Protein 8GA9 (pdb70)

Foldseek 3Di:
DLVVLVVLLPDDLVVVLVVLVVQLVDVVNVVVVVVVCLPDPVNVLVNLVSLLPHDLVSNLSNVVSCLVSVVVVLVVLVSQLVPLCSVVSVLVSLLVRDLVSNVSVLLSCLVPVVSVVSVVVSCVSRPDRVVSVVVSLVPDDPVSNVVSVVSNVVDVVVVVVVVVD/DLVVLVVLLPDDVVVVLVVLVVQLVDVVNVVVVVVVCLPPPPNVVVNVVSQLPHDLVSNLSNLVSCLVSVVVVLVVVVSQLVPAPSLVVVLVSLLVRDLVSVVSNLVSDLVRPVSVVSVVVSCVSRPVNVVSVVVSLVPDDPVSNVVSLVSNVVDVVVVVVNVVD/DLVVLVVLLPDDLVVVLVVLVVQLVDVVNVVVVVVVCVVPPNNVVVNVVSQLPHDLVSNLSNVVSCLVSVVCVLVVVVSCLVDAPSVVVVLVSLLVRDVVSVVSNLCSCLVPVVSVVSNLVSCVSNPDCVVVVVVSLVPDDPVSNVVSVVSQVVPCVSVVSVVVD/DLVVLVVLLPDDLVSVLVVLVVQLVDVVNVVVVVVVCVVPPPNVVVSVVSQLPHDLVSNLSNLVSCLVSVVVVLVVVVVCLPPQCNLVVVLVSLLVRDLVSVLSNLLSDLVPVVSVVSVLVSCVSRPDNVVSVVVSLVVDDPVSNVVSVVSNVVDVVVVCSNVVD

Radius of gyration: 26.71 Å; Cα contacts (8 Å, |Δi|>4): 462; chains: 4; bounding box: 68×68×40 Å

Solvent-accessible surface area: 31468 Å² total; per-residue (Å²): 149,92,99,69,8,6,92,9,16,32,54,85,40,64,118,6,6,112,64,4,64,75,12,1,78,52,50,140,108,0,100,106,19,2,120,71,6,77,143,57,103,54,5,6,74,18,2,0,36,1,11,21,36,10,73,42,0,0,15,2,23,4,31,37,19,0,3,118,36,45,110,6,5,111,60,7,14,86,28,0,36,108,26,104,41,0,0,44,33,9,0,17,6,8,33,38,13,78,32,22,2,11,18,16,15,38,59,15,5,15,112,58,48,138,21,18,94,42,4,5,87,14,0,111,170,2,105,64,20,27,114,25,29,76,64,4,59,124,74,20,49,92,6,5,58,145,50,19,118,138,22,22,83,136,35,95,121,0,65,57,17,38,163,128,65,134,84,124,69,8,11,87,6,17,34,65,91,39,59,112,9,3,100,66,3,50,83,13,2,86,58,51,131,112,0,100,114,16,4,122,89,5,84,131,49,105,47,5,4,68,16,3,1,32,1,10,24,29,10,78,42,0,1,13,2,17,3,36,37,21,1,3,118,32,50,115,4,4,114,52,9,8,75,33,2,47,120,27,110,35,0,1,60,35,12,0,13,7,10,34,37,17,72,34,20,1,11,13,14,11,20,48,20,2,17,119,56,57,142,10,8,97,37,5,5,64,11,0,110,135,8,113,64,3,30,106,31,19,72,77,4,36,103,65,33,54,95,5,3,45,131,49,16,89,156,39,16,100,151,43,97,124,0,77,47,20,37,143,128,59,73,92,104,67,1,5,98,8,16,31,54,80,40,65,108,7,18,102,61,1,69,100,14,1,78,42,46,132,103,0,107,86,17,2,126,104,0,75,148,62,111,53,0,4,69,18,3,1,26,0,10,20,30,11,74,37,0,0,14,4,27,4,29,39,21,0,2,117,30,45,117,5,2,92,50,6,5,89,25,0,35,111,28,113,41,0,0,43,33,10,0,4,5,12,33,41,14,89,25,13,3,14,26,18,8,37,39,20,3,12,104,59,52,142,11,11,95,48,4,3,73,19,1,105,172,10,114,70,2,33,114,35,25,65,75,6,51,118,56,23,47,84,7,6,50,127,48,18,106,148,24,15,75,137,48,89,116,0,86,42,21,39,167,132,51,137,81,174,70,12,15,98,10,16,31,52,84,41,58,118,7,2,108,73,1,48,90,14,2,90,60,54,150,94,0,102,85,16,4,121,90,6,53,151,49,107,61,5,6,66,18,2,0,18,0,10,25,29,9,76,44,0,0,15,4,24,4,38,40,26,1,5,127,35,47,107,4,6,111,50,8,11,85,28,1,58,110,27,96,32,1,0,76,34,10,0,19,9,10,40,41,17,71,36,23,2,11,17,22,12,28,41,15,3,14,116,50,45,123,17,9,85,42,6,6,82,18,0,111,161,2,99,56,6,25,106,32,15,73,84,4,46,110,70,21,60,90,7,7,46,118,48,16,110,160,33,25,80,147,30,105,112,0,64,43,27,42,159,124,58

B-factor: mean 69.98, std 18.73, range [39.28, 125.04]

Secondary structure (DSSP, 8-state):
-HHHHHHHHTS-HHHHHHHHHHHTT-HHHHHHHHHHHHHSTTHHHHHHHHHHTS-HHHHHHHHHHHHHSHHHHHHHHHHHHHSTTHHHHHHHHHTTS-HHHHHHHHHHHHTSHHHHHHHHHHHHHSSS-HHHHHHHHHTS-HHHHHHHHHHHTT-HHHHHHHHT-/-THHHHHHHTS-HHHHHHHHHHHTT-HHHHHHHHHHHHHSTTHHHHHHHHHHTS-HHHHHHHHHHHHHSHHHHHHHHHHHHTSTTHHHHHHHHHTTS-HHHHHHHHHHHHTSHHHHHHHHHHHHHTTTTHHHHHHHHHSS-HHHHHHHHHHHTTSHHHHHHHH--/-HHHHHHHHTS-HHHHHHHHHHHTT-HHHHHHHHHHHHHSTTHHHHHHHHHHTS-HHHHHHHHHHHHHSHHHHHHHHHHHHHSTTHHHHHHHHHTTS-HHHHHHHHHHHHTSHHHHHHHHHHHHHSTTHHHHHHHHHHHS-HHHHHHHHHHHTTSHHHHHHHHH-/-THHHHHHHHS-HHHHHHHHHHHHT-HHHHHHHHHHHHHSTTHHHHHHHHHHTS-HHHHHHHHHHHHTSTTTHHHHHHHHHHSTTHHHHHHHHHTTS-HHHHHHHHHHHHTSHHHHHHHHHHHHHSSS-HHHHHHHHHTS-HHHHHHHHHHHTT-HHHHHHHHT-

Nearest PDB structures (foldseek):
  8ga9-assembly1_E  TM=1.006E+00  e=7.944E-21  synthetic construct
  8eox-assembly1_A  TM=9.632E-01  e=1.221E-16  synthetic construct
  8eox-assembly1_B  TM=9.738E-01  e=1.360E-15  synthetic construct
  8ga9-assembly1_E  TM=1.001E+00  e=2.305E-18  synthetic construct
  8eox-assembly1_A  TM=9.631E-01  e=1.012E-15  synthetic construct

Sequence (660 aa):
MKKELYEFYFMPPLKQIEFLEELVNNPEKFKEFFKRLKEEPGAMELFLRNLYLMHPMVQIYFLELLVENPELFKLFFEYLEECPGAMEQFLLNLYLLHPMVQIEFLKLLVENPELFRLFFEYLKRCPGALELFKEIIELLDPIIQKYLKKLLEENPELKALVKEVMKKELYEFYFMPPLKQIEFLEELVNNPEKFKEFFKRLKEEPGAMELFLRNLYLMHPMVQIYFLELLVENPELFKLFFEYLEECPGAMEQFLLNLYLLHPMVQIEFLKLLVENPELFRLFFEYLKRCPGALELFKEIIELLDPIIQKYLKKLLEENPELKALVKEVMKKELYEFYFMPPLKQIEFLEELVNNPEKFKEFFKRLKEEPGAMELFLRNLYLMHPMVQIYFLELLVENPELFKLFFEYLEECPGAMEQFLLNLYLLHPMVQIEFLKLLVENPELFRLFFEYLKRCPGALELFKEIIELLDPIIQKYLKKLLEENPELKALVKEVMKKELYEFYFMPPLKQIEFLEELVNNPEKFKEFFKRLKEEPGAMELFLRNLYLMHPMVQIYFLELLVENPELFKLFFEYLEECPGAMEQFLLNLYLLHPMVQIEFLKLLVENPELFRLFFEYLKRCPGALELFKEIIELLDPIIQKYLKKLLEENPELKALVKEV

Structure (mmCIF, N/CA/C/O backbone):
data_8GA9
#
_entry.id   8GA9
#
loop_
_atom_site.group_PDB
_atom_site.id
_atom_site.type_symbol
_atom_site.label_atom_id
_atom_site.label_alt_id
_atom_site.label_comp_id
_atom_site.label_asym_id
_atom_site.label_entity_id
_atom_site.label_seq_id
_atom_site.pdbx_PDB_ins_code
_atom_site.Cartn_x
_atom_site.Cartn_y
_atom_site.Cartn_z
_atom_site.occupancy
_atom_site.B_iso_or_equiv
_atom_site.auth_seq_id
_atom_site.auth_comp_id
_atom_site.auth_asym_id
_atom_site.auth_atom_id
_atom_site.pdbx_PDB_model_num
ATOM 1 N N . MET A 1 1 ? 165.013 202.146 156.141 1.00 68.47 1 MET A N 1
ATOM 2 C CA . MET A 1 1 ? 165.912 202.597 157.247 1.00 68.47 1 MET A CA 1
ATOM 3 C C . MET A 1 1 ? 166.502 201.444 158.061 1.00 68.47 1 MET A C 1
ATOM 4 O O . MET A 1 1 ? 167.674 201.120 157.865 1.00 68.47 1 MET A O 1
ATOM 20 N N . LYS A 1 2 ? 165.736 200.772 158.941 1.00 69.75 2 LYS A N 1
ATOM 21 C CA . LYS A 1 2 ? 166.255 199.798 159.931 1.00 69.75 2 LYS A CA 1
ATOM 22 C C . LYS A 1 2 ? 167.179 198.715 159.360 1.00 69.75 2 LYS A C 1
ATOM 23 O O . LYS A 1 2 ? 168.167 198.349 160.011 1.00 69.75 2 LYS A O 1
ATOM 42 N N . LYS A 1 3 ? 166.918 198.237 158.129 1.00 67.03 3 LYS A N 1
ATOM 43 C CA . LYS A 1 3 ? 167.705 197.177 157.494 1.00 67.03 3 LYS A CA 1
ATOM 44 C C . LYS A 1 3 ? 169.122 197.611 157.118 1.00 67.03 3 LYS A C 1
ATOM 45 O O . LYS A 1 3 ? 170.001 196.751 157.099 1.00 67.03 3 LYS A O 1
ATOM 64 N N . GLU A 1 4 ? 169.386 198.906 156.904 1.00 68.22 4 GLU A N 1
ATOM 65 C CA . GLU A 1 4 ? 170.739 199.446 156.690 1.00 68.22 4 GLU A CA 1
ATOM 66 C C . GLU A 1 4 ? 171.693 199.101 157.841 1.00 68.22 4 GLU A C 1
ATOM 67 O O . GLU A 1 4 ? 172.844 198.753 157.588 1.00 68.22 4 GLU A O 1
ATOM 79 N N . LEU A 1 5 ? 171.232 199.176 159.093 1.00 62.72 5 LEU A N 1
ATOM 80 C CA . LEU A 1 5 ? 172.099 198.976 160.254 1.00 62.72 5 LEU A CA 1
ATOM 81 C C . LEU A 1 5 ? 172.478 197.502 160.443 1.00 62.72 5 LEU A C 1
ATOM 82 O O . LEU A 1 5 ? 173.559 197.218 160.967 1.00 62.72 5 LEU A O 1
ATOM 98 N N . TYR A 1 6 ? 171.645 196.590 159.969 1.00 60.44 6 TYR A N 1
ATOM 99 C CA . TYR A 1 6 ? 171.971 195.169 159.913 1.00 60.44 6 TYR A CA 1
ATOM 100 C C . TYR A 1 6 ? 172.887 194.867 158.730 1.00 60.44 6 TYR A C 1
ATOM 101 O O . TYR A 1 6 ? 173.890 194.201 158.907 1.00 60.44 6 TYR A O 1
ATOM 119 N N . GLU A 1 7 ? 172.589 195.395 157.542 1.00 63.04 7 GLU A N 1
ATOM 120 C CA . GLU A 1 7 ? 173.460 195.233 156.375 1.00 63.04 7 GLU A CA 1
ATOM 121 C C . GLU A 1 7 ? 174.870 195.721 156.683 1.00 63.04 7 GLU A C 1
ATOM 122 O O . GLU A 1 7 ? 175.849 195.017 156.422 1.00 63.04 7 GLU A O 1
ATOM 134 N N . PHE A 1 8 ? 174.988 196.893 157.301 1.00 58.31 8 PHE A N 1
ATOM 135 C CA . PHE A 1 8 ? 176.230 197.390 157.845 1.00 58.31 8 PHE A CA 1
ATOM 136 C C . PHE A 1 8 ? 176.869 196.413 158.833 1.00 58.31 8 PHE A C 1
ATOM 137 O O . PHE A 1 8 ? 178.026 196.018 158.646 1.00 58.31 8 PHE A O 1
ATOM 154 N N . TYR A 1 9 ? 176.154 196.011 159.897 1.00 55.59 9 TYR A N 1
ATOM 155 C CA . TYR A 1 9 ? 176.704 195.198 160.973 1.00 55.59 9 TYR A CA 1
ATOM 156 C C . TYR A 1 9 ? 177.159 193.806 160.529 1.00 55.59 9 TYR A C 1
ATOM 157 O O . TYR A 1 9 ? 178.100 193.248 161.092 1.00 55.59 9 TYR A O 1
ATOM 175 N N . PHE A 1 10 ? 176.575 193.266 159.458 1.00 57.99 10 PHE A N 1
ATOM 176 C CA . PHE A 1 10 ? 176.951 191.984 158.870 1.00 57.99 10 PHE A CA 1
ATOM 177 C C . PHE A 1 10 ? 177.916 192.098 157.672 1.00 57.99 10 PHE A C 1
ATOM 178 O O . PHE A 1 10 ? 178.292 191.077 157.084 1.00 57.99 10 PHE A O 1
ATOM 195 N N . MET A 1 11 ? 178.387 193.300 157.276 1.00 57.14 11 MET A N 1
ATOM 196 C CA . MET A 1 11 ? 179.531 193.418 156.380 1.00 57.14 11 MET A CA 1
ATOM 197 C C . MET A 1 11 ? 180.787 192.848 157.050 1.00 57.14 11 MET A C 1
ATOM 198 O O . MET A 1 11 ? 180.880 192.831 158.288 1.00 57.14 11 MET A O 1
ATOM 212 N N . PRO A 1 12 ? 181.816 192.410 156.313 1.00 60.20 12 PRO A N 1
ATOM 213 C CA . PRO A 1 12 ? 183.115 192.048 156.885 1.00 60.20 12 PRO A CA 1
ATOM 214 C C . PRO A 1 12 ? 183.789 193.272 157.539 1.00 60.20 12 PRO A C 1
ATOM 215 O O . PRO A 1 12 ? 183.604 194.382 157.016 1.00 60.20 12 PRO A O 1
ATOM 226 N N . PRO A 1 13 ? 184.642 193.150 158.565 1.00 54.60 13 PRO A N 1
ATOM 227 C CA . PRO A 1 13 ? 185.208 194.292 159.289 1.00 54.60 13 PRO A CA 1
ATOM 228 C C . PRO A 1 13 ? 185.900 195.353 158.433 1.00 54.60 13 PRO A C 1
ATOM 229 O O . PRO A 1 13 ? 185.712 196.537 158.689 1.00 54.60 13 PRO A O 1
ATOM 240 N N . LEU A 1 14 ? 186.601 194.980 157.357 1.00 54.76 14 LEU A N 1
ATOM 241 C CA . LEU A 1 14 ? 187.289 195.953 156.497 1.00 54.76 14 LEU A CA 1
ATOM 242 C C . LEU A 1 14 ? 186.318 196.974 155.903 1.00 54.76 14 LEU A C 1
ATOM 243 O O . LEU A 1 14 ? 186.638 198.160 155.826 1.00 54.76 14 LEU A O 1
ATOM 259 N N . LYS A 1 15 ? 185.103 196.556 155.588 1.00 56.42 15 LYS A N 1
ATOM 260 C CA . LYS A 1 15 ? 184.064 197.429 155.056 1.00 56.42 15 LYS A CA 1
ATOM 261 C C . LYS A 1 15 ? 183.537 198.370 156.139 1.00 56.42 15 LYS A C 1
ATOM 262 O O . LYS A 1 15 ? 183.266 199.527 155.846 1.00 56.42 15 LYS A O 1
ATOM 281 N N . GLN A 1 16 ? 183.393 197.892 157.371 1.00 53.35 16 GLN A N 1
ATOM 282 C CA . GLN A 1 16 ? 182.959 198.734 158.477 1.00 53.35 16 GLN A CA 1
ATOM 283 C C . GLN A 1 16 ? 184.027 199.763 158.818 1.00 53.35 16 GLN A C 1
ATOM 284 O O . GLN A 1 16 ? 183.732 200.945 158.934 1.00 53.35 16 GLN A O 1
ATOM 298 N N . ILE A 1 17 ? 185.306 199.361 158.882 1.00 49.54 17 ILE A N 1
ATOM 299 C CA . ILE A 1 17 ? 186.425 200.289 159.059 1.00 49.54 17 ILE A CA 1
ATOM 300 C C . ILE A 1 17 ? 186.426 201.334 157.961 1.00 49.54 17 ILE A C 1
ATOM 301 O O . ILE A 1 17 ? 186.476 202.507 158.284 1.00 49.54 17 ILE A O 1
ATOM 317 N N . GLU A 1 18 ? 186.294 200.938 156.692 1.00 53.88 18 GLU A N 1
ATOM 318 C CA . GLU A 1 18 ? 186.205 201.872 155.566 1.00 53.88 18 GLU A CA 1
ATOM 319 C C . GLU A 1 18 ? 185.019 202.846 155.710 1.00 53.88 18 GLU A C 1
ATOM 320 O O . GLU A 1 18 ? 185.201 204.069 155.648 1.00 53.88 18 GLU A O 1
ATOM 332 N N . PHE A 1 19 ? 183.805 202.341 155.948 1.00 52.45 19 PHE A N 1
ATOM 333 C CA . PHE A 1 19 ? 182.602 203.135 156.139 1.00 52.45 19 PHE A CA 1
ATOM 334 C C . PHE A 1 19 ? 182.778 204.163 157.260 1.00 52.45 19 PHE A C 1
ATOM 335 O O . PHE A 1 19 ? 182.445 205.342 157.085 1.00 52.45 19 PHE A O 1
ATOM 352 N N . LEU A 1 20 ? 183.354 203.796 158.413 1.00 46.43 20 LEU A N 1
ATOM 353 C CA . LEU A 1 20 ? 183.569 204.710 159.524 1.00 46.43 20 LEU A CA 1
ATOM 354 C C . LEU A 1 20 ? 184.704 205.695 159.257 1.00 46.43 20 LEU A C 1
ATOM 355 O O . LEU A 1 20 ? 184.586 206.860 159.618 1.00 46.43 20 LEU A O 1
ATOM 371 N N . GLU A 1 21 ? 185.784 205.257 158.611 1.00 52.21 21 GLU A N 1
ATOM 372 C CA . GLU A 1 21 ? 186.918 206.128 158.267 1.00 52.21 21 GLU A CA 1
ATOM 373 C C . GLU A 1 21 ? 186.567 207.165 157.210 1.00 52.21 21 GLU A C 1
ATOM 374 O O . GLU A 1 21 ? 187.057 208.291 157.253 1.00 52.21 21 GLU A O 1
ATOM 386 N N . GLU A 1 22 ? 185.614 206.837 156.333 1.00 55.56 22 GLU A N 1
ATOM 387 C CA . GLU A 1 22 ? 184.952 207.836 155.509 1.00 55.56 22 GLU A CA 1
ATOM 388 C C . GLU A 1 22 ? 184.082 208.764 156.350 1.00 55.56 22 GLU A C 1
ATOM 389 O O . GLU A 1 22 ? 184.175 209.996 156.217 1.00 55.56 22 GLU A O 1
ATOM 401 N N . LEU A 1 23 ? 183.188 208.219 157.177 1.00 52.36 23 LEU A N 1
ATOM 402 C CA . LEU A 1 23 ? 182.184 208.992 157.850 1.00 52.36 23 LEU A CA 1
ATOM 403 C C . LEU A 1 23 ? 182.772 210.045 158.791 1.00 52.36 23 LEU A C 1
ATOM 404 O O . LEU A 1 23 ? 182.578 211.238 158.588 1.00 52.36 23 LEU A O 1
ATOM 420 N N . VAL A 1 24 ? 183.581 209.659 159.793 1.00 49.42 24 VAL A N 1
ATOM 421 C CA . VAL A 1 24 ? 184.095 210.626 160.767 1.00 49.42 24 VAL A CA 1
ATOM 422 C C . VAL A 1 24 ? 185.310 211.406 160.264 1.00 49.42 24 VAL A C 1
ATOM 423 O O . VAL A 1 24 ? 185.909 212.163 161.024 1.00 49.42 24 VAL A O 1
ATOM 436 N N . ASN A 1 25 ? 185.661 211.318 158.980 1.00 54.78 25 ASN A N 1
ATOM 437 C CA . ASN A 1 25 ? 186.507 212.323 158.308 1.00 54.78 25 ASN A CA 1
ATOM 438 C C . ASN A 1 25 ? 185.687 213.422 157.588 1.00 54.78 25 ASN A C 1
ATOM 439 O O . ASN A 1 25 ? 186.275 214.400 157.144 1.00 54.78 25 ASN A O 1
ATOM 450 N N . ASN A 1 26 ? 184.370 213.265 157.467 1.00 54.05 26 ASN A N 1
ATOM 451 C CA . ASN A 1 26 ? 183.514 214.203 156.748 1.00 54.05 26 ASN A CA 1
ATOM 452 C C . ASN A 1 26 ? 182.380 214.721 157.652 1.00 54.05 26 ASN A C 1
ATOM 453 O O . ASN A 1 26 ? 181.291 214.134 157.661 1.00 54.05 26 ASN A O 1
ATOM 464 N N . PRO A 1 27 ? 182.563 215.825 158.419 1.00 57.90 27 PRO A N 1
ATOM 465 C CA . PRO A 1 27 ? 181.551 216.343 159.361 1.00 57.90 27 PRO A CA 1
ATOM 466 C C . PRO A 1 27 ? 180.144 216.540 158.774 1.00 57.90 27 PRO A C 1
ATOM 467 O O . PRO A 1 27 ? 179.133 216.294 159.420 1.00 57.90 27 PRO A O 1
ATOM 478 N N . GLU A 1 28 ? 180.095 216.929 157.499 1.00 59.90 28 GLU A N 1
ATOM 479 C CA . GLU A 1 28 ? 178.868 217.047 156.704 1.00 59.90 28 GLU A CA 1
ATOM 480 C C . GLU A 1 28 ? 178.088 215.715 156.552 1.00 59.90 28 GLU A C 1
ATOM 481 O O . GLU A 1 28 ? 176.859 215.733 156.516 1.00 59.90 28 GLU A O 1
ATOM 493 N N . LYS A 1 29 ? 178.789 214.587 156.503 1.00 54.89 29 LYS A N 1
ATOM 494 C CA . LYS A 1 29 ? 178.185 213.245 156.509 1.00 54.89 29 LYS A CA 1
ATOM 495 C C . LYS A 1 29 ? 177.910 212.800 157.955 1.00 54.89 29 LYS A C 1
ATOM 496 O O . LYS A 1 29 ? 176.843 212.218 158.191 1.00 54.89 29 LYS A O 1
ATOM 515 N N . PHE A 1 30 ? 178.806 213.089 158.903 1.00 49.14 30 PHE A N 1
ATOM 516 C CA . PHE A 1 30 ? 178.649 212.654 160.274 1.00 49.14 30 PHE A CA 1
ATOM 517 C C . PHE A 1 30 ? 177.379 213.182 160.896 1.00 49.14 30 PHE A C 1
ATOM 518 O O . PHE A 1 30 ? 176.543 212.393 161.334 1.00 49.14 30 PHE A O 1
ATOM 535 N N . LYS A 1 31 ? 177.142 214.497 160.867 1.00 55.17 31 LYS A N 1
ATOM 536 C CA . LYS A 1 31 ? 175.936 215.130 161.472 1.00 55.17 31 LYS A CA 1
ATOM 537 C C . LYS A 1 31 ? 174.637 214.603 160.851 1.00 55.17 31 LYS A C 1
ATOM 538 O O . LYS A 1 31 ? 173.711 214.247 161.585 1.00 55.17 31 LYS A O 1
ATOM 557 N N . GLU A 1 32 ? 174.607 214.447 159.537 1.00 60.00 32 GLU A N 1
ATOM 558 C CA . GLU A 1 32 ? 173.492 213.840 158.810 1.00 60.00 32 GLU A CA 1
ATOM 559 C C . GLU A 1 32 ? 173.214 212.384 159.241 1.00 60.00 32 GLU A C 1
ATOM 560 O O . GLU A 1 32 ? 172.068 212.027 159.512 1.00 60.00 32 GLU A O 1
ATOM 572 N N . PHE A 1 33 ? 174.242 211.545 159.311 1.00 57.66 33 PHE A N 1
ATOM 573 C CA . PHE A 1 33 ? 174.071 210.146 159.718 1.00 57.66 33 PHE A CA 1
ATOM 574 C C . PHE A 1 33 ? 173.484 210.026 161.117 1.00 57.66 33 PHE A C 1
ATOM 575 O O . PHE A 1 33 ? 172.455 209.378 161.274 1.00 57.66 33 PHE A O 1
ATOM 592 N N . PHE A 1 34 ? 174.047 210.718 162.109 1.00 58.24 34 PHE A N 1
ATOM 593 C CA . PHE A 1 34 ? 173.443 210.664 163.432 1.00 58.24 34 PHE A CA 1
ATOM 594 C C . PHE A 1 34 ? 172.068 211.367 163.526 1.00 58.24 34 PHE A C 1
ATOM 595 O O . PHE A 1 34 ? 171.203 210.898 164.275 1.00 58.24 34 PHE A O 1
ATOM 612 N N . LYS A 1 35 ? 171.769 212.391 162.729 1.00 62.55 35 LYS A N 1
ATOM 613 C CA . LYS A 1 35 ? 170.418 212.952 162.654 1.00 62.55 35 LYS A CA 1
ATOM 614 C C . LYS A 1 35 ? 169.398 211.883 162.216 1.00 62.55 35 LYS A C 1
ATOM 615 O O . LYS A 1 35 ? 168.349 211.738 162.854 1.00 62.55 35 LYS A O 1
ATOM 634 N N . ARG A 1 36 ? 169.729 211.049 161.231 1.00 57.04 36 ARG A N 1
ATOM 635 C CA . ARG A 1 36 ? 168.894 209.899 160.861 1.00 57.04 36 ARG A CA 1
ATOM 636 C C . ARG A 1 36 ? 168.696 208.919 162.015 1.00 57.04 36 ARG A C 1
ATOM 637 O O . ARG A 1 36 ? 167.554 208.492 162.243 1.00 57.04 36 ARG A O 1
ATOM 658 N N . LEU A 1 37 ? 169.757 208.554 162.728 1.00 58.81 37 LEU A N 1
ATOM 659 C CA . LEU A 1 37 ? 169.662 207.690 163.901 1.00 58.81 37 LEU A CA 1
ATOM 660 C C . LEU A 1 37 ? 168.823 208.306 165.012 1.00 58.81 37 LEU A C 1
ATOM 661 O O . LEU A 1 37 ? 168.178 207.580 165.770 1.00 58.81 37 LEU A O 1
ATOM 677 N N . LYS A 1 38 ? 168.877 209.619 165.183 1.00 64.87 38 LYS A N 1
ATOM 678 C CA . LYS A 1 38 ? 168.095 210.321 166.215 1.00 64.87 38 LYS A CA 1
ATOM 679 C C . LYS A 1 38 ? 166.616 210.383 165.860 1.00 64.87 38 LYS A C 1
ATOM 680 O O . LYS A 1 38 ? 165.763 210.276 166.733 1.00 64.87 38 LYS A O 1
ATOM 699 N N . GLU A 1 39 ? 166.304 210.589 164.588 1.00 71.69 39 GLU A N 1
ATOM 700 C CA . GLU A 1 39 ? 164.924 210.795 164.092 1.00 71.69 39 GLU A CA 1
ATOM 701 C C . GLU A 1 39 ? 164.048 209.540 163.987 1.00 71.69 39 GLU A C 1
ATOM 702 O O . GLU A 1 39 ? 162.900 209.558 164.406 1.00 71.69 39 GLU A O 1
ATOM 714 N N . GLU A 1 40 ? 164.566 208.464 163.403 1.00 75.00 40 GLU A N 1
ATOM 715 C CA . GLU A 1 40 ? 163.806 207.197 163.272 1.00 75.00 40 GLU A CA 1
ATOM 716 C C . GLU A 1 40 ? 163.553 206.582 164.649 1.00 75.00 40 GLU A C 1
ATOM 717 O O . GLU A 1 40 ? 164.503 206.469 165.432 1.00 75.00 40 GLU A O 1
ATOM 729 N N . PRO A 1 41 ? 162.315 206.210 165.021 1.00 78.41 41 PRO A N 1
ATOM 730 C CA . PRO A 1 41 ? 161.983 205.903 166.404 1.00 78.41 41 PRO A CA 1
ATOM 731 C C . PRO A 1 41 ? 162.856 204.796 166.999 1.00 78.41 41 PRO A C 1
ATOM 732 O O . PRO A 1 41 ? 162.868 203.654 166.520 1.00 78.41 41 PRO A O 1
ATOM 743 N N . GLY A 1 42 ? 163.591 205.145 168.063 1.00 73.68 42 GLY A N 1
ATOM 744 C CA . GLY A 1 42 ? 164.509 204.271 168.797 1.00 73.68 42 GLY A CA 1
ATOM 745 C C . GLY A 1 42 ? 165.763 203.862 168.045 1.00 73.68 42 GLY A C 1
ATOM 746 O O . GLY A 1 42 ? 166.609 203.138 168.599 1.00 73.68 42 GLY A O 1
ATOM 750 N N . ALA A 1 43 ? 165.958 204.251 166.785 1.00 67.19 43 ALA A N 1
ATOM 751 C CA . ALA A 1 43 ? 166.966 203.641 165.930 1.00 67.19 43 ALA A CA 1
ATOM 752 C C . ALA A 1 43 ? 168.387 203.848 166.438 1.00 67.19 43 ALA A C 1
ATOM 753 O O . ALA A 1 43 ? 169.227 202.985 166.232 1.00 67.19 43 ALA A O 1
ATOM 760 N N . MET A 1 44 ? 168.695 204.921 167.171 1.00 65.23 44 MET A N 1
ATOM 761 C CA . MET A 1 44 ? 170.012 205.090 167.764 1.00 65.23 44 MET A CA 1
ATOM 762 C C . MET A 1 44 ? 170.352 204.024 168.796 1.00 65.23 44 MET A C 1
ATOM 763 O O . MET A 1 44 ? 171.496 203.612 168.901 1.00 65.23 44 MET A O 1
ATOM 777 N N . GLU A 1 45 ? 169.368 203.465 169.522 1.00 62.95 45 GLU A N 1
ATOM 778 C CA . GLU A 1 45 ? 169.624 202.332 170.421 1.00 62.95 45 GLU A CA 1
ATOM 779 C C . GLU A 1 45 ? 169.836 201.002 169.662 1.00 62.95 45 GLU A C 1
ATOM 780 O O . GLU A 1 45 ? 170.570 200.147 170.136 1.00 62.95 45 GLU A O 1
ATOM 792 N N . LEU A 1 46 ? 169.282 200.871 168.438 1.00 56.45 46 LEU A N 1
ATOM 793 C CA . LEU A 1 46 ? 169.590 199.774 167.502 1.00 56.45 46 LEU A CA 1
ATOM 794 C C . LEU A 1 46 ? 170.994 199.918 166.890 1.00 56.45 46 LEU A C 1
ATOM 795 O O . LEU A 1 46 ? 171.715 198.928 166.796 1.00 56.45 46 LEU A O 1
ATOM 811 N N . PHE A 1 47 ? 171.453 201.125 166.538 1.00 51.63 47 PHE A N 1
ATOM 812 C CA . PHE A 1 47 ? 172.847 201.335 166.122 1.00 51.63 47 PHE A CA 1
ATOM 813 C C . PHE A 1 47 ? 173.798 200.997 167.267 1.00 51.63 47 PHE A C 1
ATOM 814 O O . PHE A 1 47 ? 174.693 200.188 167.086 1.00 51.63 47 PHE A O 1
ATOM 831 N N . LEU A 1 48 ? 173.590 201.536 168.479 1.00 49.84 48 LEU A N 1
ATOM 832 C CA . LEU A 1 48 ? 174.482 201.231 169.583 1.00 49.84 48 LEU A CA 1
ATOM 833 C C . LEU A 1 48 ? 174.441 199.744 169.945 1.00 49.84 48 LEU A C 1
ATOM 834 O O . LEU A 1 48 ? 175.478 199.157 170.199 1.00 49.84 48 LEU A O 1
ATOM 850 N N . ARG A 1 49 ? 173.267 199.082 169.917 1.00 49.88 49 ARG A N 1
ATOM 851 C CA . ARG A 1 49 ? 173.199 197.627 170.144 1.00 49.88 49 ARG A CA 1
ATOM 852 C C . ARG A 1 49 ? 174.041 196.869 169.130 1.00 49.88 49 ARG A C 1
ATOM 853 O O . ARG A 1 49 ? 174.825 196.020 169.518 1.00 49.88 49 ARG A O 1
ATOM 874 N N . ASN A 1 50 ? 173.970 197.236 167.861 1.00 49.49 50 ASN A N 1
ATOM 875 C CA . ASN A 1 50 ? 174.834 196.639 166.840 1.00 49.49 50 ASN A CA 1
ATOM 876 C C . ASN A 1 50 ? 176.312 197.016 167.049 1.00 49.49 50 ASN A C 1
ATOM 877 O O . ASN A 1 50 ? 177.172 196.170 166.868 1.00 49.49 50 ASN A O 1
ATOM 888 N N . LEU A 1 51 ? 176.653 198.245 167.442 1.00 47.33 51 LEU A N 1
ATOM 889 C CA . LEU A 1 51 ? 178.015 198.699 167.721 1.00 47.33 51 LEU A CA 1
ATOM 890 C C . LEU A 1 51 ? 178.669 197.892 168.844 1.00 47.33 51 LEU A C 1
ATOM 891 O O . LEU A 1 51 ? 179.749 197.340 168.637 1.00 47.33 51 LEU A O 1
ATOM 907 N N . TYR A 1 52 ? 178.066 197.779 170.028 1.00 51.27 52 TYR A N 1
ATOM 908 C CA . TYR A 1 52 ? 178.731 197.091 171.133 1.00 51.27 52 TYR A CA 1
ATOM 909 C C . TYR A 1 52 ? 178.905 195.565 170.956 1.00 51.27 52 TYR A C 1
ATOM 910 O O . TYR A 1 52 ? 179.727 194.968 171.653 1.00 51.27 52 TYR A O 1
ATOM 928 N N . LEU A 1 53 ? 178.202 194.965 170.004 1.00 49.70 53 LEU A N 1
ATOM 929 C CA . LEU A 1 53 ? 178.365 193.561 169.595 1.00 49.70 53 LEU A CA 1
ATOM 930 C C . LEU A 1 53 ? 179.389 193.377 168.462 1.00 49.70 53 LEU A C 1
ATOM 931 O O . LEU A 1 53 ? 179.5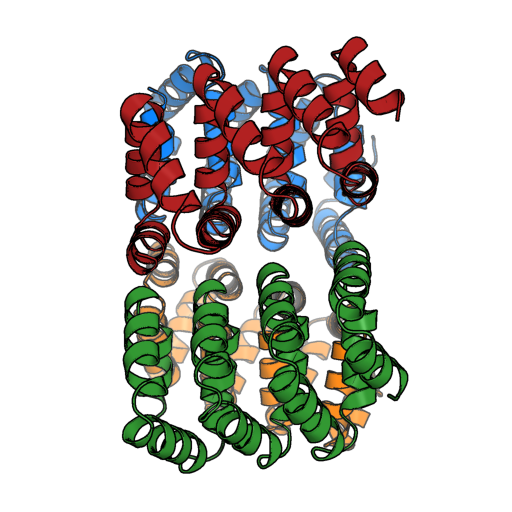46 192.253 167.984 1.00 49.70 53 LEU A O 1
ATOM 947 N N . MET A 1 54 ? 180.040 194.425 167.948 1.00 49.70 54 MET A N 1
ATOM 948 C CA . MET A 1 54 ? 181.058 194.313 166.884 1.00 49.70 54 MET A CA 1
ATOM 949 C C . MET A 1 54 ? 182.288 193.541 167.323 1.00 49.70 54 MET A C 1
ATOM 950 O O . MET A 1 54 ? 182.636 193.521 168.510 1.00 49.70 54 MET A O 1
ATOM 964 N N . HIS A 1 55 ? 183.064 193.066 166.356 1.00 50.01 55 HIS A N 1
ATOM 965 C CA . HIS A 1 55 ? 184.418 192.598 166.553 1.00 50.01 55 HIS A CA 1
ATOM 966 C C . HIS A 1 55 ? 185.213 193.652 167.341 1.00 50.01 55 HIS A C 1
ATOM 967 O O . HIS A 1 55 ? 185.190 194.831 166.976 1.00 50.01 55 HIS A O 1
ATOM 981 N N . PRO A 1 56 ? 185.903 193.290 168.441 1.00 49.85 56 PRO A N 1
ATOM 982 C CA . PRO A 1 56 ? 186.468 194.248 169.394 1.00 49.85 56 PRO A CA 1
ATOM 983 C C . PRO A 1 56 ? 187.492 195.240 168.779 1.00 49.85 56 PRO A C 1
ATOM 984 O O . PRO A 1 56 ? 187.544 196.396 169.209 1.00 49.85 56 PRO A O 1
ATOM 995 N N . MET A 1 57 ? 188.248 194.837 167.738 1.00 50.42 57 MET A N 1
ATOM 996 C CA . MET A 1 57 ? 189.201 195.721 167.050 1.00 50.42 57 MET A CA 1
ATOM 997 C C . MET A 1 57 ? 188.489 196.847 166.311 1.00 50.42 57 MET A C 1
ATOM 998 O O . MET A 1 57 ? 188.974 197.972 166.287 1.00 50.42 57 MET A O 1
ATOM 1012 N N . VAL A 1 58 ? 187.297 196.616 165.764 1.00 46.44 58 VAL A N 1
ATOM 1013 C CA . VAL A 1 58 ? 186.494 197.686 165.143 1.00 46.44 58 VAL A CA 1
ATOM 1014 C C . VAL A 1 58 ? 185.971 198.660 166.173 1.00 46.44 58 VAL A C 1
ATOM 1015 O O . VAL A 1 58 ? 185.941 199.849 165.899 1.00 46.44 58 VAL A O 1
ATOM 1028 N N . GLN A 1 59 ? 185.655 198.193 167.384 1.00 45.21 59 GLN A N 1
ATOM 1029 C CA . GLN A 1 59 ? 185.214 199.078 168.455 1.00 45.21 59 GLN A CA 1
ATOM 1030 C C . GLN A 1 59 ? 186.347 200.025 168.847 1.00 45.21 59 GLN A C 1
ATOM 1031 O O . GLN A 1 59 ? 186.123 201.226 168.932 1.00 45.21 59 GLN A O 1
ATOM 1045 N N . ILE A 1 60 ? 187.583 199.537 169.001 1.00 45.55 60 ILE A N 1
ATOM 1046 C CA . ILE A 1 60 ? 188.745 200.395 169.254 1.00 45.55 60 ILE A CA 1
ATOM 1047 C C . ILE A 1 60 ? 189.048 201.306 168.074 1.00 45.55 60 ILE A C 1
ATOM 1048 O O . ILE A 1 60 ? 189.262 202.487 168.299 1.00 45.55 60 ILE A O 1
ATOM 1064 N N . TYR A 1 61 ? 189.068 200.806 166.852 1.00 43.12 61 TYR A N 1
ATOM 1065 C CA . TYR A 1 61 ? 189.353 201.676 165.724 1.00 43.12 61 TYR A CA 1
ATOM 1066 C C . TYR A 1 61 ? 188.345 202.802 165.603 1.00 43.12 61 TYR A C 1
ATOM 1067 O O . TYR A 1 61 ? 188.726 203.928 165.311 1.00 43.12 61 TYR A O 1
ATOM 1085 N N . PHE A 1 62 ? 187.077 202.548 165.914 1.00 40.61 62 PHE A N 1
ATOM 1086 C CA . PHE A 1 62 ? 186.095 203.617 165.967 1.00 40.61 62 PHE A CA 1
ATOM 1087 C C . PHE A 1 62 ? 186.439 204.680 167.020 1.00 40.61 62 PHE A C 1
ATOM 1088 O O . PHE A 1 62 ? 186.509 205.853 166.683 1.00 40.61 62 PHE A O 1
ATOM 1105 N N . LEU A 1 63 ? 186.696 204.323 168.288 1.00 39.78 63 LEU A N 1
ATOM 1106 C CA . LEU A 1 63 ? 187.038 205.327 169.307 1.00 39.78 63 LEU A CA 1
ATOM 1107 C C . LEU A 1 63 ? 188.373 206.035 169.030 1.00 39.78 63 LEU A C 1
ATOM 1108 O O . LEU A 1 63 ? 188.480 207.252 169.203 1.00 39.78 63 LEU A O 1
ATOM 1124 N N . GLU A 1 64 ? 189.336 205.325 168.450 1.00 41.89 64 GLU A N 1
ATOM 1125 C CA . GLU A 1 64 ? 190.586 205.869 167.952 1.00 41.89 64 GLU A CA 1
ATOM 1126 C C . GLU A 1 64 ? 190.366 206.929 166.857 1.00 41.89 64 GLU A C 1
ATOM 1127 O O . GLU A 1 64 ? 191.139 207.883 166.804 1.00 41.89 64 GLU A O 1
ATOM 1139 N N . LEU A 1 65 ? 189.320 206.854 166.043 1.00 39.44 65 LEU A N 1
ATOM 1140 C CA . LEU A 1 65 ? 188.946 207.959 165.136 1.00 39.44 65 LEU A CA 1
ATOM 1141 C C . LEU A 1 65 ? 188.348 209.129 165.911 1.00 39.44 65 LEU A C 1
ATOM 1142 O O . LEU A 1 65 ? 188.752 210.267 165.693 1.00 39.44 65 LEU A O 1
ATOM 1158 N N . LEU A 1 66 ? 187.359 208.892 166.788 1.00 41.70 66 LEU A N 1
ATOM 1159 C CA . LEU A 1 66 ? 186.665 209.989 167.464 1.00 41.70 66 LEU A CA 1
ATOM 1160 C C . LEU A 1 66 ? 187.594 210.818 168.318 1.00 41.70 66 LEU A C 1
ATOM 1161 O O . LEU A 1 66 ? 187.645 212.026 168.158 1.00 41.70 66 LEU A O 1
ATOM 1177 N N . VAL A 1 67 ? 188.333 210.209 169.240 1.00 45.68 67 VAL A N 1
ATOM 1178 C CA . VAL A 1 67 ? 189.119 210.956 170.225 1.00 45.68 67 VAL A CA 1
ATOM 1179 C C . VAL A 1 67 ? 190.201 211.827 169.578 1.00 45.68 67 VAL A C 1
ATOM 1180 O O . VAL A 1 67 ? 190.525 212.876 170.103 1.00 45.68 67 VAL A O 1
ATOM 1193 N N . GLU A 1 68 ? 190.723 211.421 168.417 1.00 47.98 68 GLU A N 1
ATOM 1194 C CA . GLU A 1 68 ? 191.703 212.133 167.595 1.00 47.98 68 GLU A CA 1
ATOM 1195 C C . GLU A 1 68 ? 191.072 213.075 166.552 1.00 47.98 68 GLU A C 1
ATOM 1196 O O . GLU A 1 68 ? 191.777 213.897 165.979 1.00 47.98 68 GLU A O 1
ATOM 1208 N N . ASN A 1 69 ? 189.757 213.020 166.371 1.00 44.56 69 ASN A N 1
ATOM 1209 C CA . ASN A 1 69 ? 188.961 214.017 165.655 1.00 44.56 69 ASN A CA 1
ATOM 1210 C C . ASN A 1 69 ? 188.011 214.687 166.681 1.00 44.56 69 ASN A C 1
ATOM 1211 O O . ASN A 1 69 ? 186.789 214.620 166.492 1.00 44.56 69 ASN A O 1
ATOM 1222 N N . PRO A 1 70 ? 188.485 215.252 167.794 1.00 47.78 70 PRO A N 1
ATOM 1223 C CA . PRO A 1 70 ? 187.637 215.581 168.920 1.00 47.78 70 PRO A CA 1
ATOM 1224 C C . PRO A 1 70 ? 186.557 216.611 168.623 1.00 47.78 70 PRO A C 1
ATOM 1225 O O . PRO A 1 70 ? 185.538 216.642 169.310 1.00 47.78 70 PRO A O 1
ATOM 1236 N N . GLU A 1 71 ? 186.675 217.365 167.537 1.00 48.98 71 GLU A N 1
ATOM 1237 C CA . GLU A 1 71 ? 185.634 218.247 167.007 1.00 48.98 71 GLU A CA 1
ATOM 1238 C C . GLU A 1 71 ? 184.342 217.486 166.612 1.00 48.98 71 GLU A C 1
ATOM 1239 O O . GLU A 1 71 ? 183.318 218.133 166.464 1.00 48.98 71 GLU A O 1
ATOM 1251 N N . LEU A 1 72 ? 184.378 216.141 166.538 1.00 43.79 72 LEU A N 1
ATOM 1252 C CA . LEU A 1 72 ? 183.246 215.246 166.399 1.00 43.79 72 LEU A CA 1
ATOM 1253 C C . LEU A 1 72 ? 182.983 214.453 167.674 1.00 43.79 72 LEU A C 1
ATOM 1254 O O . LEU A 1 72 ? 181.857 214.047 167.923 1.00 43.79 72 LEU A O 1
ATOM 1270 N N . PHE A 1 73 ? 183.966 214.272 168.550 1.00 43.61 73 PHE A N 1
ATOM 1271 C CA . PHE A 1 73 ? 183.697 213.729 169.892 1.00 43.61 73 PHE A CA 1
ATOM 1272 C C . PHE A 1 73 ? 182.827 214.639 170.748 1.00 43.61 73 PHE A C 1
ATOM 1273 O O . PHE A 1 73 ? 182.009 214.147 171.523 1.00 43.61 73 PHE A O 1
ATOM 1290 N N . LYS A 1 74 ? 182.949 215.969 170.625 1.00 51.00 74 LYS A N 1
ATOM 1291 C CA . LYS A 1 74 ? 182.085 216.869 171.412 1.00 51.00 74 LYS A CA 1
ATOM 1292 C C . LYS A 1 74 ? 180.604 216.706 171.058 1.00 51.00 74 LYS A C 1
ATOM 1293 O O . LYS A 1 74 ? 179.775 216.520 171.928 1.00 51.00 74 LYS A O 1
ATOM 1312 N N . LEU A 1 75 ? 180.273 216.682 169.759 1.00 52.52 75 LEU A N 1
ATOM 1313 C CA . LEU A 1 75 ? 178.930 216.420 169.268 1.00 52.52 75 LEU A CA 1
ATOM 1314 C C . LEU A 1 75 ? 178.434 215.020 169.662 1.00 52.52 75 LEU A C 1
ATOM 1315 O O . LEU A 1 75 ? 177.288 214.873 170.079 1.00 52.52 75 LEU A O 1
ATOM 1331 N N . PHE A 1 76 ? 179.262 213.977 169.522 1.00 48.29 76 PHE A N 1
ATOM 1332 C CA . PHE A 1 76 ? 178.826 212.603 169.739 1.00 48.29 76 PHE A CA 1
ATOM 1333 C C . PHE A 1 76 ? 178.287 212.394 171.144 1.00 48.29 76 PHE A C 1
ATOM 1334 O O . PHE A 1 76 ? 177.195 211.836 171.297 1.00 48.29 76 PHE A O 1
ATOM 1351 N N . PHE A 1 77 ? 178.955 212.882 172.170 1.00 52.66 77 PHE A N 1
ATOM 1352 C CA . PHE A 1 77 ? 178.409 212.883 173.515 1.00 52.66 77 PHE A CA 1
ATOM 1353 C C . PHE A 1 77 ? 177.462 214.053 173.827 1.00 52.66 77 PHE A C 1
ATOM 1354 O O . PHE A 1 77 ? 177.116 214.249 174.984 1.00 52.66 77 PHE A O 1
ATOM 1371 N N . GLU A 1 78 ? 176.927 214.769 172.821 1.00 61.28 78 GLU A N 1
ATOM 1372 C CA . GLU A 1 78 ? 175.611 215.395 172.977 1.00 61.28 78 GLU A CA 1
ATOM 1373 C C . GLU A 1 78 ? 174.513 214.352 172.771 1.00 61.28 78 GLU A C 1
ATOM 1374 O O . GLU A 1 78 ? 173.639 214.207 173.615 1.00 61.28 78 GLU A O 1
ATOM 1386 N N . TYR A 1 79 ? 174.567 213.585 171.672 1.00 60.58 79 TYR A N 1
ATOM 1387 C CA . TYR A 1 79 ? 173.522 212.607 171.326 1.00 60.58 79 TYR A CA 1
ATOM 1388 C C . TYR A 1 79 ? 173.264 211.638 172.463 1.00 60.58 79 TYR A C 1
ATOM 1389 O O . TYR A 1 79 ? 172.141 211.505 172.937 1.00 60.58 79 TYR A O 1
ATOM 1407 N N . LEU A 1 80 ? 174.305 210.943 172.926 1.00 59.61 80 LEU A N 1
ATOM 1408 C CA . LEU A 1 80 ? 174.180 209.919 173.960 1.00 59.61 80 LEU A CA 1
ATOM 1409 C C . LEU A 1 80 ? 173.944 210.517 175.370 1.00 59.61 80 LEU A C 1
ATOM 1410 O O . LEU A 1 80 ? 173.749 209.765 176.329 1.00 59.61 80 LEU A O 1
ATOM 1426 N N . GLU A 1 81 ? 174.003 211.847 175.543 1.00 72.06 81 GLU A N 1
ATOM 1427 C CA . GLU A 1 81 ? 173.612 212.494 176.809 1.00 72.06 81 GLU A CA 1
ATOM 1428 C C . GLU A 1 81 ? 172.168 213.001 176.716 1.00 72.06 81 GLU A C 1
ATOM 1429 O O . GLU A 1 81 ? 171.433 213.041 177.689 1.00 72.06 81 GLU A O 1
ATOM 1441 N N . GLU A 1 82 ? 171.710 213.371 175.512 1.00 77.46 82 GLU A N 1
ATOM 1442 C CA . GLU A 1 82 ? 170.382 213.920 175.222 1.00 77.46 82 GLU A CA 1
ATOM 1443 C C . GLU A 1 82 ? 169.287 212.867 175.380 1.00 77.46 82 GLU A C 1
ATOM 1444 O O . GLU A 1 82 ? 168.291 213.140 176.043 1.00 77.46 82 GLU A O 1
ATOM 1456 N N . CYS A 1 83 ? 169.413 211.667 174.792 1.00 75.90 83 CYS A N 1
ATOM 1457 C CA . CYS A 1 83 ? 168.507 210.554 175.111 1.00 75.90 83 CYS A CA 1
ATOM 1458 C C . CYS A 1 83 ? 168.802 210.001 176.531 1.00 75.90 83 CYS A C 1
ATOM 1459 O O . CYS A 1 83 ? 169.901 209.479 176.744 1.00 75.90 83 CYS A O 1
ATOM 1467 N N . PRO A 1 84 ? 167.860 210.073 177.496 1.00 80.58 84 PRO A N 1
ATOM 1468 C CA . PRO A 1 84 ? 168.163 209.840 178.916 1.00 80.58 84 PRO A CA 1
ATOM 1469 C C . PRO A 1 84 ? 168.557 208.394 179.261 1.00 80.58 84 PRO A C 1
ATOM 1470 O O . PRO A 1 84 ? 169.263 208.154 180.240 1.00 80.58 84 PRO A O 1
ATOM 1481 N N . GLY A 1 85 ? 168.124 207.409 178.460 1.00 75.69 85 GLY A N 1
ATOM 1482 C CA . GLY A 1 85 ? 168.598 206.015 178.574 1.00 75.69 85 GLY A CA 1
ATOM 1483 C C . GLY A 1 85 ? 169.924 205.702 177.879 1.00 75.69 85 GLY A C 1
ATOM 1484 O O . GLY A 1 85 ? 170.591 204.720 178.223 1.00 75.69 85 GLY A O 1
ATOM 1488 N N . ALA A 1 86 ? 170.319 206.522 176.892 1.00 73.18 86 ALA A N 1
ATOM 1489 C CA . ALA A 1 86 ? 171.438 206.134 176.046 1.00 73.18 86 ALA A CA 1
ATOM 1490 C C . ALA A 1 86 ? 172.784 206.120 176.794 1.00 73.18 86 ALA A C 1
ATOM 1491 O O . ALA A 1 86 ? 173.625 205.279 176.509 1.00 73.18 86 ALA A O 1
ATOM 1498 N N . MET A 1 87 ? 173.003 207.009 177.764 1.00 74.27 87 MET A N 1
ATOM 1499 C CA . MET A 1 87 ? 174.237 207.004 178.566 1.00 74.27 87 MET A CA 1
ATOM 1500 C C . MET A 1 87 ? 174.375 205.693 179.359 1.00 74.27 87 MET A C 1
ATOM 1501 O O . MET A 1 87 ? 175.437 205.102 179.417 1.00 74.27 87 MET A O 1
ATOM 1515 N N . GLU A 1 88 ? 173.287 205.149 179.875 1.00 72.46 88 GLU A N 1
ATOM 1516 C CA . GLU A 1 88 ? 173.284 203.838 180.521 1.00 72.46 88 GLU A CA 1
ATOM 1517 C C . GLU A 1 88 ? 173.532 202.729 179.514 1.00 72.46 88 GLU A C 1
ATOM 1518 O O . GLU A 1 88 ? 174.258 201.777 179.804 1.00 72.46 88 GLU A O 1
ATOM 1530 N N . GLN A 1 89 ? 172.997 202.856 178.301 1.00 67.66 89 GLN A N 1
ATOM 1531 C CA . GLN A 1 89 ? 173.350 201.967 177.193 1.00 67.66 89 GLN A CA 1
ATOM 1532 C C . GLN A 1 89 ? 174.823 202.115 176.767 1.00 67.66 89 GLN A C 1
ATOM 1533 O O . GLN A 1 89 ? 175.359 201.207 176.148 1.00 67.66 89 GLN A O 1
ATOM 1547 N N . PHE A 1 90 ? 175.545 203.175 177.129 1.00 65.47 90 PHE A N 1
ATOM 1548 C CA . PHE A 1 90 ? 176.998 203.111 177.066 1.00 65.47 90 PHE A CA 1
ATOM 1549 C C . PHE A 1 90 ? 177.517 202.263 178.204 1.00 65.47 90 PHE A C 1
ATOM 1550 O O . PHE A 1 90 ? 177.980 201.156 177.961 1.00 65.47 90 PHE A O 1
ATOM 1567 N N . LEU A 1 91 ? 177.416 202.686 179.466 1.00 68.86 91 LEU A N 1
ATOM 1568 C CA . LEU A 1 91 ? 178.103 202.039 180.585 1.00 68.86 91 LEU A CA 1
ATOM 1569 C C . LEU A 1 91 ? 177.772 200.542 180.740 1.00 68.86 91 LEU A C 1
ATOM 1570 O O . LEU A 1 91 ? 178.657 199.731 180.963 1.00 68.86 91 LEU A O 1
ATOM 1586 N N . LEU A 1 92 ? 176.520 200.148 180.553 1.00 71.78 92 LEU A N 1
ATOM 1587 C CA . LEU A 1 92 ? 176.100 198.740 180.618 1.00 71.78 92 LEU A CA 1
ATOM 1588 C C . LEU A 1 92 ? 176.454 197.926 179.378 1.00 71.78 92 LEU A C 1
ATOM 1589 O O . LEU A 1 92 ? 176.193 196.729 179.364 1.00 71.78 92 LEU A O 1
ATOM 1605 N N . ASN A 1 93 ? 177.105 198.531 178.382 1.00 66.12 93 ASN A N 1
ATOM 1606 C CA . ASN A 1 93 ? 177.970 197.820 177.475 1.00 66.12 93 ASN A CA 1
ATOM 1607 C C . ASN A 1 93 ? 179.456 197.962 177.834 1.00 66.12 93 ASN A C 1
ATOM 1608 O O . ASN A 1 93 ? 180.184 196.992 177.669 1.00 66.12 93 ASN A O 1
ATOM 1619 N N . LEU A 1 94 ? 179.928 199.093 178.373 1.00 62.17 94 LEU A N 1
ATOM 1620 C CA . LEU A 1 94 ? 181.336 199.286 178.719 1.00 62.17 94 LEU A CA 1
ATOM 1621 C C . LEU A 1 94 ? 181.856 198.254 179.708 1.00 62.17 94 LEU A C 1
ATOM 1622 O O . LEU A 1 94 ? 182.927 197.687 179.518 1.00 62.17 94 LEU A O 1
ATOM 1638 N N . TYR A 1 95 ? 181.079 197.906 180.732 1.00 68.26 95 TYR A N 1
ATOM 1639 C CA . TYR A 1 95 ? 181.420 196.834 181.666 1.00 68.26 95 TYR A CA 1
ATOM 1640 C C . TYR A 1 95 ? 181.569 195.455 181.008 1.00 68.26 95 TYR A C 1
ATOM 1641 O O . TYR A 1 95 ? 182.279 194.603 181.550 1.00 68.26 95 TYR A O 1
ATOM 1659 N N . LEU A 1 96 ? 180.935 195.268 179.846 1.00 63.54 96 LEU A N 1
ATOM 1660 C CA . LEU A 1 96 ? 180.915 194.037 179.071 1.00 63.54 96 LEU A CA 1
ATOM 1661 C C . LEU A 1 96 ? 181.883 194.048 177.865 1.00 63.54 96 LEU A C 1
ATOM 1662 O O . LEU A 1 96 ? 182.004 193.024 177.184 1.00 63.54 96 LEU A O 1
ATOM 1678 N N . LEU A 1 97 ? 182.581 195.147 177.591 1.00 57.30 97 LEU A N 1
ATOM 1679 C CA . LEU A 1 97 ? 183.668 195.207 176.601 1.00 57.30 97 LEU A CA 1
ATOM 1680 C C . LEU A 1 97 ? 184.812 194.313 177.049 1.00 57.30 97 LEU A C 1
ATOM 1681 O O . LEU A 1 97 ? 185.127 194.239 178.223 1.00 57.30 97 LEU A O 1
ATOM 1697 N N . HIS A 1 98 ? 185.457 193.647 176.100 1.00 63.03 98 HIS A N 1
ATOM 1698 C CA . HIS A 1 98 ? 186.605 192.778 176.385 1.00 63.03 98 HIS A CA 1
ATOM 1699 C C . HIS A 1 98 ? 187.756 193.555 177.062 1.00 63.03 98 HIS A C 1
ATOM 1700 O O . HIS A 1 98 ? 188.011 194.699 176.694 1.00 63.03 98 HIS A O 1
ATOM 1714 N N . PRO A 1 99 ? 188.479 193.002 178.065 1.00 59.76 99 PRO A N 1
ATOM 1715 C CA . PRO A 1 99 ? 189.381 193.792 178.899 1.00 59.76 99 PRO A CA 1
ATOM 1716 C C . PRO A 1 99 ? 190.453 194.566 178.145 1.00 59.76 99 PRO A C 1
ATOM 1717 O O . PRO A 1 99 ? 190.705 195.706 178.483 1.00 59.76 99 PRO A O 1
ATOM 1728 N N . MET A 1 100 ? 191.015 194.016 177.053 1.00 62.27 100 MET A N 1
ATOM 1729 C CA . MET A 1 100 ? 191.974 194.733 176.204 1.00 62.27 100 MET A CA 1
ATOM 1730 C C . MET A 1 100 ? 191.366 196.008 175.596 1.00 62.27 100 MET A C 1
ATOM 1731 O O . MET A 1 100 ? 192.035 197.039 175.502 1.00 62.27 100 MET A O 1
ATOM 1745 N N . VAL A 1 101 ? 190.090 195.960 175.221 1.00 62.19 101 VAL A N 1
ATOM 1746 C CA . VAL A 1 101 ? 189.354 197.120 174.681 1.00 62.19 101 VAL A CA 1
ATOM 1747 C C . VAL A 1 101 ? 189.107 198.151 175.791 1.00 62.19 101 VAL A C 1
ATOM 1748 O O . VAL A 1 101 ? 189.280 199.340 175.563 1.00 62.19 101 VAL A O 1
ATOM 1761 N N . GLN A 1 102 ? 188.752 197.737 177.012 1.00 61.66 102 GLN A N 1
ATOM 1762 C CA . GLN A 1 102 ? 188.578 198.717 178.075 1.00 61.66 102 GLN A CA 1
ATOM 1763 C C . GLN A 1 102 ? 189.916 199.401 178.389 1.00 61.66 102 GLN A C 1
ATOM 1764 O O . GLN A 1 102 ? 189.949 200.608 178.611 1.00 61.66 102 GLN A O 1
ATOM 1778 N N . ILE A 1 103 ? 191.021 198.656 178.381 1.00 63.78 103 ILE A N 1
ATOM 1779 C CA . ILE A 1 103 ? 192.341 199.233 178.645 1.00 63.78 103 ILE A CA 1
ATOM 1780 C C . ILE A 1 103 ? 192.694 200.259 177.581 1.00 63.78 103 ILE A C 1
ATOM 1781 O O . ILE A 1 103 ? 193.077 201.369 177.910 1.00 63.78 103 ILE A O 1
ATOM 1797 N N . GLU A 1 104 ? 192.523 199.916 176.310 1.00 64.25 104 GLU A N 1
ATOM 1798 C CA . GLU A 1 104 ? 192.819 200.843 175.220 1.00 64.25 104 GLU A CA 1
ATOM 1799 C C . GLU A 1 104 ? 191.869 202.052 175.174 1.00 64.25 104 GLU A C 1
ATOM 1800 O O . GLU A 1 104 ? 192.335 203.166 174.937 1.00 64.25 104 GLU A O 1
ATOM 1812 N N . PHE A 1 105 ? 190.591 201.895 175.511 1.00 64.83 105 PHE A N 1
ATOM 1813 C CA . PHE A 1 105 ? 189.690 203.023 175.737 1.00 64.83 105 PHE A CA 1
ATOM 1814 C C . PHE A 1 105 ? 190.225 203.928 176.860 1.00 64.83 105 PHE A C 1
ATOM 1815 O O . PHE A 1 105 ? 190.390 205.126 176.652 1.00 64.83 105 PHE A O 1
ATOM 1832 N N . LEU A 1 106 ? 190.538 203.378 178.042 1.00 65.32 106 LEU A N 1
ATOM 1833 C CA . LEU A 1 106 ? 190.998 204.195 179.184 1.00 65.32 106 LEU A CA 1
ATOM 1834 C C . LEU A 1 106 ? 192.273 204.964 178.854 1.00 65.32 106 LEU A C 1
ATOM 1835 O O . LEU A 1 106 ? 192.334 206.176 179.028 1.00 65.32 106 LEU A O 1
ATOM 1851 N N . LYS A 1 107 ? 193.278 204.252 178.330 1.00 65.51 107 LYS A N 1
ATOM 1852 C CA . LYS A 1 107 ? 194.524 204.868 177.835 1.00 65.51 107 LYS A CA 1
ATOM 1853 C C . LYS A 1 107 ? 194.221 206.028 176.870 1.00 65.51 107 LYS A C 1
ATOM 1854 O O . LYS A 1 107 ? 194.772 207.103 177.025 1.00 65.51 107 LYS A O 1
ATOM 1873 N N . LEU A 1 108 ? 193.282 205.838 175.931 1.00 64.34 108 LEU A N 1
ATOM 1874 C CA . LEU A 1 108 ? 192.937 206.820 174.910 1.00 64.34 108 LEU A CA 1
ATOM 1875 C C . LEU A 1 108 ? 192.351 208.108 175.523 1.00 64.34 108 LEU A C 1
ATOM 1876 O O . LEU A 1 108 ? 192.628 209.194 175.003 1.00 64.34 108 LEU A O 1
ATOM 1892 N N . LEU A 1 109 ? 191.573 208.018 176.611 1.00 70.27 109 LEU A N 1
ATOM 1893 C CA . LEU A 1 109 ? 191.068 209.202 177.327 1.00 70.27 109 LEU A CA 1
ATOM 1894 C C . LEU A 1 109 ? 192.147 209.811 178.213 1.00 70.27 109 LEU A C 1
ATOM 1895 O O . LEU A 1 109 ? 192.298 211.036 178.227 1.00 70.27 109 LEU A O 1
ATOM 1911 N N . VAL A 1 110 ? 192.929 209.025 178.959 1.00 76.72 110 VAL A N 1
ATOM 1912 C CA . VAL A 1 110 ? 193.951 209.561 179.878 1.00 76.72 110 VAL A CA 1
ATOM 1913 C C . VAL A 1 110 ? 195.049 210.353 179.130 1.00 76.72 110 VAL A C 1
ATOM 1914 O O . VAL A 1 110 ? 195.537 211.366 179.645 1.00 76.72 110 VAL A O 1
ATOM 1927 N N . GLU A 1 111 ? 195.404 209.966 177.902 1.00 75.85 111 GLU A N 1
ATOM 1928 C CA . GLU A 1 111 ? 196.281 210.729 176.993 1.00 75.85 111 GLU A CA 1
ATOM 1929 C C . GLU A 1 111 ? 195.651 212.022 176.421 1.00 75.85 111 GLU A C 1
ATOM 1930 O O . G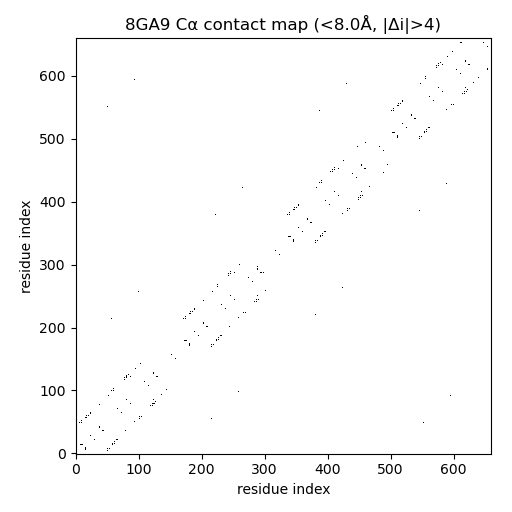LU A 1 111 ? 196.348 212.797 175.777 1.00 75.85 111 GLU A O 1
ATOM 1942 N N . ASN A 1 112 ? 194.379 212.316 176.674 1.00 76.01 112 ASN A N 1
ATOM 1943 C CA . ASN A 1 112 ? 193.690 213.531 176.210 1.00 76.01 112 ASN A CA 1
ATOM 1944 C C . ASN A 1 112 ? 192.792 214.097 177.329 1.00 76.01 112 ASN A C 1
ATOM 1945 O O . ASN A 1 112 ? 191.572 213.939 177.288 1.00 76.01 112 ASN A O 1
ATOM 1956 N N . PRO A 1 113 ? 193.378 214.679 178.393 1.00 80.85 113 PRO A N 1
ATOM 1957 C CA . PRO A 1 113 ? 192.676 214.928 179.645 1.00 80.85 113 PRO A CA 1
ATOM 1958 C C . PRO A 1 113 ? 191.473 215.855 179.526 1.00 80.85 113 PRO A C 1
ATOM 1959 O O . PRO A 1 113 ? 190.551 215.778 180.335 1.00 80.85 113 PRO A O 1
ATOM 1970 N N . GLU A 1 114 ? 191.446 216.768 178.569 1.00 77.64 114 GLU A N 1
ATOM 1971 C CA . GLU A 1 114 ? 190.290 217.613 178.337 1.00 77.64 114 GLU A CA 1
ATOM 1972 C C . GLU A 1 114 ? 189.116 216.769 177.826 1.00 77.64 114 GLU A C 1
ATOM 1973 O O . GLU A 1 114 ? 187.999 216.990 178.277 1.00 77.64 114 GLU A O 1
ATOM 1985 N N . LEU A 1 115 ? 189.331 215.766 176.955 1.00 69.80 115 LEU A N 1
ATOM 1986 C CA . LEU A 1 115 ? 188.263 214.889 176.466 1.00 69.80 115 LEU A CA 1
ATOM 1987 C C . LEU A 1 115 ? 187.841 213.894 177.547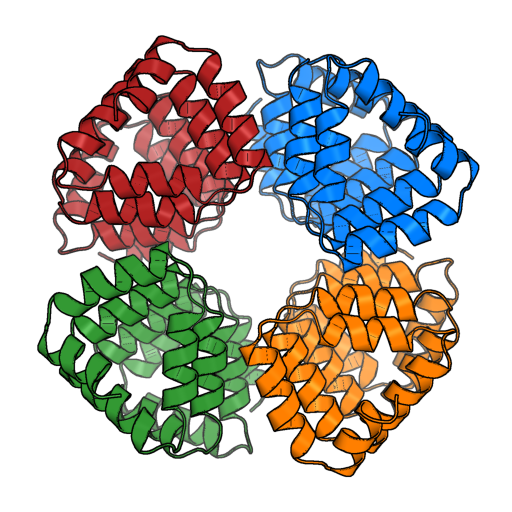 1.00 69.80 115 LEU A C 1
ATOM 1988 O O . LEU A 1 115 ? 186.682 213.491 177.564 1.00 69.80 115 LEU A O 1
ATOM 2004 N N . PHE A 1 116 ? 188.756 213.534 178.458 1.00 80.28 116 PHE A N 1
ATOM 2005 C CA . PHE A 1 116 ? 188.373 212.839 179.687 1.00 80.28 116 PHE A CA 1
ATOM 2006 C C . PHE A 1 116 ? 187.436 213.703 180.541 1.00 80.28 116 PHE A C 1
ATOM 2007 O O . PHE A 1 116 ? 186.363 213.246 180.903 1.00 80.28 116 PHE A O 1
ATOM 2024 N N . ARG A 1 117 ? 187.781 214.969 180.829 1.00 82.86 117 ARG A N 1
ATOM 2025 C CA . ARG A 1 117 ? 186.921 215.841 181.659 1.00 82.86 117 ARG A CA 1
ATOM 2026 C C . ARG A 1 117 ? 185.545 216.065 181.042 1.00 82.86 117 ARG A C 1
ATOM 2027 O O . ARG A 1 117 ? 184.526 215.927 181.717 1.00 82.86 117 ARG A O 1
ATOM 2048 N N . LEU A 1 118 ? 185.494 216.308 179.732 1.00 78.13 118 LEU A N 1
ATOM 2049 C CA . LEU A 1 118 ? 184.264 216.462 178.957 1.00 78.13 118 LEU A CA 1
ATOM 2050 C C . LEU A 1 118 ? 183.319 215.254 179.114 1.00 78.13 118 LEU A C 1
ATOM 2051 O O . LEU A 1 118 ? 182.153 215.389 179.490 1.00 78.13 118 LEU A O 1
ATOM 2067 N N . PHE A 1 119 ? 183.842 214.044 178.888 1.00 78.20 119 PHE A N 1
ATOM 2068 C CA . PHE A 1 119 ? 183.091 212.818 179.127 1.00 78.20 119 PHE A CA 1
ATOM 2069 C C . PHE A 1 119 ? 182.632 212.704 180.590 1.00 78.20 119 PHE A C 1
ATOM 2070 O O . PHE A 1 119 ? 181.453 212.415 180.830 1.00 78.20 119 PHE A O 1
ATOM 2087 N N . PHE A 1 120 ? 183.493 212.963 181.575 1.00 89.01 120 PHE A N 1
ATOM 2088 C CA . PHE A 1 120 ? 183.173 212.796 182.979 1.00 89.01 120 PHE A CA 1
ATOM 2089 C C . PHE A 1 120 ? 182.070 213.746 183.436 1.00 89.01 120 PHE A C 1
ATOM 2090 O O . PHE A 1 120 ? 181.181 213.338 184.178 1.00 89.01 120 PHE A O 1
ATOM 2107 N N . GLU A 1 121 ? 182.057 214.995 182.984 1.00 84.01 121 GLU A N 1
ATOM 2108 C CA . GLU A 1 121 ? 180.940 215.911 183.241 1.00 84.01 121 GLU A CA 1
ATOM 2109 C C . GLU A 1 121 ? 179.627 215.439 182.632 1.00 84.01 121 GLU A C 1
ATOM 2110 O O . GLU A 1 121 ? 178.596 215.546 183.287 1.00 84.01 121 GLU A O 1
ATOM 2122 N N . TYR A 1 122 ? 179.598 214.883 181.426 1.00 77.04 122 TYR A N 1
ATOM 2123 C CA . TYR A 1 122 ? 178.345 214.370 180.862 1.00 77.04 122 TYR A CA 1
ATOM 2124 C C . TYR A 1 122 ? 177.721 213.285 181.725 1.00 77.04 122 TYR A C 1
ATOM 2125 O O . TYR A 1 122 ? 176.493 213.195 181.783 1.00 77.04 122 TYR A O 1
ATOM 2143 N N . LEU A 1 123 ? 178.505 212.476 182.446 1.00 83.10 123 LEU A N 1
ATOM 2144 C CA . LEU A 1 123 ? 177.943 211.492 183.382 1.00 83.10 123 LEU A CA 1
ATOM 2145 C C . LEU A 1 123 ? 177.133 212.171 184.488 1.00 83.10 123 LEU A C 1
ATOM 2146 O O . LEU A 1 123 ? 176.091 211.658 184.885 1.00 83.10 123 LEU A O 1
ATOM 2162 N N . LYS A 1 124 ? 177.588 213.319 184.970 1.00 84.15 124 LYS A N 1
ATOM 2163 C CA . LYS A 1 124 ? 176.886 214.043 186.060 1.00 84.15 124 LYS A CA 1
ATOM 2164 C C . LYS A 1 124 ? 175.676 214.833 185.552 1.00 84.15 124 LYS A C 1
ATOM 2165 O O . LYS A 1 124 ? 174.715 215.047 186.292 1.00 84.15 124 LYS A O 1
ATOM 2184 N N . ARG A 1 125 ? 175.728 215.274 184.297 1.00 84.00 125 ARG A N 1
ATOM 2185 C CA . ARG A 1 125 ? 174.679 216.078 183.634 1.00 84.00 125 ARG A CA 1
ATOM 2186 C C . ARG A 1 125 ? 173.546 215.248 183.025 1.00 84.00 125 ARG A C 1
ATOM 2187 O O . ARG A 1 125 ? 172.381 215.652 183.073 1.00 84.00 125 ARG A O 1
ATOM 2208 N N . CYS A 1 126 ? 173.842 214.025 182.572 1.00 86.29 126 CYS A N 1
ATOM 2209 C CA . CYS A 1 126 ? 172.810 212.990 182.462 1.00 86.29 126 CYS A CA 1
ATOM 2210 C C . CYS A 1 126 ? 172.292 212.653 183.868 1.00 86.29 126 CYS A C 1
ATOM 2211 O O . CYS A 1 126 ? 173.096 212.617 184.809 1.00 86.29 126 CYS A O 1
ATOM 2219 N N . PRO A 1 127 ? 170.989 212.371 184.085 1.00 92.19 127 PRO A N 1
ATOM 2220 C CA . PRO A 1 127 ? 170.446 212.174 185.433 1.00 92.19 127 PRO A CA 1
ATOM 2221 C C . PRO A 1 127 ? 171.072 211.017 186.222 1.00 92.19 127 PRO A C 1
ATOM 2222 O O . PRO A 1 127 ? 171.132 209.879 185.744 1.00 92.19 127 PRO A O 1
ATOM 2233 N N . GLY A 1 128 ? 171.445 211.258 187.487 1.00 88.81 128 GLY A N 1
ATOM 2234 C CA . GLY A 1 128 ? 172.018 210.242 188.389 1.00 88.81 128 GLY A CA 1
ATOM 2235 C C . GLY A 1 128 ? 173.331 209.640 187.853 1.00 88.81 128 GLY A C 1
ATOM 2236 O O . GLY A 1 128 ? 174.343 210.334 187.805 1.00 88.81 128 GLY A O 1
ATOM 2240 N N . ALA A 1 129 ? 173.298 208.360 187.470 1.00 86.20 129 ALA A N 1
ATOM 2241 C CA . ALA A 1 129 ? 174.293 207.610 186.706 1.00 86.20 129 ALA A CA 1
ATOM 2242 C C . ALA A 1 129 ? 175.680 207.391 187.310 1.00 86.20 129 ALA A C 1
ATOM 2243 O O . ALA A 1 129 ? 176.207 206.284 187.221 1.00 86.20 129 ALA A O 1
ATOM 2250 N N . LEU A 1 130 ? 176.309 208.367 187.960 1.00 87.24 130 LEU A N 1
ATOM 2251 C CA . LEU A 1 130 ? 177.740 208.302 188.349 1.00 87.24 130 LEU A CA 1
ATOM 2252 C C . LEU A 1 130 ? 178.080 207.116 189.261 1.00 87.24 130 LEU A C 1
ATOM 2253 O O . LEU A 1 130 ? 179.173 206.550 189.160 1.00 87.24 130 LEU A O 1
ATOM 2269 N N . GLU A 1 131 ? 177.146 206.688 190.121 1.00 89.20 131 GLU A N 1
ATOM 2270 C CA . GLU A 1 131 ? 177.320 205.534 191.016 1.00 89.20 131 GLU A CA 1
ATOM 2271 C C . GLU A 1 131 ? 177.525 204.213 190.254 1.00 89.20 131 GLU A C 1
ATOM 2272 O O . GLU A 1 131 ? 178.260 203.341 190.720 1.00 89.20 131 GLU A O 1
ATOM 2284 N N . LEU A 1 132 ? 176.957 204.107 189.049 1.00 88.99 132 LEU A N 1
ATOM 2285 C CA . LEU A 1 132 ? 177.200 202.972 188.160 1.00 88.99 132 LEU A CA 1
ATOM 2286 C C . LEU A 1 132 ? 178.651 202.964 187.663 1.00 88.99 132 LEU A C 1
ATOM 2287 O O . LEU A 1 132 ? 179.269 201.916 187.647 1.00 88.99 132 LEU A O 1
ATOM 2303 N N . PHE A 1 133 ? 179.234 204.129 187.351 1.00 87.28 133 PHE A N 1
ATOM 2304 C CA . PHE A 1 133 ? 180.641 204.204 186.945 1.00 87.28 133 PHE A CA 1
ATOM 2305 C C . PHE A 1 133 ? 181.565 203.771 188.068 1.00 87.28 133 PHE A C 1
ATOM 2306 O O . PHE A 1 133 ? 182.474 202.978 187.854 1.00 87.28 133 PHE A O 1
ATOM 2323 N N . LYS A 1 134 ? 181.314 204.226 189.302 1.00 90.65 134 LYS A N 1
ATOM 2324 C CA . LYS A 1 134 ? 182.075 203.767 190.485 1.00 90.65 134 LYS A CA 1
ATOM 2325 C C . LYS A 1 134 ? 181.938 202.264 190.667 1.00 90.65 134 LYS A C 1
ATOM 2326 O O . LYS A 1 134 ? 182.921 201.589 190.968 1.00 90.65 134 LYS A O 1
ATOM 2345 N N . GLU A 1 135 ? 180.736 201.719 190.506 1.00 88.06 135 GLU A N 1
ATOM 2346 C CA . GLU A 1 135 ? 180.560 200.276 190.624 1.00 88.06 135 GLU A CA 1
ATOM 2347 C C . GLU A 1 135 ? 181.305 199.495 189.510 1.00 88.06 135 GLU A C 1
ATOM 2348 O O . GLU A 1 135 ? 181.930 198.472 189.796 1.00 88.06 135 GLU A O 1
ATOM 2360 N N . ILE A 1 136 ? 181.269 199.980 188.264 1.00 84.78 136 ILE A N 1
ATOM 2361 C CA . ILE A 1 136 ? 181.897 199.286 187.134 1.00 84.78 136 ILE A CA 1
ATOM 2362 C C . ILE A 1 136 ? 183.392 199.092 187.352 1.00 84.78 136 ILE A C 1
ATOM 2363 O O . ILE A 1 136 ? 183.864 197.964 187.224 1.00 84.78 136 ILE A O 1
ATOM 2379 N N . ILE A 1 137 ? 184.132 200.142 187.739 1.00 85.91 137 ILE A N 1
ATOM 2380 C CA . ILE A 1 137 ? 185.556 199.995 188.026 1.00 85.91 137 ILE A CA 1
ATOM 2381 C C . ILE A 1 137 ? 185.803 199.043 189.196 1.00 85.91 137 ILE A C 1
ATOM 2382 O O . ILE A 1 137 ? 186.766 198.269 189.169 1.00 85.91 137 ILE A O 1
ATOM 2398 N N . GLU A 1 138 ? 184.935 199.031 190.228 1.00 93.93 138 GLU A N 1
ATOM 2399 C CA . GLU A 1 138 ? 185.056 198.081 191.354 1.00 93.93 138 GLU A CA 1
ATOM 2400 C C . GLU A 1 138 ? 184.832 196.613 190.955 1.00 93.93 138 GLU A C 1
ATOM 2401 O O . GLU A 1 138 ? 185.282 195.721 191.675 1.00 93.93 138 GLU A O 1
ATOM 2413 N N . LEU A 1 139 ? 184.159 196.327 189.835 1.00 85.51 139 LEU A N 1
ATOM 2414 C CA . LEU A 1 139 ? 183.879 194.939 189.359 1.00 85.51 139 LEU A CA 1
ATOM 2415 C C . LEU A 1 139 ? 184.836 194.386 188.291 1.00 85.51 139 LEU A C 1
ATOM 2416 O O . LEU A 1 139 ? 184.624 193.271 187.807 1.00 85.51 139 LEU A O 1
ATOM 2432 N N . LEU A 1 140 ? 185.875 195.127 187.885 1.00 86.11 140 LEU A N 1
ATOM 2433 C CA . LEU A 1 140 ? 186.869 194.637 186.919 1.00 86.11 140 LEU A CA 1
ATOM 2434 C C . LEU A 1 140 ? 187.844 193.642 187.560 1.00 86.11 140 LEU A C 1
ATOM 2435 O O . LEU A 1 140 ? 187.933 193.569 188.791 1.00 86.11 140 LEU A O 1
ATOM 2451 N N . ASP A 1 141 ? 188.644 192.920 186.772 1.00 83.78 141 ASP A N 1
ATOM 2452 C CA . ASP A 1 141 ? 189.684 192.021 187.317 1.00 83.78 141 ASP A CA 1
ATOM 2453 C C . ASP A 1 141 ? 190.682 192.734 188.245 1.00 83.78 141 ASP A C 1
ATOM 2454 O O . ASP A 1 141 ? 191.076 193.861 187.920 1.00 83.78 141 ASP A O 1
ATOM 2463 N N . PRO A 1 142 ? 191.210 192.127 189.314 1.00 85.60 142 PRO A N 1
ATOM 2464 C CA . PRO A 1 142 ? 192.148 192.779 190.224 1.00 85.60 142 PRO A CA 1
ATOM 2465 C C . PRO A 1 142 ? 193.403 193.317 189.496 1.00 85.60 142 PRO A C 1
ATOM 2466 O O . PRO A 1 142 ? 193.868 194.426 189.792 1.00 85.60 142 PRO A O 1
ATOM 2477 N N . ILE A 1 143 ? 193.907 192.541 188.538 1.00 85.11 143 ILE A N 1
ATOM 2478 C CA . ILE A 1 143 ? 194.980 192.950 187.622 1.00 85.11 143 ILE A CA 1
ATOM 2479 C C . ILE A 1 143 ? 194.583 194.210 186.827 1.00 85.11 143 ILE A C 1
ATOM 2480 O O . ILE A 1 143 ? 195.331 195.185 186.838 1.00 85.11 143 ILE A O 1
ATOM 2496 N N . ILE A 1 144 ? 193.386 194.244 186.226 1.00 87.86 144 ILE A N 1
ATOM 2497 C CA . ILE A 1 144 ? 192.911 195.425 185.501 1.00 87.86 144 ILE A CA 1
ATOM 2498 C C . ILE A 1 144 ? 192.756 196.633 186.425 1.00 87.86 144 ILE A C 1
ATOM 2499 O O . ILE A 1 144 ? 193.202 197.718 186.078 1.00 87.86 144 ILE A O 1
ATOM 2515 N N . GLN A 1 145 ? 192.159 196.488 187.619 1.00 88.57 145 GLN A N 1
ATOM 2516 C CA . GLN A 1 145 ? 191.963 197.575 188.553 1.00 88.57 145 GLN A CA 1
ATOM 2517 C C . GLN A 1 145 ? 193.290 198.200 188.972 1.00 88.57 145 GLN A C 1
ATOM 2518 O O . GLN A 1 145 ? 193.478 199.422 188.863 1.00 88.57 145 GLN A O 1
ATOM 2532 N N . LYS A 1 146 ? 194.259 197.365 189.371 1.00 86.61 146 LYS A N 1
ATOM 2533 C CA . LYS A 1 146 ? 195.617 197.807 189.725 1.00 86.61 146 LYS A CA 1
ATOM 2534 C C . LYS A 1 146 ? 196.294 198.533 188.575 1.00 86.61 146 LYS A C 1
ATOM 2535 O O . LYS A 1 146 ? 196.821 199.630 188.745 1.00 86.61 146 LYS A O 1
ATOM 2554 N N . TYR A 1 147 ? 196.217 197.935 187.395 1.00 86.32 147 TYR A N 1
ATOM 2555 C CA . TYR A 1 147 ? 196.825 198.533 186.207 1.00 86.32 147 TYR A CA 1
ATOM 2556 C C . TYR A 1 147 ? 196.205 199.904 185.827 1.00 86.32 147 TYR A C 1
ATOM 2557 O O . TYR A 1 147 ? 196.922 200.857 185.633 1.00 86.32 147 TYR A O 1
ATOM 2575 N N . LEU A 1 148 ? 194.871 200.039 185.811 1.00 91.49 148 LEU A N 1
ATOM 2576 C CA . LEU A 1 148 ? 194.193 201.327 185.563 1.00 91.49 148 LEU A CA 1
ATOM 2577 C C . LEU A 1 148 ? 194.546 202.378 186.608 1.00 91.49 148 LEU A C 1
ATOM 2578 O O . LEU A 1 148 ? 194.715 203.540 186.255 1.00 91.49 148 LEU A O 1
ATOM 2594 N N . LYS A 1 149 ? 194.723 201.991 187.881 1.00 93.82 149 LYS A N 1
ATOM 2595 C CA . LYS A 1 149 ? 195.184 202.932 188.918 1.00 93.82 149 LYS A CA 1
ATOM 2596 C C . LYS A 1 149 ? 196.594 203.438 188.612 1.00 93.82 149 LYS A C 1
ATOM 2597 O O . LYS A 1 149 ? 196.821 204.647 188.575 1.00 93.82 149 LYS A O 1
ATOM 2616 N N . LYS A 1 150 ? 197.559 202.544 188.352 1.00 95.37 150 LYS A N 1
ATOM 2617 C CA . LYS A 1 150 ? 198.934 202.913 187.958 1.00 95.37 150 LYS A CA 1
ATOM 2618 C C . LYS A 1 150 ? 198.999 203.686 186.628 1.00 95.37 150 LYS A C 1
ATOM 2619 O O . LYS A 1 150 ? 199.813 204.600 186.509 1.00 95.37 150 LYS A O 1
ATOM 2638 N N . LEU A 1 151 ? 198.125 203.390 185.657 1.00 95.95 151 LEU A N 1
ATOM 2639 C CA . LEU A 1 151 ? 198.020 204.132 184.409 1.00 95.95 151 LEU A CA 1
ATOM 2640 C C . LEU A 1 151 ? 197.484 205.557 184.655 1.00 95.95 151 LEU A C 1
ATOM 2641 O O . LEU A 1 151 ? 198.050 206.511 184.146 1.00 95.95 151 LEU A O 1
ATOM 2657 N N . LEU A 1 152 ? 196.452 205.718 185.490 1.00 99.42 152 LEU A N 1
ATOM 2658 C CA . LEU A 1 152 ? 195.876 207.029 185.796 1.00 99.42 152 LEU A CA 1
ATOM 2659 C C . LEU A 1 152 ? 196.841 207.909 186.613 1.00 99.42 152 LEU A C 1
ATOM 2660 O O . LEU A 1 152 ? 196.848 209.125 186.449 1.00 99.42 152 LEU A O 1
ATOM 2676 N N . GLU A 1 153 ? 197.705 207.323 187.445 1.00 102.22 153 GLU A N 1
ATOM 2677 C CA . GLU A 1 153 ? 198.782 208.019 188.176 1.00 102.22 153 GLU A CA 1
ATOM 2678 C C . GLU A 1 153 ? 199.775 208.737 187.254 1.00 102.22 153 GLU A C 1
ATOM 2679 O O . GLU A 1 153 ? 200.469 209.634 187.711 1.00 102.22 153 GLU A O 1
ATOM 2691 N N . GLU A 1 154 ? 199.803 208.426 185.958 1.00 102.39 154 GLU A N 1
ATOM 2692 C CA . GLU A 1 154 ? 200.524 209.230 184.958 1.00 102.39 154 GLU A CA 1
ATOM 2693 C C . GLU A 1 154 ? 200.005 210.676 184.874 1.00 102.39 154 GLU A C 1
ATOM 2694 O O . GLU A 1 154 ? 200.745 211.543 184.409 1.00 102.39 154 GLU A O 1
ATOM 2706 N N . ASN A 1 155 ? 198.778 210.967 185.331 1.00 106.17 155 ASN A N 1
ATOM 2707 C CA . ASN A 1 155 ? 198.225 212.311 185.420 1.00 106.17 155 ASN A CA 1
ATOM 2708 C C . ASN A 1 155 ? 197.600 212.603 186.802 1.00 106.17 155 ASN A C 1
ATOM 2709 O O . ASN A 1 155 ? 196.433 212.284 187.034 1.00 106.17 155 ASN A O 1
ATOM 2720 N N . PRO A 1 156 ? 198.347 213.214 187.741 1.00 109.55 156 PRO A N 1
ATOM 2721 C CA . PRO A 1 156 ? 197.862 213.575 189.075 1.00 109.55 156 PRO A CA 1
ATOM 2722 C C . PRO A 1 156 ? 196.615 214.502 189.084 1.00 109.55 156 PRO A C 1
ATOM 2723 O O . PRO A 1 156 ? 195.767 214.405 189.969 1.00 109.55 156 PRO A O 1
ATOM 2734 N N . GLU A 1 157 ? 196.459 215.362 188.094 1.00 109.05 157 GLU A N 1
ATOM 2735 C CA . GLU A 1 157 ? 195.262 216.203 187.954 1.00 109.05 157 GLU A CA 1
ATOM 2736 C C . GLU A 1 157 ? 194.014 215.327 187.798 1.00 109.05 157 GLU A C 1
ATOM 2737 O O . GLU A 1 157 ? 193.027 215.528 188.496 1.00 109.05 157 GLU A O 1
ATOM 2749 N N . LEU A 1 158 ? 194.065 214.312 186.941 1.00 104.92 158 LEU A N 1
ATOM 2750 C CA . LEU A 1 158 ? 192.996 213.341 186.699 1.00 104.92 158 LEU A CA 1
ATOM 2751 C C . LEU A 1 158 ? 192.849 212.378 187.894 1.00 104.92 158 LEU A C 1
ATOM 2752 O O . LEU A 1 158 ? 191.721 211.999 188.197 1.00 104.92 158 LEU A O 1
ATOM 2768 N N . LYS A 1 159 ? 193.933 212.069 188.636 1.00 107.14 159 LYS A N 1
ATOM 2769 C CA . LYS A 1 159 ? 193.831 211.404 189.961 1.00 107.14 159 LYS A CA 1
ATOM 2770 C C . LYS A 1 159 ? 192.954 212.250 190.873 1.00 107.14 159 LYS A C 1
ATOM 2771 O O . LYS A 1 159 ? 192.012 211.731 191.476 1.00 107.14 159 LYS A O 1
ATOM 2790 N N . ALA A 1 160 ? 193.185 213.560 190.960 1.00 110.20 160 ALA A N 1
ATOM 2791 C CA . ALA A 1 160 ? 192.317 214.422 191.745 1.00 110.20 160 ALA A CA 1
ATOM 2792 C C . ALA A 1 160 ? 190.884 214.446 191.189 1.00 110.20 160 ALA A C 1
ATOM 2793 O O . ALA A 1 160 ? 189.918 214.348 191.935 1.00 110.20 160 ALA A O 1
ATOM 2800 N N . LEU A 1 161 ? 190.753 214.518 189.858 1.00 107.60 161 LEU A N 1
ATOM 2801 C CA . LEU A 1 161 ? 189.474 214.553 189.149 1.00 107.60 161 LEU A CA 1
ATOM 2802 C C . LEU A 1 161 ? 188.599 213.297 189.413 1.00 107.60 161 LEU A C 1
ATOM 2803 O O . LEU A 1 161 ? 187.389 213.416 189.593 1.00 107.60 161 LEU A O 1
ATOM 2819 N N . VAL A 1 162 ? 189.193 212.106 189.498 1.00 113.47 162 VAL A N 1
ATOM 2820 C CA . VAL A 1 162 ? 188.448 210.896 189.897 1.00 113.47 162 VAL A CA 1
ATOM 2821 C C . VAL A 1 162 ? 188.244 210.798 191.425 1.00 113.47 162 VAL A C 1
ATOM 2822 O O . VAL A 1 162 ? 187.251 210.247 191.897 1.00 113.47 162 VAL A O 1
ATOM 2835 N N . LYS A 1 163 ? 189.159 211.368 192.238 1.00 116.78 163 LYS A N 1
ATOM 2836 C CA . LYS A 1 163 ? 189.013 211.394 193.708 1.00 116.78 163 LYS A CA 1
ATOM 2837 C C . LYS A 1 163 ? 187.974 212.378 194.247 1.00 116.78 163 LYS A C 1
ATOM 2838 O O . LYS A 1 163 ? 187.392 212.162 195.296 1.00 116.78 163 LYS A O 1
ATOM 2857 N N . GLU A 1 164 ? 187.702 213.478 193.547 1.00 119.10 164 GLU A N 1
ATOM 2858 C CA . GLU A 1 164 ? 186.813 214.547 194.002 1.00 119.10 164 GLU A CA 1
ATOM 2859 C C . GLU A 1 164 ? 185.305 214.263 193.878 1.00 119.10 164 GLU A C 1
ATOM 2860 O O . GLU A 1 164 ? 184.498 215.188 194.038 1.00 119.10 164 GLU A O 1
ATOM 2872 N N . VAL A 1 165 ? 184.900 213.010 193.637 1.00 115.78 165 VAL A N 1
ATOM 2873 C CA . VAL A 1 165 ? 183.500 212.535 193.519 1.00 115.78 165 VAL A CA 1
ATOM 2874 C C . VAL A 1 165 ? 183.202 211.318 194.405 1.00 115.78 165 VAL A C 1
ATOM 2875 O O . VAL A 1 165 ? 184.121 210.521 194.718 0.00 115.78 165 VAL A O 1
ATOM 2889 N N . MET B 1 1 ? 201.815 203.519 156.273 1.00 76.66 167 MET C N 1
ATOM 2890 C CA . MET B 1 1 ? 202.327 202.578 157.303 1.00 76.66 167 MET C CA 1
ATOM 2891 C C . MET B 1 1 ? 201.211 201.778 157.985 1.00 76.66 167 MET C C 1
ATOM 2892 O O . MET B 1 1 ? 201.088 200.585 157.728 1.00 76.66 167 MET C O 1
ATOM 2908 N N . LYS B 1 2 ? 200.358 202.391 158.842 1.00 71.41 168 LYS C N 1
ATOM 2909 C CA . LYS B 1 2 ? 199.411 201.684 159.756 1.00 71.41 168 LYS C CA 1
ATOM 2910 C C . LYS B 1 2 ? 198.515 200.652 159.038 1.00 71.41 168 LYS C C 1
ATOM 2911 O O . LYS B 1 2 ? 198.244 199.580 159.570 1.00 71.41 168 LYS C O 1
ATOM 2930 N N . LYS B 1 3 ? 198.092 200.976 157.800 1.00 73.80 169 LYS C N 1
ATOM 2931 C CA . LYS B 1 3 ? 197.250 200.139 156.942 1.00 73.80 169 LYS C CA 1
ATOM 2932 C C . LYS B 1 3 ? 197.794 198.731 156.733 1.00 73.80 169 LYS C C 1
ATOM 2933 O O . LYS B 1 3 ? 196.989 197.818 156.641 1.00 73.80 169 LYS C O 1
ATOM 2952 N N . GLU B 1 4 ? 199.105 198.533 156.709 1.00 75.97 170 GLU C N 1
ATOM 2953 C CA . GLU B 1 4 ? 199.671 197.201 156.595 1.00 75.97 170 GLU C CA 1
ATOM 2954 C C . GLU B 1 4 ? 199.271 196.294 157.764 1.00 75.97 170 GLU C C 1
ATOM 2955 O O . GLU B 1 4 ? 198.916 195.136 157.555 1.00 75.97 170 GLU C O 1
ATOM 2967 N N . LEU B 1 5 ? 199.291 196.821 159.002 1.00 69.38 171 LEU C N 1
ATOM 2968 C CA . LEU B 1 5 ? 199.039 196.025 160.198 1.00 69.38 171 LEU C CA 1
ATOM 2969 C C . LEU B 1 5 ? 197.559 195.698 160.345 1.00 69.38 171 LEU C C 1
ATOM 2970 O O . LEU B 1 5 ? 197.240 194.612 160.827 1.00 69.38 171 LEU C O 1
ATOM 2986 N N . TYR B 1 6 ? 196.643 196.568 159.927 1.00 67.02 172 TYR C N 1
ATOM 2987 C CA . TYR B 1 6 ? 195.222 196.237 159.846 1.00 67.02 172 TYR C CA 1
ATOM 2988 C C . TYR B 1 6 ? 194.935 195.254 158.706 1.00 67.02 172 TYR C C 1
ATOM 2989 O O . TYR B 1 6 ? 194.284 194.248 158.953 1.00 67.02 172 TYR C O 1
ATOM 3007 N N . GLU B 1 7 ? 195.429 195.488 157.494 1.00 69.13 173 GLU C N 1
ATOM 3008 C CA . GLU B 1 7 ? 195.260 194.563 156.376 1.00 69.13 173 GLU C CA 1
ATOM 3009 C C . GLU B 1 7 ? 195.712 193.163 156.766 1.00 69.13 173 GLU C C 1
ATOM 3010 O O . GLU B 1 7 ? 194.910 192.237 156.652 1.00 69.13 173 GLU C O 1
ATOM 3022 N N . PHE B 1 8 ? 196.928 193.026 157.287 1.00 66.81 174 PHE C N 1
ATOM 3023 C CA . PHE B 1 8 ? 197.435 191.768 157.837 1.00 66.81 174 PHE C CA 1
ATOM 3024 C C . PHE B 1 8 ? 196.476 191.160 158.875 1.00 66.81 174 PHE C C 1
ATOM 3025 O O . PHE B 1 8 ? 196.027 190.030 158.685 1.00 66.81 174 PHE C O 1
ATOM 3042 N N . TYR B 1 9 ? 196.070 191.898 159.913 1.00 60.65 175 TYR C N 1
ATOM 3043 C CA . TYR B 1 9 ? 195.184 191.373 160.955 1.00 60.65 175 TYR C CA 1
ATOM 3044 C C . TYR B 1 9 ? 193.820 190.883 160.428 1.00 60.65 175 TYR C C 1
ATOM 3045 O O . TYR B 1 9 ? 193.269 189.900 160.935 1.00 60.65 175 TYR C O 1
ATOM 3063 N N . PHE B 1 10 ? 193.269 191.546 159.407 1.00 61.68 176 PHE C N 1
ATOM 3064 C CA . PHE B 1 10 ? 192.018 191.187 158.746 1.00 61.68 176 PHE C CA 1
ATOM 3065 C C . PHE B 1 10 ? 192.158 190.202 157.574 1.00 61.68 176 PHE C C 1
ATOM 3066 O O . PHE B 1 10 ? 191.143 189.887 156.952 1.00 61.68 176 PHE C O 1
ATOM 3083 N N . MET B 1 11 ? 193.348 189.721 157.251 1.00 64.80 177 MET C N 1
ATOM 3084 C CA . MET B 1 11 ? 193.426 188.570 156.348 1.00 64.80 177 MET C CA 1
ATOM 3085 C C . MET B 1 11 ? 192.854 187.304 157.012 1.00 64.80 177 MET C C 1
ATOM 3086 O O . MET B 1 11 ? 192.900 187.208 158.247 1.00 64.80 177 MET C O 1
ATOM 3100 N N . PRO B 1 12 ? 192.369 186.287 156.260 1.00 67.37 178 PRO C N 1
ATOM 3101 C CA . PRO B 1 12 ? 192.014 184.991 156.832 1.00 67.37 178 PRO C CA 1
ATOM 3102 C C . PRO B 1 12 ? 193.259 184.293 157.412 1.00 67.37 178 PRO C C 1
ATOM 3103 O O . PRO B 1 12 ? 194.365 184.464 156.869 1.00 67.37 178 PRO C O 1
ATOM 3114 N N . PRO B 1 13 ? 193.157 183.501 158.489 1.00 62.21 179 PRO C N 1
ATOM 3115 C CA . PRO B 1 13 ? 194.303 183.057 159.280 1.00 62.21 179 PRO C CA 1
ATOM 3116 C C . PRO B 1 13 ? 195.333 182.273 158.483 1.00 62.21 179 PRO C C 1
ATOM 3117 O O . PRO B 1 13 ? 196.510 182.452 158.733 1.00 62.21 179 PRO C O 1
ATOM 3128 N N . LEU B 1 14 ? 194.960 181.472 157.480 1.00 62.10 180 LEU C N 1
ATOM 3129 C CA . LEU B 1 14 ? 195.939 180.803 156.617 1.00 62.10 180 LEU C CA 1
ATOM 3130 C C . LEU B 1 14 ? 196.915 181.752 155.923 1.00 62.10 180 LEU C C 1
ATOM 3131 O O . LEU B 1 14 ? 198.097 181.460 155.776 1.00 62.10 180 LEU C O 1
ATOM 3147 N N . LYS B 1 15 ? 196.460 182.929 155.508 1.00 65.55 181 LYS C N 1
ATOM 3148 C CA . LYS B 1 15 ? 197.332 183.945 154.916 1.00 65.55 181 LYS C CA 1
ATOM 3149 C C . LYS B 1 15 ? 198.265 184.544 155.971 1.00 65.55 181 LYS C C 1
ATOM 3150 O O . LYS B 1 15 ? 199.442 184.776 155.683 1.00 65.55 181 LYS C O 1
ATOM 3169 N N . GLN B 1 16 ? 197.797 184.728 157.204 1.00 61.48 182 GLN C N 1
ATOM 3170 C CA . GLN B 1 16 ? 198.658 185.202 158.269 1.00 61.48 182 GLN C CA 1
ATOM 3171 C C . GLN B 1 16 ? 199.711 184.151 158.625 1.00 61.48 182 GLN C C 1
ATOM 3172 O O . GLN B 1 16 ? 200.889 184.494 158.777 1.00 61.48 182 GLN C O 1
ATOM 3186 N N . ILE B 1 17 ? 199.323 182.886 158.761 1.00 58.05 183 ILE C N 1
ATOM 3187 C CA . ILE B 1 17 ? 200.295 181.818 159.047 1.00 58.05 183 ILE C CA 1
ATOM 3188 C C . ILE B 1 17 ? 201.324 181.703 157.909 1.00 58.05 183 ILE C C 1
ATOM 3189 O O . ILE B 1 17 ? 202.510 181.717 158.190 1.00 58.05 183 ILE C O 1
ATOM 3205 N N . GLU B 1 18 ? 200.894 181.766 156.641 1.00 62.55 184 GLU C N 1
ATOM 3206 C CA . GLU B 1 18 ? 201.816 181.848 155.481 1.00 62.55 184 GLU C CA 1
ATOM 3207 C C . GLU B 1 18 ? 202.794 183.015 155.593 1.00 62.55 184 GLU C C 1
ATOM 3208 O O . GLU B 1 18 ? 203.986 182.853 155.395 1.00 62.55 184 GLU C O 1
ATOM 3220 N N . PHE B 1 19 ? 202.288 184.197 155.938 1.00 59.95 185 PHE C N 1
ATOM 3221 C CA . PHE B 1 19 ? 203.103 185.385 156.086 1.00 59.95 185 PHE C CA 1
ATOM 3222 C C . PHE B 1 19 ? 204.149 185.256 157.220 1.00 59.95 185 PHE C C 1
ATOM 3223 O O . PHE B 1 19 ? 205.316 185.559 156.978 1.00 59.95 185 PHE C O 1
ATOM 3240 N N . LEU B 1 20 ? 203.776 184.709 158.373 1.00 54.08 186 LEU C N 1
ATOM 3241 C CA . LEU B 1 20 ? 204.690 184.475 159.482 1.00 54.08 186 LEU C CA 1
ATOM 3242 C C . LEU B 1 20 ? 205.658 183.311 159.207 1.00 54.08 186 LEU C C 1
ATOM 3243 O O . LEU B 1 20 ? 206.831 183.357 159.558 1.00 54.08 186 LEU C O 1
ATOM 3259 N N . GLU B 1 21 ? 205.197 182.256 158.543 1.00 59.39 187 GLU C N 1
ATOM 3260 C CA . GLU B 1 21 ? 206.007 181.111 158.163 1.00 59.39 187 GLU C CA 1
ATOM 3261 C C . GLU B 1 21 ? 207.072 181.496 157.125 1.00 59.39 187 GLU C C 1
ATOM 3262 O O . GLU B 1 21 ? 208.146 180.900 157.105 1.00 59.39 187 GLU C O 1
ATOM 3274 N N . GLU B 1 22 ? 206.812 182.494 156.297 1.00 59.77 188 GLU C N 1
ATOM 3275 C CA . GLU B 1 22 ? 207.894 183.099 155.515 1.00 59.77 188 GLU C CA 1
ATOM 3276 C C . GLU B 1 22 ? 208.784 183.978 156.403 1.00 59.77 188 GLU C C 1
ATOM 3277 O O . GLU B 1 22 ? 210.005 183.807 156.440 1.00 59.77 188 GLU C O 1
ATOM 3289 N N . LEU B 1 23 ? 208.181 184.914 157.152 1.00 55.54 189 LEU C N 1
ATOM 3290 C CA . LEU B 1 23 ? 208.927 185.975 157.823 1.00 55.54 189 LEU C CA 1
ATOM 3291 C C . LEU B 1 23 ? 209.994 185.466 158.805 1.00 55.54 189 LEU C C 1
ATOM 3292 O O . LEU B 1 23 ? 211.163 185.758 158.631 1.00 55.54 189 LEU C O 1
ATOM 3308 N N . VAL B 1 24 ? 209.630 184.646 159.785 1.00 52.66 190 VAL C N 1
ATOM 3309 C CA . VAL B 1 24 ? 210.622 184.121 160.754 1.00 52.66 190 VAL C CA 1
ATOM 3310 C C . VAL B 1 24 ? 211.372 182.866 160.282 1.00 52.66 190 VAL C C 1
ATOM 3311 O O . VAL B 1 24 ? 212.118 182.260 161.069 1.00 52.66 190 VAL C O 1
ATOM 3324 N N . ASN B 1 25 ? 211.233 182.474 159.005 1.00 59.28 191 ASN C N 1
ATOM 3325 C CA . ASN B 1 25 ? 212.196 181.594 158.332 1.00 59.28 191 ASN C CA 1
ATOM 3326 C C . ASN B 1 25 ? 213.232 182.380 157.508 1.00 59.28 191 ASN C C 1
ATOM 3327 O O . ASN B 1 25 ? 214.134 181.766 156.927 1.00 59.28 191 ASN C O 1
ATOM 3338 N N . ASN B 1 26 ? 213.160 183.717 157.470 1.00 59.04 192 ASN C N 1
ATOM 3339 C CA . ASN B 1 26 ? 214.094 184.559 156.722 1.00 59.04 192 ASN C CA 1
ATOM 3340 C C . ASN B 1 26 ? 214.619 185.706 157.615 1.00 59.04 192 ASN C C 1
ATOM 3341 O O . ASN B 1 26 ? 214.027 186.787 157.631 1.00 59.04 192 ASN C O 1
ATOM 3352 N N . PRO B 1 27 ? 215.721 185.486 158.363 1.00 59.64 193 PRO C N 1
ATOM 3353 C CA . PRO B 1 27 ? 216.218 186.458 159.330 1.00 59.64 193 PRO C CA 1
ATOM 3354 C C . PRO B 1 27 ? 216.464 187.870 158.738 1.00 59.64 193 PRO C C 1
ATOM 3355 O O . PRO B 1 27 ? 216.209 188.879 159.391 1.00 59.64 193 PRO C O 1
ATOM 3366 N N . GLU B 1 28 ? 216.871 187.948 157.473 1.00 61.69 194 GLU C N 1
ATOM 3367 C CA . GLU B 1 28 ? 217.035 189.175 156.693 1.00 61.69 194 GLU C CA 1
ATOM 3368 C C . GLU B 1 28 ? 215.725 189.940 156.482 1.00 61.69 194 GLU C C 1
ATOM 3369 O O . GLU B 1 28 ? 215.785 191.165 156.382 1.00 61.69 194 GLU C O 1
ATOM 3381 N N . LYS B 1 29 ? 214.563 189.260 156.464 1.00 58.11 195 LYS C N 1
ATOM 3382 C CA . LYS B 1 29 ? 213.243 189.914 156.508 1.00 58.11 195 LYS C CA 1
ATOM 3383 C C . LYS B 1 29 ? 212.784 190.190 157.945 1.00 58.11 195 LYS C C 1
ATOM 3384 O O . LYS B 1 29 ? 212.195 191.237 158.203 1.00 58.11 195 LYS C O 1
ATOM 3403 N N . PHE B 1 30 ? 213.051 189.299 158.899 1.00 51.32 196 PHE C N 1
ATOM 3404 C CA . PHE B 1 30 ? 212.637 189.438 160.292 1.00 51.32 196 PHE C CA 1
ATOM 3405 C C . PHE B 1 30 ? 213.150 190.739 160.888 1.00 51.32 196 PHE C C 1
ATOM 3406 O O . PHE B 1 30 ? 212.359 191.567 161.345 1.00 51.32 196 PHE C O 1
ATOM 3423 N N . LYS B 1 31 ? 214.461 190.964 160.847 1.00 58.55 197 LYS C N 1
ATOM 3424 C CA . LYS B 1 31 ? 215.094 192.156 161.449 1.00 58.55 197 LYS C CA 1
ATOM 3425 C C . LYS B 1 31 ? 214.617 193.459 160.808 1.00 58.55 197 LYS C C 1
ATOM 3426 O O . LYS B 1 31 ? 214.412 194.447 161.528 1.00 58.55 197 LYS C O 1
ATOM 3445 N N . GLU B 1 32 ? 214.383 193.463 159.503 1.00 63.37 198 GLU C N 1
ATOM 3446 C CA . GLU B 1 32 ? 213.821 194.617 158.774 1.00 63.37 198 GLU C CA 1
ATOM 3447 C C . GLU B 1 32 ? 212.373 194.918 159.218 1.00 63.37 198 GLU C C 1
ATOM 3448 O O . GLU B 1 32 ? 212.064 196.058 159.574 1.00 63.37 198 GLU C O 1
ATOM 3460 N N . PHE B 1 33 ? 211.498 193.909 159.290 1.00 58.69 199 PHE C N 1
ATOM 3461 C CA . PHE B 1 33 ? 210.118 194.114 159.726 1.00 58.69 199 PHE C CA 1
ATOM 3462 C C . PHE B 1 33 ? 210.042 194.665 161.156 1.00 58.69 199 PHE C C 1
ATOM 3463 O O . PHE B 1 33 ? 209.360 195.673 161.374 1.00 58.69 199 PHE C O 1
ATOM 3480 N N . PHE B 1 34 ? 210.790 194.104 162.099 1.00 58.14 200 PHE C N 1
ATOM 3481 C CA . PHE B 1 34 ? 210.741 194.669 163.445 1.00 58.14 200 PHE C CA 1
ATOM 3482 C C . PHE B 1 34 ? 211.426 196.049 163.554 1.00 58.14 200 PHE C C 1
ATOM 3483 O O . PHE B 1 34 ? 210.997 196.870 164.364 1.00 58.14 200 PHE C O 1
ATOM 3500 N N . LYS B 1 35 ? 212.423 196.357 162.724 1.00 64.18 201 LYS C N 1
ATOM 3501 C CA . LYS B 1 35 ? 212.995 197.719 162.701 1.00 64.18 201 LYS C CA 1
ATOM 3502 C C . LYS B 1 35 ? 211.934 198.743 162.287 1.00 64.18 201 LYS C C 1
ATOM 3503 O O . LYS B 1 35 ? 211.763 199.747 162.972 1.00 64.18 201 LYS C O 1
ATOM 3522 N N . ARG B 1 36 ? 211.149 198.449 161.255 1.00 60.37 202 ARG C N 1
ATOM 3523 C CA . ARG B 1 36 ? 209.991 199.271 160.861 1.00 60.37 202 ARG C CA 1
ATOM 3524 C C . ARG B 1 36 ? 208.985 199.423 162.007 1.00 60.37 202 ARG C C 1
ATOM 3525 O O . ARG B 1 36 ? 208.557 200.536 162.274 1.00 60.37 202 ARG C O 1
ATOM 3546 N N . LEU B 1 37 ? 208.671 198.361 162.735 1.00 61.84 203 LEU C N 1
ATOM 3547 C CA . LEU B 1 37 ? 207.766 198.498 163.889 1.00 61.84 203 LEU C CA 1
ATOM 3548 C C . LEU B 1 37 ? 208.324 199.324 165.044 1.00 61.84 203 LEU C C 1
ATOM 3549 O O . LEU B 1 37 ? 207.551 200.008 165.710 1.00 61.84 203 LEU C O 1
ATOM 3565 N N . LYS B 1 38 ? 209.638 199.283 165.334 1.00 68.27 204 LYS C N 1
ATOM 3566 C CA . LYS B 1 38 ? 210.203 200.115 166.411 1.00 68.27 204 LYS C CA 1
ATOM 3567 C C . LYS B 1 38 ? 210.356 201.579 165.968 1.00 68.27 204 LYS C C 1
ATOM 3568 O O . LYS B 1 38 ? 210.135 202.490 166.755 1.00 68.27 204 LYS C O 1
ATOM 3587 N N . GLU B 1 39 ? 210.735 201.804 164.707 1.00 73.73 205 GLU C N 1
ATOM 3588 C CA . GLU B 1 39 ? 211.021 203.140 164.161 1.00 73.73 205 GLU C CA 1
ATOM 3589 C C . GLU B 1 39 ? 209.784 204.020 163.938 1.00 73.73 205 GLU C C 1
ATOM 3590 O O . GLU B 1 39 ? 209.824 205.204 164.300 1.00 73.73 205 GLU C O 1
ATOM 3602 N N . GLU B 1 40 ? 208.699 203.505 163.378 1.00 73.63 206 GLU C N 1
ATOM 3603 C CA . GLU B 1 40 ? 207.465 204.293 163.249 1.00 73.63 206 GLU C CA 1
ATOM 3604 C C . GLU B 1 40 ? 206.813 204.505 164.639 1.00 73.63 206 GLU C C 1
ATOM 3605 O O . GLU B 1 40 ? 206.594 203.529 165.364 1.00 73.63 206 GLU C O 1
ATOM 3617 N N . PRO B 1 41 ? 206.562 205.741 165.080 1.00 77.22 207 PRO C N 1
ATOM 3618 C CA . PRO B 1 41 ? 206.272 206.060 166.474 1.00 77.22 207 PRO C CA 1
ATOM 3619 C C . PRO B 1 41 ? 205.050 205.321 167.024 1.00 77.22 207 PRO C C 1
ATOM 3620 O O . PRO B 1 41 ? 203.937 205.481 166.544 1.00 77.22 207 PRO C O 1
ATOM 3631 N N . GLY B 1 42 ? 205.294 204.476 168.034 1.00 72.25 208 GLY C N 1
ATOM 3632 C CA . GLY B 1 42 ? 204.284 203.618 168.669 1.00 72.25 208 GLY C CA 1
ATOM 3633 C C . GLY B 1 42 ? 203.823 202.397 167.869 1.00 72.25 208 GLY C C 1
ATOM 3634 O O . GLY B 1 42 ? 203.063 201.596 168.405 1.00 72.25 208 GLY C O 1
ATOM 3638 N N . ALA B 1 43 ? 204.270 202.169 166.632 1.00 67.10 209 ALA C N 1
ATOM 3639 C CA . ALA B 1 43 ? 203.759 201.063 165.834 1.00 67.10 209 ALA C CA 1
ATOM 3640 C C . ALA B 1 43 ? 204.004 199.691 166.472 1.00 67.10 209 ALA C C 1
ATOM 3641 O O . ALA B 1 43 ? 203.121 198.821 166.363 1.00 67.10 209 ALA C O 1
ATOM 3648 N N . MET B 1 44 ? 205.092 199.482 167.208 1.00 63.19 210 MET C N 1
ATOM 3649 C CA . MET B 1 44 ? 205.280 198.251 167.973 1.00 63.19 210 MET C CA 1
ATOM 3650 C C . MET B 1 44 ? 204.131 197.987 168.975 1.00 63.19 210 MET C C 1
ATOM 3651 O O . MET B 1 44 ? 203.791 196.822 169.187 1.00 63.19 210 MET C O 1
ATOM 3665 N N . GLU B 1 45 ? 203.461 199.006 169.503 1.00 61.56 211 GLU C N 1
ATOM 3666 C CA . GLU B 1 45 ? 202.269 198.764 170.340 1.00 61.56 211 GLU C CA 1
ATOM 3667 C C . GLU B 1 45 ? 201.072 198.300 169.499 1.00 61.56 211 GLU C C 1
ATOM 3668 O O . GLU B 1 45 ? 200.267 197.484 169.947 1.00 61.56 211 GLU C O 1
ATOM 3680 N N . LEU B 1 46 ? 200.922 198.791 168.268 1.00 57.85 212 LEU C N 1
ATOM 3681 C CA . LEU B 1 46 ? 199.813 198.464 167.362 1.00 57.85 212 LEU C CA 1
ATOM 3682 C C . LEU B 1 46 ? 199.979 197.063 166.746 1.00 57.85 212 LEU C C 1
ATOM 3683 O O . LEU B 1 46 ? 198.993 196.335 166.662 1.00 57.85 212 LEU C O 1
ATOM 3699 N N . PHE B 1 47 ? 201.189 196.622 166.422 1.00 54.81 213 PHE C N 1
ATOM 3700 C CA . PHE B 1 47 ? 201.422 195.248 166.051 1.00 54.81 213 PHE C CA 1
ATOM 3701 C C . PHE B 1 47 ? 201.105 194.321 167.212 1.00 54.81 213 PHE C C 1
ATOM 3702 O O . PHE B 1 47 ? 200.358 193.382 167.012 1.00 54.81 213 PHE C O 1
ATOM 3719 N N . LEU B 1 48 ? 201.564 194.600 168.434 1.00 51.84 214 LEU C N 1
ATOM 3720 C CA . LEU B 1 48 ? 201.257 193.725 169.539 1.00 51.84 214 LEU C CA 1
ATOM 3721 C C . LEU B 1 48 ? 199.782 193.772 169.939 1.00 51.84 214 LEU C C 1
ATOM 3722 O O . LEU B 1 48 ? 199.215 192.720 170.182 1.00 51.84 214 LEU C O 1
ATOM 3738 N N . ARG B 1 49 ? 199.100 194.921 169.939 1.00 50.67 215 ARG C N 1
ATOM 3739 C CA . ARG B 1 49 ? 197.649 194.951 170.125 1.00 50.67 215 ARG C CA 1
ATOM 3740 C C . ARG B 1 49 ? 196.925 194.086 169.114 1.00 50.67 215 ARG C C 1
ATOM 3741 O O . ARG B 1 49 ? 196.053 193.296 169.517 1.00 50.67 215 ARG C O 1
ATOM 3762 N N . ASN B 1 50 ? 197.279 194.152 167.834 1.00 51.62 216 ASN C N 1
ATOM 3763 C CA . ASN B 1 50 ? 196.665 193.283 166.842 1.00 51.62 216 ASN C CA 1
ATOM 3764 C C . ASN B 1 50 ? 197.039 191.806 167.068 1.00 51.62 216 ASN C C 1
ATOM 3765 O O . ASN B 1 50 ? 196.208 190.952 166.834 1.00 51.62 216 ASN C O 1
ATOM 3776 N N . LEU B 1 51 ? 198.238 191.503 167.583 1.00 49.05 217 LEU C N 1
ATOM 3777 C CA . LEU B 1 51 ? 198.682 190.123 167.845 1.00 49.05 217 LEU C CA 1
ATOM 3778 C C . LEU B 1 51 ? 197.832 189.470 168.939 1.00 49.05 217 LEU C C 1
ATOM 3779 O O . LEU B 1 51 ? 197.259 188.408 168.698 1.00 49.05 217 LEU C O 1
ATOM 3795 N N . TYR B 1 52 ? 197.668 190.086 170.107 1.00 52.97 218 TYR C N 1
ATOM 3796 C CA . TYR B 1 52 ? 196.957 189.415 171.197 1.00 52.97 218 TYR C CA 1
ATOM 3797 C C . TYR B 1 52 ? 195.466 189.200 170.943 1.00 52.97 218 TYR C C 1
ATOM 3798 O O . TYR B 1 52 ? 194.844 188.337 171.572 1.00 52.97 218 TYR C O 1
ATOM 3816 N N . LEU B 1 53 ? 194.869 189.931 169.999 1.00 52.52 219 LEU C N 1
ATOM 3817 C CA . LEU B 1 53 ? 193.485 189.778 169.527 1.00 52.52 219 LEU C CA 1
ATOM 3818 C C . LEU B 1 53 ? 193.311 188.733 168.393 1.00 52.52 219 LEU C C 1
ATOM 3819 O O . LEU B 1 53 ? 192.194 188.590 167.903 1.00 52.52 219 LEU C O 1
ATOM 3835 N N . MET B 1 54 ? 194.367 188.041 167.926 1.00 52.26 220 MET C N 1
ATOM 3836 C CA . MET B 1 54 ? 194.239 187.038 166.854 1.00 52.26 220 MET C CA 1
ATOM 3837 C C . MET B 1 54 ? 193.498 185.782 167.285 1.00 52.26 220 MET C C 1
ATOM 3838 O O . MET B 1 54 ? 193.415 185.463 168.475 1.00 52.26 220 MET C O 1
ATOM 3852 N N . HIS B 1 55 ? 193.067 184.991 166.308 1.00 53.39 221 HIS C N 1
ATOM 3853 C CA . HIS B 1 55 ? 192.591 183.623 166.535 1.00 53.39 221 HIS C CA 1
ATOM 3854 C C . HIS B 1 55 ? 193.650 182.809 167.322 1.00 53.39 221 HIS C C 1
ATOM 3855 O O . HIS B 1 55 ? 194.805 182.768 166.901 1.00 53.39 221 HIS C O 1
ATOM 3869 N N . PRO B 1 56 ? 193.304 182.151 168.435 1.00 52.82 222 PRO C N 1
ATOM 3870 C CA . PRO B 1 56 ? 194.284 181.520 169.343 1.00 52.82 222 PRO C CA 1
ATOM 3871 C C . PRO B 1 56 ? 195.274 180.555 168.687 1.00 52.82 222 PRO C C 1
ATOM 3872 O O . PRO B 1 56 ? 196.434 180.463 169.101 1.00 52.82 222 PRO C O 1
ATOM 3883 N N . MET B 1 57 ? 194.898 179.877 167.599 1.00 53.36 223 MET C N 1
ATOM 3884 C CA . MET B 1 57 ? 195.805 178.999 166.869 1.00 53.36 223 MET C CA 1
ATOM 3885 C C . MET B 1 57 ? 196.924 179.754 166.162 1.00 53.36 223 MET C C 1
ATOM 3886 O O . MET B 1 57 ? 198.050 179.280 166.173 1.00 53.36 223 MET C O 1
ATOM 3900 N N . VAL B 1 58 ? 196.690 180.953 165.627 1.00 51.76 224 VAL C N 1
ATOM 3901 C CA . VAL B 1 58 ? 197.771 181.775 165.062 1.00 51.76 224 VAL C CA 1
ATOM 3902 C C . VAL B 1 58 ? 198.721 182.247 166.150 1.00 51.76 224 VAL C C 1
ATOM 3903 O O . VAL B 1 58 ? 199.916 182.300 165.891 1.00 51.76 224 VAL C O 1
ATOM 3916 N N . GLN B 1 59 ? 198.220 182.487 167.348 1.00 50.69 225 GLN C N 1
ATOM 3917 C CA . GLN B 1 59 ? 199.081 182.911 168.470 1.00 50.69 225 GLN C CA 1
ATOM 3918 C C . GLN B 1 59 ? 199.980 181.763 168.915 1.00 50.69 225 GLN C C 1
ATOM 3919 O O . GLN B 1 59 ? 201.188 181.930 168.972 1.00 50.69 225 GLN C O 1
ATOM 3933 N N . ILE B 1 60 ? 199.426 180.559 169.119 1.00 49.28 226 ILE C N 1
ATOM 3934 C CA . ILE B 1 60 ? 200.216 179.341 169.418 1.00 49.28 226 ILE C CA 1
ATOM 3935 C C . ILE B 1 60 ? 201.219 179.070 168.300 1.00 49.28 226 ILE C C 1
ATOM 3936 O O . ILE B 1 60 ? 202.386 178.861 168.576 1.00 49.28 226 ILE C O 1
ATOM 3952 N N . TYR B 1 61 ? 200.781 179.060 167.052 1.00 48.02 227 TYR C N 1
ATOM 3953 C CA . TYR B 1 61 ? 201.642 178.797 165.924 1.00 48.02 227 TYR C CA 1
ATOM 3954 C C . TYR B 1 61 ? 202.786 179.801 165.831 1.00 48.02 227 TYR C C 1
ATOM 3955 O O . TYR B 1 61 ? 203.915 179.420 165.538 1.00 48.02 227 TYR C O 1
ATOM 3973 N N . PHE B 1 62 ? 202.562 181.083 166.122 1.00 45.96 228 PHE C N 1
ATOM 3974 C CA . PHE B 1 62 ? 203.653 182.047 166.118 1.00 45.96 228 PHE C CA 1
ATOM 3975 C C . PHE B 1 62 ? 204.714 181.718 167.168 1.00 45.96 228 PHE C C 1
ATOM 3976 O O . PHE B 1 62 ? 205.891 181.640 166.823 1.00 45.96 228 PHE C O 1
ATOM 3993 N N . LEU B 1 63 ? 204.324 181.487 168.430 1.00 46.77 229 LEU C N 1
ATOM 3994 C CA . LEU B 1 63 ? 205.291 181.081 169.460 1.00 46.77 229 LEU C CA 1
ATOM 3995 C C . LEU B 1 63 ? 205.991 179.755 169.114 1.00 46.77 229 LEU C C 1
ATOM 3996 O O . LEU B 1 63 ? 207.185 179.600 169.384 1.00 46.77 229 LEU C O 1
ATOM 4012 N N . GLU B 1 64 ? 205.282 178.821 168.488 1.00 49.08 230 GLU C N 1
ATOM 4013 C CA . GLU B 1 64 ? 205.840 177.571 167.982 1.00 49.08 230 GLU C CA 1
ATOM 4014 C C . GLU B 1 64 ? 206.903 177.795 166.913 1.00 49.08 230 GLU C C 1
ATOM 4015 O O . GLU B 1 64 ? 207.874 177.045 166.880 1.00 49.08 230 GLU C O 1
ATOM 4027 N N . LEU B 1 65 ? 206.803 178.846 166.103 1.00 45.50 231 LEU C N 1
ATOM 4028 C CA . LEU B 1 65 ? 207.895 179.220 165.215 1.00 45.50 231 LEU C CA 1
ATOM 4029 C C . LEU B 1 65 ? 209.076 179.811 166.002 1.00 45.50 231 LEU C C 1
ATOM 4030 O O . LEU B 1 65 ? 210.202 179.372 165.805 1.00 45.50 231 LEU C O 1
ATOM 4046 N N . LEU B 1 66 ? 208.848 180.803 166.862 1.00 47.12 232 LEU C N 1
ATOM 4047 C CA . LEU B 1 66 ? 209.971 181.491 167.502 1.00 47.12 232 LEU C CA 1
ATOM 4048 C C . LEU B 1 66 ? 210.798 180.561 168.395 1.00 47.12 232 LEU C C 1
ATOM 4049 O O . LEU B 1 66 ? 212.008 180.528 168.246 1.00 47.12 232 LEU C O 1
ATOM 4065 N N . VAL B 1 67 ? 210.161 179.812 169.303 1.00 49.43 233 VAL C N 1
ATOM 4066 C CA . VAL B 1 67 ? 210.853 178.979 170.287 1.00 49.43 233 VAL C CA 1
ATOM 4067 C C . VAL B 1 67 ? 211.728 177.931 169.603 1.00 49.43 233 VAL C C 1
ATOM 4068 O O . VAL B 1 67 ? 212.815 177.630 170.091 1.00 49.43 233 VAL C O 1
ATOM 4081 N N . GLU B 1 68 ? 211.295 177.417 168.458 1.00 55.97 234 GLU C N 1
ATOM 4082 C CA . GLU B 1 68 ? 212.049 176.456 167.648 1.00 55.97 234 GLU C CA 1
ATOM 4083 C C . GLU B 1 68 ? 213.021 177.114 166.672 1.00 55.97 234 GLU C C 1
ATOM 4084 O O . GLU B 1 68 ? 213.879 176.422 166.117 1.00 55.97 234 GLU C O 1
ATOM 4096 N N . ASN B 1 69 ? 212.996 178.449 166.515 1.00 53.01 235 ASN C N 1
ATOM 4097 C CA . ASN B 1 69 ? 213.982 179.246 165.803 1.00 53.01 235 ASN C CA 1
ATOM 4098 C C . ASN B 1 69 ? 214.690 180.195 166.785 1.00 53.01 235 ASN C C 1
ATOM 4099 O O . ASN B 1 69 ? 214.605 181.416 166.642 1.00 53.01 235 ASN C O 1
ATOM 4110 N N . PRO B 1 70 ? 215.343 179.707 167.843 1.00 53.25 236 PRO C N 1
ATOM 4111 C CA . PRO B 1 70 ? 215.752 180.509 168.987 1.00 53.25 236 PRO C CA 1
ATOM 4112 C C . PRO B 1 70 ? 216.758 181.622 168.674 1.00 53.25 236 PRO C C 1
ATOM 4113 O O . PRO B 1 70 ? 216.819 182.615 169.394 1.00 53.25 236 PRO C O 1
ATOM 4124 N N . GLU B 1 71 ? 217.506 181.533 167.576 1.00 55.86 237 GLU C N 1
ATOM 4125 C CA . GLU B 1 71 ? 218.322 182.612 167.023 1.00 55.86 237 GLU C CA 1
ATOM 4126 C C . GLU B 1 71 ? 217.528 183.869 166.662 1.00 55.86 237 GLU C C 1
ATOM 4127 O O . GLU B 1 71 ? 218.104 184.950 166.539 1.00 55.86 237 GLU C O 1
ATOM 4139 N N . LEU B 1 72 ? 216.204 183.768 166.559 1.00 47.90 238 LEU C N 1
ATOM 4140 C CA . LEU B 1 72 ? 215.268 184.876 166.451 1.00 47.90 238 LEU C CA 1
ATOM 4141 C C . LEU B 1 72 ? 214.480 185.161 167.742 1.00 47.90 238 LEU C C 1
ATOM 4142 O O . LEU B 1 72 ? 214.101 186.294 167.983 1.00 47.90 238 LEU C O 1
ATOM 4158 N N . PHE B 1 73 ? 214.236 184.170 168.608 1.00 47.06 239 PHE C N 1
ATOM 4159 C CA . PHE B 1 73 ? 213.651 184.415 169.926 1.00 47.06 239 PHE C CA 1
ATOM 4160 C C . PHE B 1 73 ? 214.559 185.287 170.786 1.00 47.06 239 PHE C C 1
ATOM 4161 O O . PHE B 1 73 ? 214.081 186.183 171.469 1.00 47.06 239 PHE C O 1
ATOM 4178 N N . LYS B 1 74 ? 215.872 185.087 170.718 1.00 52.05 240 LYS C N 1
ATOM 4179 C CA . LYS B 1 74 ? 216.835 185.963 171.394 1.00 52.05 240 LYS C CA 1
ATOM 4180 C C . LYS B 1 74 ? 216.646 187.432 171.005 1.00 52.05 240 LYS C C 1
ATOM 4181 O O . LYS B 1 74 ? 216.463 188.260 171.885 1.00 52.05 240 LYS C O 1
ATOM 4200 N N . LEU B 1 75 ? 216.612 187.734 169.711 1.00 54.37 241 LEU C N 1
ATOM 4201 C CA . LEU B 1 75 ? 216.379 189.087 169.206 1.00 54.37 241 LEU C CA 1
ATOM 4202 C C . LEU B 1 75 ? 215.005 189.640 169.580 1.00 54.37 241 LEU C C 1
ATOM 4203 O O . LEU B 1 75 ? 214.894 190.792 169.982 1.00 54.37 241 LEU C O 1
ATOM 4219 N N . PHE B 1 76 ? 213.940 188.860 169.426 1.00 51.78 242 PHE C N 1
ATOM 4220 C CA . PHE B 1 76 ? 212.589 189.307 169.637 1.00 51.78 242 PHE C CA 1
ATOM 4221 C C . PHE B 1 76 ? 212.374 189.888 171.019 1.00 51.78 242 PHE C C 1
ATOM 4222 O O . PHE B 1 76 ? 211.989 191.052 171.132 1.00 51.78 242 PHE C O 1
ATOM 4239 N N . PHE B 1 77 ? 212.699 189.162 172.090 1.00 57.92 243 PHE C N 1
ATOM 4240 C CA . PHE B 1 77 ? 212.611 189.762 173.407 1.00 57.92 243 PHE C CA 1
ATOM 4241 C C . PHE B 1 77 ? 213.708 190.783 173.699 1.00 57.92 243 PHE C C 1
ATOM 4242 O O . PHE B 1 77 ? 213.591 191.504 174.683 1.00 57.92 243 PHE C O 1
ATOM 4259 N N . GLU B 1 78 ? 214.724 190.932 172.857 1.00 63.22 244 GLU C N 1
ATOM 4260 C CA . GLU B 1 78 ? 215.579 192.120 172.925 1.00 63.22 244 GLU C CA 1
ATOM 4261 C C . GLU B 1 78 ? 214.830 193.379 172.474 1.00 63.22 244 GLU C C 1
ATOM 4262 O O . GLU B 1 78 ? 214.916 194.409 173.142 1.00 63.22 244 GLU C O 1
ATOM 4274 N N . TYR B 1 79 ? 214.056 193.315 171.387 1.00 60.94 245 TYR C N 1
ATOM 4275 C CA . TYR B 1 79 ? 213.266 194.454 170.911 1.00 60.94 245 TYR C CA 1
ATOM 4276 C C . TYR B 1 79 ? 212.281 194.947 171.954 1.00 60.94 245 TYR C C 1
ATOM 4277 O O . TYR B 1 79 ? 212.248 196.147 172.231 1.00 60.94 245 TYR C O 1
ATOM 4295 N N . LEU B 1 80 ? 211.498 194.068 172.575 1.00 60.54 246 LEU C N 1
ATOM 4296 C CA . LEU B 1 80 ? 210.570 194.454 173.637 1.00 60.54 246 LEU C CA 1
ATOM 4297 C C . LEU B 1 80 ? 211.346 194.954 174.858 1.00 60.54 246 LEU C C 1
ATOM 4298 O O . LEU B 1 80 ? 210.921 195.911 175.488 1.00 60.54 246 LEU C O 1
ATOM 4314 N N . GLU B 1 81 ? 212.472 194.362 175.249 1.00 72.75 247 GLU C N 1
ATOM 4315 C CA . GLU B 1 81 ? 213.242 194.888 176.363 1.00 72.75 247 GLU C CA 1
ATOM 4316 C C . GLU B 1 81 ? 213.810 196.288 176.073 1.00 72.75 247 GLU C C 1
ATOM 4317 O O . GLU B 1 81 ? 213.854 197.135 176.960 1.00 72.75 247 GLU C O 1
ATOM 4329 N N . GLU B 1 82 ? 214.155 196.594 174.833 1.00 72.07 248 GLU C N 1
ATOM 4330 C CA . GLU B 1 82 ? 214.544 197.936 174.394 1.00 72.07 248 GLU C CA 1
ATOM 4331 C C . GLU B 1 82 ? 213.360 198.862 174.087 1.00 72.07 248 GLU C C 1
ATOM 4332 O O . GLU B 1 82 ? 213.551 199.935 173.506 1.00 72.07 248 GLU C O 1
ATOM 4344 N N . CYS B 1 83 ? 212.149 198.494 174.496 1.00 70.39 249 CYS C N 1
ATOM 4345 C CA . CYS B 1 83 ? 210.956 199.339 174.366 1.00 70.39 249 CYS C CA 1
ATOM 4346 C C . CYS B 1 83 ? 210.134 199.309 175.680 1.00 70.39 249 CYS C C 1
ATOM 4347 O O . CYS B 1 83 ? 209.141 198.603 175.783 1.00 70.39 249 CYS C O 1
ATOM 4355 N N . PRO B 1 84 ? 210.568 200.039 176.726 1.00 72.13 250 PRO C N 1
ATOM 4356 C CA . PRO B 1 84 ? 209.968 199.983 178.054 1.00 72.13 250 PRO C CA 1
ATOM 4357 C C . PRO B 1 84 ? 208.475 200.324 178.024 1.00 72.13 250 PRO C C 1
ATOM 4358 O O . PRO B 1 84 ? 208.041 201.221 177.305 1.00 72.13 250 PRO C O 1
ATOM 4369 N N . GLY B 1 85 ? 207.687 199.571 178.789 1.00 69.97 251 GLY C N 1
ATOM 4370 C CA . GLY B 1 85 ? 206.240 199.501 178.683 1.00 69.97 251 GLY C CA 1
ATOM 4371 C C . GLY B 1 85 ? 205.738 198.297 177.888 1.00 69.97 251 GLY C C 1
ATOM 4372 O O . GLY B 1 85 ? 204.740 197.696 178.260 1.00 69.97 251 GLY C O 1
ATOM 4376 N N . ALA B 1 86 ? 206.474 197.827 176.875 1.00 70.18 252 ALA C N 1
ATOM 4377 C CA . ALA B 1 86 ? 206.078 196.635 176.120 1.00 70.18 252 ALA C CA 1
ATOM 4378 C C . ALA B 1 86 ? 206.069 195.368 176.995 1.00 70.18 252 ALA C C 1
ATOM 4379 O O . ALA B 1 86 ? 205.155 194.559 176.851 1.00 70.18 252 ALA C O 1
ATOM 4386 N N . MET B 1 87 ? 206.992 195.205 177.958 1.00 72.73 253 MET C N 1
ATOM 4387 C CA . MET B 1 87 ? 206.956 194.082 178.875 1.00 72.73 253 MET C CA 1
ATOM 4388 C C . MET B 1 87 ? 205.719 194.100 179.811 1.00 72.73 253 MET C C 1
ATOM 4389 O O . MET B 1 87 ? 205.229 193.038 180.187 1.00 72.73 253 MET C O 1
ATOM 4403 N N . GLU B 1 88 ? 205.177 195.273 180.143 1.00 74.97 254 GLU C N 1
ATOM 4404 C CA . GLU B 1 88 ? 203.891 195.387 180.859 1.00 74.97 254 GLU C CA 1
ATOM 4405 C C . GLU B 1 88 ? 202.759 194.894 179.940 1.00 74.97 254 GLU C C 1
ATOM 4406 O O . GLU B 1 88 ? 201.937 194.067 180.319 1.00 74.97 254 GLU C O 1
ATOM 4418 N N . GLN B 1 89 ? 202.748 195.387 178.697 1.00 65.90 255 GLN C N 1
ATOM 4419 C CA . GLN B 1 89 ? 201.747 195.002 177.725 1.00 65.90 255 GLN C CA 1
ATOM 4420 C C . GLN B 1 89 ? 201.777 193.496 177.394 1.00 65.90 255 GLN C C 1
ATOM 4421 O O . GLN B 1 89 ? 200.733 192.887 177.163 1.00 65.90 255 GLN C O 1
ATOM 4435 N N . PHE B 1 90 ? 202.953 192.881 177.430 1.00 63.68 256 PHE C N 1
ATOM 4436 C CA . PHE B 1 90 ? 203.089 191.443 177.300 1.00 63.68 256 PHE C CA 1
ATOM 4437 C C . PHE B 1 90 ? 202.283 190.730 178.391 1.00 63.68 256 PHE C C 1
ATOM 4438 O O . PHE B 1 90 ? 201.269 190.093 178.096 1.00 63.68 256 PHE C O 1
ATOM 4455 N N . LEU B 1 91 ? 202.672 190.823 179.672 1.00 66.52 257 LEU C N 1
ATOM 4456 C CA . LEU B 1 91 ? 202.034 190.067 180.757 1.00 66.52 257 LEU C CA 1
ATOM 4457 C C . LEU B 1 91 ? 200.537 190.349 180.845 1.00 66.52 257 LEU C C 1
ATOM 4458 O O . LEU B 1 91 ? 199.751 189.422 181.000 1.00 66.52 257 LEU C O 1
ATOM 4474 N N . LEU B 1 92 ? 200.149 191.623 180.726 1.00 68.02 258 LEU C N 1
ATOM 4475 C CA . LEU B 1 92 ? 198.764 192.079 180.785 1.00 68.02 258 LEU C CA 1
ATOM 4476 C C . LEU B 1 92 ? 197.918 191.672 179.576 1.00 68.02 258 LEU C C 1
ATOM 4477 O O . LEU B 1 92 ? 196.704 191.885 179.606 1.00 68.02 258 LEU C O 1
ATOM 4493 N N . ASN B 1 93 ? 198.524 191.061 178.553 1.00 60.46 259 ASN C N 1
ATOM 4494 C CA . ASN B 1 93 ? 197.801 190.300 177.562 1.00 60.46 259 ASN C CA 1
ATOM 4495 C C . ASN B 1 93 ? 197.938 188.788 177.776 1.00 60.46 259 ASN C C 1
ATOM 4496 O O . ASN B 1 93 ? 196.992 188.062 177.515 1.00 60.46 259 ASN C O 1
ATOM 4507 N N . LEU B 1 94 ? 199.065 188.316 178.320 1.00 60.17 260 LEU C N 1
ATOM 4508 C CA . LEU B 1 94 ? 199.230 186.893 178.636 1.00 60.17 260 LEU C CA 1
ATOM 4509 C C . LEU B 1 94 ? 198.170 186.391 179.624 1.00 60.17 260 LEU C C 1
ATOM 4510 O O . LEU B 1 94 ? 197.545 185.375 179.358 1.00 60.17 260 LEU C O 1
ATOM 4526 N N . TYR B 1 95 ? 197.915 187.140 180.704 1.00 65.35 261 TYR C N 1
ATOM 4527 C CA . TYR B 1 95 ? 196.836 186.847 181.663 1.00 65.35 261 TYR C CA 1
ATOM 4528 C C . TYR B 1 95 ? 195.454 186.697 181.022 1.00 65.35 261 TYR C C 1
ATOM 4529 O O . TYR B 1 95 ? 194.628 185.942 181.536 1.00 65.35 261 TYR C O 1
ATOM 4547 N N . LEU B 1 96 ? 195.227 187.345 179.889 1.00 63.23 262 LEU C N 1
ATOM 4548 C CA . LEU B 1 96 ? 193.965 187.319 179.145 1.00 63.23 262 LEU C CA 1
ATOM 4549 C C . LEU B 1 96 ? 193.975 186.297 177.988 1.00 63.23 262 LEU C C 1
ATOM 4550 O O . LEU B 1 96 ? 192.947 186.166 177.320 1.00 63.23 262 LEU C O 1
ATOM 4566 N N . LEU B 1 97 ? 195.075 185.570 177.737 1.00 57.71 263 LEU C N 1
ATOM 4567 C CA . LEU B 1 97 ? 195.079 184.486 176.749 1.00 57.71 263 LEU C CA 1
ATOM 4568 C C . LEU B 1 97 ? 194.141 183.353 177.155 1.00 57.71 263 LEU C C 1
ATOM 4569 O O . LEU B 1 97 ? 193.915 183.104 178.344 1.00 57.71 263 LEU C O 1
ATOM 4585 N N . HIS B 1 98 ? 193.590 182.634 176.178 1.00 60.82 264 HIS C N 1
ATOM 4586 C CA . HIS B 1 98 ? 192.748 181.468 176.398 1.00 60.82 264 HIS C CA 1
ATOM 4587 C C . HIS B 1 98 ? 193.570 180.357 177.089 1.00 60.82 264 HIS C C 1
ATOM 4588 O O . HIS B 1 98 ? 194.722 180.175 176.698 1.00 60.82 264 HIS C O 1
ATOM 4602 N N . PRO B 1 99 ? 193.071 179.637 178.108 1.00 55.97 265 PRO C N 1
ATOM 4603 C CA . PRO B 1 99 ? 193.895 178.735 178.917 1.00 55.97 265 PRO C CA 1
ATOM 4604 C C . PRO B 1 99 ? 194.687 177.699 178.133 1.00 55.97 265 PRO C C 1
ATOM 4605 O O . PRO B 1 99 ? 195.837 177.416 178.473 1.00 55.97 265 PRO C O 1
ATOM 4616 N N . MET B 1 100 ? 194.157 177.206 177.016 1.00 59.45 266 MET C N 1
ATOM 4617 C CA . MET B 1 100 ? 194.860 176.263 176.134 1.00 59.45 266 MET C CA 1
ATOM 4618 C C . MET B 1 100 ? 196.117 176.887 175.519 1.00 59.45 266 MET C C 1
ATOM 4619 O O . MET B 1 100 ? 197.104 176.185 175.322 1.00 59.45 266 MET C O 1
ATOM 4633 N N . VAL B 1 101 ? 196.132 178.198 175.256 1.00 58.73 267 VAL C N 1
ATOM 4634 C CA . VAL B 1 101 ? 197.323 178.941 174.789 1.00 58.73 267 VAL C CA 1
ATOM 4635 C C . VAL B 1 101 ? 198.343 179.137 175.898 1.00 58.73 267 VAL C C 1
ATOM 4636 O O . VAL B 1 101 ? 199.527 178.906 175.675 1.00 58.73 267 VAL C O 1
ATOM 4649 N N . GLN B 1 102 ? 197.935 179.525 177.107 1.00 56.37 268 GLN C N 1
ATOM 4650 C CA . GLN B 1 102 ? 198.855 179.653 178.209 1.00 56.37 268 GLN C CA 1
ATOM 4651 C C . GLN B 1 102 ? 199.556 178.324 178.507 1.00 56.37 268 GLN C C 1
ATOM 4652 O O . GLN B 1 102 ? 200.764 178.272 178.716 1.00 56.37 268 GLN C O 1
ATOM 4666 N N . ILE B 1 103 ? 198.788 177.236 178.453 1.00 58.30 269 ILE C N 1
ATOM 4667 C CA . ILE B 1 103 ? 199.292 175.878 178.647 1.00 58.30 269 ILE C CA 1
ATOM 4668 C C . ILE B 1 103 ? 200.329 175.527 177.596 1.00 58.30 269 ILE C C 1
ATOM 4669 O O . ILE B 1 103 ? 201.405 175.033 177.930 1.00 58.30 269 ILE C O 1
ATOM 4685 N N . GLU B 1 104 ? 200.068 175.782 176.323 1.00 58.72 270 GLU C N 1
ATOM 4686 C CA . GLU B 1 104 ? 201.045 175.504 175.267 1.00 58.72 270 GLU C CA 1
ATOM 4687 C C . GLU B 1 104 ? 202.284 176.419 175.333 1.00 58.72 270 GLU C C 1
ATOM 4688 O O . GLU B 1 104 ? 203.406 175.954 175.172 1.00 58.72 270 GLU C O 1
ATOM 4700 N N . PHE B 1 105 ? 202.108 177.713 175.639 1.00 59.85 271 PHE C N 1
ATOM 4701 C CA . PHE B 1 105 ? 203.226 178.608 175.877 1.00 59.85 271 PHE C CA 1
ATOM 4702 C C . PHE B 1 105 ? 204.150 178.070 177.000 1.00 59.85 271 PHE C C 1
ATOM 4703 O O . PHE B 1 105 ? 205.340 177.882 176.771 1.00 59.85 271 PHE C O 1
ATOM 4720 N N . LEU B 1 106 ? 203.598 177.765 178.182 1.00 59.95 272 LEU C N 1
ATOM 4721 C CA . LEU B 1 106 ? 204.349 177.162 179.276 1.00 59.95 272 LEU C CA 1
ATOM 4722 C C . LEU B 1 106 ? 205.057 175.878 178.845 1.00 59.95 272 LEU C C 1
ATOM 4723 O O . LEU B 1 106 ? 206.252 175.728 179.077 1.00 59.95 272 LEU C O 1
ATOM 4739 N N . LYS B 1 107 ? 204.348 174.977 178.146 1.00 62.39 273 LYS C N 1
ATOM 4740 C CA . LYS B 1 107 ? 204.959 173.751 177.639 1.00 62.39 273 LYS C CA 1
ATOM 4741 C C . LYS B 1 107 ? 206.166 174.064 176.761 1.00 62.39 273 LYS C C 1
ATOM 4742 O O . LYS B 1 107 ? 207.241 173.509 176.991 1.00 62.39 273 LYS C O 1
ATOM 4761 N N . LEU B 1 108 ? 206.044 175.002 175.826 1.00 61.15 274 LEU C N 1
ATOM 4762 C CA . LEU B 1 108 ? 207.132 175.374 174.933 1.00 61.15 274 LEU C CA 1
ATOM 4763 C C . LEU B 1 108 ? 208.337 175.922 175.696 1.00 61.15 274 LEU C C 1
ATOM 4764 O O . LEU B 1 108 ? 209.467 175.664 175.283 1.00 61.15 274 LEU C O 1
ATOM 4780 N N . LEU B 1 109 ? 208.170 176.656 176.791 1.00 65.75 275 LEU C N 1
ATOM 4781 C CA . LEU B 1 109 ? 209.307 177.115 177.561 1.00 65.75 275 LEU C CA 1
ATOM 4782 C C . LEU B 1 109 ? 209.958 176.037 178.412 1.00 65.75 275 LEU C C 1
ATOM 4783 O O . LEU B 1 109 ? 211.167 175.866 178.361 1.00 65.75 275 LEU C O 1
ATOM 4799 N N . VAL B 1 110 ? 209.196 175.256 179.189 1.00 70.12 276 VAL C N 1
ATOM 4800 C CA . VAL B 1 110 ? 209.836 174.266 180.062 1.00 70.12 276 VAL C CA 1
ATOM 4801 C C . VAL B 1 110 ? 210.519 173.129 179.253 1.00 70.12 276 VAL C C 1
ATOM 4802 O O . VAL B 1 110 ? 211.470 172.540 179.736 1.00 70.12 276 VAL C O 1
ATOM 4815 N N . GLU B 1 111 ? 210.043 172.832 178.031 1.00 70.02 277 GLU C N 1
ATOM 4816 C CA . GLU B 1 111 ? 210.680 171.868 177.126 1.00 70.02 277 GLU C CA 1
ATOM 4817 C C . GLU B 1 111 ? 211.891 172.456 176.382 1.00 70.02 277 GLU C C 1
ATOM 4818 O O . GLU B 1 111 ? 212.534 171.745 175.620 1.00 70.02 277 GLU C O 1
ATOM 4830 N N . ASN B 1 112 ? 212.264 173.713 176.616 1.00 68.15 278 ASN C N 1
ATOM 4831 C CA . ASN B 1 112 ? 213.458 174.356 176.050 1.00 68.15 278 ASN C CA 1
ATOM 4832 C C . ASN B 1 112 ? 214.157 175.248 177.110 1.00 68.15 278 ASN C C 1
ATOM 4833 O O . ASN B 1 112 ? 214.082 176.474 177.056 1.00 68.15 278 ASN C O 1
ATOM 4844 N N . PRO B 1 113 ? 214.873 174.657 178.078 1.00 76.31 279 PRO C N 1
ATOM 4845 C CA . PRO B 1 113 ? 215.249 175.345 179.313 1.00 76.31 279 PRO C CA 1
ATOM 4846 C C . PRO B 1 113 ? 216.055 176.626 179.143 1.00 76.31 279 PRO C C 1
ATOM 4847 O O . PRO B 1 113 ? 215.862 177.589 179.888 1.00 76.31 279 PRO C O 1
ATOM 4858 N N . GLU B 1 114 ? 216.938 176.691 178.155 1.00 75.11 280 GLU C N 1
ATOM 4859 C CA . GLU B 1 114 ? 217.703 177.913 177.854 1.00 75.11 280 GLU C CA 1
ATOM 4860 C C . GLU B 1 114 ? 216.756 179.110 177.651 1.00 75.11 280 GLU C C 1
ATOM 4861 O O . GLU B 1 114 ? 216.952 180.198 178.201 1.00 75.11 280 GLU C O 1
ATOM 4873 N N . LEU B 1 115 ? 215.705 178.886 176.869 1.00 69.03 281 LEU C N 1
ATOM 4874 C CA . LEU B 1 115 ? 214.766 179.910 176.437 1.00 69.03 281 LEU C CA 1
ATOM 4875 C C . LEU B 1 115 ? 213.760 180.262 177.520 1.00 69.03 281 LEU C C 1
ATOM 4876 O O . LEU B 1 115 ? 213.290 181.398 177.577 1.00 69.03 281 LEU C O 1
ATOM 4892 N N . PHE B 1 116 ? 213.526 179.376 178.480 1.00 78.93 282 PHE C N 1
ATOM 4893 C CA . PHE B 1 116 ? 212.847 179.738 179.735 1.00 78.93 282 PHE C CA 1
ATOM 4894 C C . PHE B 1 116 ? 213.704 180.736 180.538 1.00 78.93 282 PHE C C 1
ATOM 4895 O O . PHE B 1 116 ? 213.219 181.797 180.928 1.00 78.93 282 PHE C O 1
ATOM 4912 N N . ARG B 1 117 ? 214.987 180.431 180.774 1.00 80.05 283 ARG C N 1
ATOM 4913 C CA . ARG B 1 117 ? 215.819 181.282 181.632 1.00 80.05 283 ARG C CA 1
ATOM 4914 C C . ARG B 1 117 ? 216.065 182.657 180.994 1.00 80.05 283 ARG C C 1
ATOM 4915 O O . ARG B 1 117 ? 215.951 183.688 181.653 1.00 80.05 283 ARG C O 1
ATOM 4936 N N . LEU B 1 118 ? 216.327 182.675 179.694 1.00 78.65 284 LEU C N 1
ATOM 4937 C CA . LEU B 1 118 ? 216.447 183.891 178.890 1.00 78.65 284 LEU C CA 1
ATOM 4938 C C . LEU B 1 118 ? 215.212 184.782 179.046 1.00 78.65 284 LEU C C 1
ATOM 4939 O O . LEU B 1 118 ? 215.354 185.975 179.286 1.00 78.65 284 LEU C O 1
ATOM 4955 N N . PHE B 1 119 ? 214.008 184.237 178.926 1.00 79.70 285 PHE C N 1
ATOM 4956 C CA . PHE B 1 119 ? 212.795 185.010 179.160 1.00 79.70 285 PHE C CA 1
ATOM 4957 C C . PHE B 1 119 ? 212.736 185.531 180.597 1.00 79.70 285 PHE C C 1
ATOM 4958 O O . PHE B 1 119 ? 212.483 186.711 180.822 1.00 79.70 285 PHE C O 1
ATOM 4975 N N . PHE B 1 120 ? 213.048 184.672 181.560 1.00 90.38 286 PHE C N 1
ATOM 4976 C CA . PHE B 1 120 ? 212.975 184.950 182.999 1.00 90.38 286 PHE C CA 1
ATOM 4977 C C . PHE B 1 120 ? 213.923 186.077 183.428 1.00 90.38 286 PHE C C 1
ATOM 4978 O O . PHE B 1 120 ? 213.573 186.924 184.246 1.00 90.38 286 PHE C O 1
ATOM 4995 N N . GLU B 1 121 ? 215.094 186.193 182.809 1.00 84.02 287 GLU C N 1
ATOM 4996 C CA . GLU B 1 121 ? 215.999 187.322 182.990 1.00 84.02 287 GLU C CA 1
ATOM 4997 C C . GLU B 1 121 ? 215.351 188.664 182.659 1.00 84.02 287 GLU C C 1
ATOM 4998 O O . GLU B 1 121 ? 215.408 189.586 183.483 1.00 84.02 287 GLU C O 1
ATOM 5010 N N . TYR B 1 122 ? 214.654 188.799 181.526 1.00 78.27 288 TYR C N 1
ATOM 5011 C CA . TYR B 1 122 ? 214.026 190.066 181.175 1.00 78.27 288 TYR C CA 1
ATOM 5012 C C . TYR B 1 122 ? 212.934 190.485 182.183 1.00 78.27 288 TYR C C 1
ATOM 5013 O O . TYR B 1 122 ? 212.708 191.682 182.373 1.00 78.27 288 TYR C O 1
ATOM 5031 N N . LEU B 1 123 ? 212.296 189.564 182.917 1.00 84.52 289 LEU C N 1
ATOM 5032 C CA . LEU B 1 123 ? 211.343 189.919 183.951 1.00 84.52 289 LEU C CA 1
ATOM 5033 C C . LEU B 1 123 ? 211.976 190.679 185.132 1.00 84.52 289 LEU C C 1
ATOM 5034 O O . LEU B 1 123 ? 211.286 191.449 185.806 1.00 84.52 289 LEU C O 1
ATOM 5050 N N . LYS B 1 124 ? 213.282 190.486 185.354 1.00 85.14 290 LYS C N 1
ATOM 5051 C CA . LYS B 1 124 ? 214.088 191.304 186.261 1.00 85.14 290 LYS C CA 1
ATOM 5052 C C . LYS B 1 124 ? 214.483 192.609 185.565 1.00 85.14 290 LYS C C 1
ATOM 5053 O O . LYS B 1 124 ? 214.502 193.674 186.197 1.00 85.14 290 LYS C O 1
ATOM 5072 N N . ARG B 1 125 ? 214.903 192.506 184.290 1.00 84.42 291 ARG C N 1
ATOM 5073 C CA . ARG B 1 125 ? 215.562 193.580 183.538 1.00 84.42 291 ARG C CA 1
ATOM 5074 C C . ARG B 1 125 ? 214.632 194.730 183.166 1.00 84.42 291 ARG C C 1
ATOM 5075 O O . ARG B 1 125 ? 214.988 195.883 183.371 1.00 84.42 291 ARG C O 1
ATOM 5096 N N . CYS B 1 126 ? 213.399 194.426 182.760 1.00 83.68 292 CYS C N 1
ATOM 5097 C CA . CYS B 1 126 ? 212.330 195.425 182.732 1.00 83.68 292 CYS C CA 1
ATOM 5098 C C . CYS B 1 126 ? 211.943 195.788 184.192 1.00 83.68 292 CYS C C 1
ATOM 5099 O O . CYS B 1 126 ? 211.605 194.871 184.956 1.00 83.68 292 CYS C O 1
ATOM 5107 N N . PRO B 1 127 ? 211.999 197.065 184.603 1.00 85.52 293 PRO C N 1
ATOM 5108 C CA . PRO B 1 127 ? 211.974 197.432 186.019 1.00 85.52 293 PRO C CA 1
ATOM 5109 C C . PRO B 1 127 ? 210.765 196.833 186.799 1.00 85.52 293 PRO C C 1
ATOM 5110 O O . PRO B 1 127 ? 209.604 197.159 186.524 1.00 85.52 293 PRO C O 1
ATOM 5121 N N . GLY B 1 128 ? 211.059 195.960 187.765 1.00 88.64 294 GLY C N 1
ATOM 5122 C CA . GLY B 1 128 ? 210.076 195.382 188.679 1.00 88.64 294 GLY C CA 1
ATOM 5123 C C . GLY B 1 128 ? 208.936 194.544 188.074 1.00 88.64 294 GLY C C 1
ATOM 5124 O O . GLY B 1 128 ? 207.977 194.284 188.785 1.00 88.64 294 GLY C O 1
ATOM 5128 N N . ALA B 1 129 ? 208.990 194.124 186.810 1.00 85.72 295 ALA C N 1
ATOM 5129 C CA . ALA B 1 129 ? 207.886 193.388 186.163 1.00 85.72 295 ALA C CA 1
ATOM 5130 C C . ALA B 1 129 ? 207.613 191.990 186.780 1.00 85.72 295 ALA C C 1
ATOM 5131 O O . ALA B 1 129 ? 206.511 191.447 186.685 1.00 85.72 295 ALA C O 1
ATOM 5138 N N . LEU B 1 130 ? 208.638 191.387 187.377 1.00 86.62 296 LEU C N 1
ATOM 5139 C CA . LEU B 1 130 ? 208.613 190.051 187.992 1.00 86.62 296 LEU C CA 1
ATOM 5140 C C . LEU B 1 130 ? 207.401 189.849 188.926 1.00 86.62 296 LEU C C 1
ATOM 5141 O O . LEU B 1 130 ? 206.695 188.850 188.828 1.00 86.62 296 LEU C O 1
ATOM 5157 N N . GLU B 1 131 ? 207.106 190.834 189.770 1.00 86.06 297 GLU C N 1
ATOM 5158 C CA . GLU B 1 131 ? 206.003 190.754 190.725 1.00 86.06 297 GLU C CA 1
ATOM 5159 C C . GLU B 1 131 ? 204.642 190.587 190.030 1.00 86.06 297 GLU C C 1
ATOM 5160 O O . GLU B 1 131 ? 203.779 189.856 190.503 1.00 86.06 297 GLU C O 1
ATOM 5172 N N . LEU B 1 132 ? 204.465 191.217 188.872 1.00 84.70 298 LEU C N 1
ATOM 5173 C CA . LEU B 1 132 ? 203.244 191.081 188.092 1.00 84.70 298 LEU C CA 1
ATOM 5174 C C . LEU B 1 132 ? 203.167 189.661 187.497 1.00 84.70 298 LEU C C 1
ATOM 5175 O O . LEU B 1 132 ? 202.093 189.078 187.464 1.00 84.70 298 LEU C O 1
ATOM 5191 N N . PHE B 1 133 ? 204.298 189.068 187.058 1.00 82.79 299 PHE C N 1
ATOM 5192 C CA . PHE B 1 133 ? 204.271 187.682 186.598 1.00 82.79 299 PHE C CA 1
ATOM 5193 C C . PHE B 1 133 ? 203.896 186.709 187.732 1.00 82.79 299 PHE C C 1
ATOM 5194 O O . PHE B 1 133 ? 202.996 185.898 187.547 1.00 82.79 299 PHE C O 1
ATOM 5211 N N . LYS B 1 134 ? 204.505 186.815 188.911 1.00 86.62 300 LYS C N 1
ATOM 5212 C CA . LYS B 1 134 ? 204.129 185.996 190.064 1.00 86.62 300 LYS C CA 1
ATOM 5213 C C . LYS B 1 134 ? 202.646 186.153 190.380 1.00 86.62 300 LYS C C 1
ATOM 5214 O O . LYS B 1 134 ? 201.940 185.163 190.512 1.00 86.62 300 LYS C O 1
ATOM 5233 N N . GLU B 1 135 ? 202.153 187.383 190.472 1.00 86.16 301 GLU C N 1
ATOM 5234 C CA . GLU B 1 135 ? 200.743 187.627 190.765 1.00 86.16 301 GLU C CA 1
ATOM 5235 C C . GLU B 1 135 ? 199.800 187.029 189.719 1.00 86.16 301 GLU C C 1
ATOM 5236 O O . GLU B 1 135 ? 198.843 186.353 190.074 1.00 86.16 301 GLU C O 1
ATOM 5248 N N . ILE B 1 136 ? 200.101 187.204 188.431 1.00 81.78 302 ILE C N 1
ATOM 5249 C CA . ILE B 1 136 ? 199.289 186.605 187.371 1.00 81.78 302 ILE C CA 1
ATOM 5250 C C . ILE B 1 136 ? 199.236 185.081 187.499 1.00 81.78 302 ILE C C 1
ATOM 5251 O O . ILE B 1 136 ? 198.176 184.509 187.336 1.00 81.78 302 ILE C O 1
ATOM 5267 N N . ILE B 1 137 ? 200.354 184.410 187.795 1.00 83.74 303 ILE C N 1
ATOM 5268 C CA . ILE B 1 137 ? 200.350 182.961 187.983 1.00 83.74 303 ILE C CA 1
ATOM 5269 C C . ILE B 1 137 ? 199.457 182.548 189.163 1.00 83.74 303 ILE C C 1
ATOM 5270 O O . ILE B 1 137 ? 198.816 181.508 189.065 1.00 83.74 303 ILE C O 1
ATOM 5286 N N . GLU B 1 138 ? 199.355 183.329 190.245 1.00 88.84 304 GLU C N 1
ATOM 5287 C CA . GLU B 1 138 ? 198.386 183.056 191.318 1.00 88.84 304 GLU C CA 1
ATOM 5288 C C . GLU B 1 138 ? 196.907 183.269 190.931 1.00 88.84 304 GLU C C 1
ATOM 5289 O O . GLU B 1 138 ? 196.022 182.817 191.658 1.00 88.84 304 GLU C O 1
ATOM 5301 N N . LEU B 1 139 ? 196.619 183.946 189.819 1.00 86.72 305 LEU C N 1
ATOM 5302 C CA . LEU B 1 139 ? 195.261 184.307 189.413 1.00 86.72 305 LEU C CA 1
ATOM 5303 C C . LEU B 1 139 ? 194.793 183.481 188.185 1.00 86.72 305 LEU C C 1
ATOM 5304 O O . LEU B 1 139 ? 194.406 184.031 187.154 1.00 86.72 305 LEU C O 1
ATOM 5320 N N . LEU B 1 140 ? 194.795 182.151 188.311 1.00 87.46 306 LEU C N 1
ATOM 5321 C CA . LEU B 1 140 ? 194.345 181.177 187.308 1.00 87.46 306 LEU C CA 1
ATOM 5322 C C . LEU B 1 140 ? 193.460 180.076 187.947 1.00 87.46 306 LEU C C 1
ATOM 5323 O O . LEU B 1 140 ? 193.521 179.908 189.161 1.00 87.46 306 LEU C O 1
ATOM 5339 N N . ASP B 1 141 ? 192.675 179.314 187.170 1.00 89.47 307 ASP C N 1
ATOM 5340 C CA . ASP B 1 141 ? 191.788 178.268 187.702 1.00 89.47 307 ASP C CA 1
ATOM 5341 C C . ASP B 1 141 ? 192.593 177.260 188.544 1.00 89.47 307 ASP C C 1
ATOM 5342 O O . ASP B 1 141 ? 193.700 176.894 188.137 1.00 89.47 307 ASP C O 1
ATOM 5351 N N . PRO B 1 142 ? 192.104 176.779 189.702 1.00 91.93 308 PRO C N 1
ATOM 5352 C CA . PRO B 1 142 ? 192.930 176.056 190.673 1.00 91.93 308 PRO C CA 1
ATOM 5353 C C . PRO B 1 142 ? 193.527 174.762 190.109 1.00 91.93 308 PRO C C 1
ATOM 5354 O O . PRO B 1 142 ? 194.686 174.448 190.347 1.00 91.93 308 PRO C O 1
ATOM 5365 N N . ILE B 1 143 ? 192.781 174.027 189.251 1.00 91.58 309 ILE C N 1
ATOM 5366 C CA . ILE B 1 143 ? 193.300 172.839 188.560 1.00 91.58 309 ILE C CA 1
ATOM 5367 C C . ILE B 1 143 ? 194.367 173.163 187.498 1.00 91.58 309 ILE C C 1
ATOM 5368 O O . ILE B 1 143 ? 195.285 172.379 187.268 1.00 91.58 309 ILE C O 1
ATOM 5384 N N . ILE B 1 144 ? 194.309 174.356 186.901 1.00 93.12 310 ILE C N 1
ATOM 5385 C CA . ILE B 1 144 ? 195.329 174.802 185.962 1.00 93.12 310 ILE C CA 1
ATOM 5386 C C . ILE B 1 144 ? 196.582 175.228 186.698 1.00 93.12 310 ILE C C 1
ATOM 5387 O O . ILE B 1 144 ? 197.671 174.830 186.313 1.00 93.12 310 ILE C O 1
ATOM 5403 N N . GLN B 1 145 ? 196.468 175.928 187.851 1.00 91.87 311 GLN C N 1
ATOM 5404 C CA . GLN B 1 145 ? 197.622 176.203 188.706 1.00 91.87 311 GLN C CA 1
ATOM 5405 C C . GLN B 1 145 ? 198.332 174.917 189.126 1.00 91.87 311 GLN C C 1
ATOM 5406 O O . GLN B 1 145 ? 199.560 174.827 188.976 1.00 91.87 311 GLN C O 1
ATOM 5420 N N . LYS B 1 146 ? 197.620 173.885 189.611 1.00 91.14 312 LYS C N 1
ATOM 5421 C CA . LYS B 1 146 ? 198.269 172.604 189.962 1.00 91.14 312 LYS C CA 1
ATOM 5422 C C . LYS B 1 146 ? 198.850 171.893 188.736 1.00 91.14 312 LYS C C 1
ATOM 5423 O O . LYS B 1 146 ? 199.929 171.321 188.826 1.00 91.14 312 LYS C O 1
ATOM 5442 N N . TYR B 1 147 ? 198.188 172.010 187.593 1.00 89.57 313 TYR C N 1
ATOM 5443 C CA . TYR B 1 147 ? 198.707 171.404 186.355 1.00 89.57 313 TYR C CA 1
ATOM 5444 C C . TYR B 1 147 ? 200.029 172.041 185.906 1.00 89.57 313 TYR C C 1
ATOM 5445 O O . TYR B 1 147 ? 201.001 171.343 185.656 1.00 89.57 313 TYR C O 1
ATOM 5463 N N . LEU B 1 148 ? 200.150 173.367 185.935 1.00 93.32 314 LEU C N 1
ATOM 5464 C CA . LEU B 1 148 ? 201.399 174.084 185.667 1.00 93.32 314 LEU C CA 1
ATOM 5465 C C . LEU B 1 148 ? 202.497 173.764 186.697 1.00 93.32 314 LEU C C 1
ATOM 5466 O O . LEU B 1 148 ? 203.639 173.554 186.288 1.00 93.32 314 LEU C O 1
ATOM 5482 N N . LYS B 1 149 ? 202.184 173.610 187.997 1.00 97.01 315 LYS C N 1
ATOM 5483 C CA . LYS B 1 149 ? 203.162 173.112 188.981 1.00 97.01 315 LYS C CA 1
ATOM 5484 C C . LYS B 1 149 ? 203.620 171.684 188.650 1.00 97.01 315 LYS C C 1
ATOM 5485 O O . LYS B 1 149 ? 204.823 171.460 188.524 1.00 97.01 315 LYS C O 1
ATOM 5504 N N . LYS B 1 150 ? 202.703 170.746 188.423 1.00 100.08 316 LYS C N 1
ATOM 5505 C CA . LYS B 1 150 ? 203.026 169.350 188.049 1.00 100.08 316 LYS C CA 1
ATOM 5506 C C . LYS B 1 150 ? 203.872 169.282 186.780 1.00 100.08 316 LYS C C 1
ATOM 5507 O O . LYS B 1 150 ? 204.774 168.448 186.712 1.00 100.08 316 LYS C O 1
ATOM 5526 N N . LEU B 1 151 ? 203.596 170.136 185.785 1.00 100.95 317 LEU C N 1
ATOM 5527 C CA . LEU B 1 151 ? 204.369 170.242 184.555 1.00 100.95 317 LEU C CA 1
ATOM 5528 C C . LEU B 1 151 ? 205.776 170.811 184.819 1.00 100.95 317 LEU C C 1
ATOM 5529 O O . LEU B 1 151 ? 206.765 170.255 184.345 1.00 100.95 317 LEU C O 1
ATOM 5545 N N . LEU B 1 152 ? 205.882 171.912 185.559 1.00 105.60 318 LEU C N 1
ATOM 5546 C CA . LEU B 1 152 ? 207.167 172.557 185.835 1.00 105.60 318 LEU C CA 1
ATOM 5547 C C . LEU B 1 152 ? 208.091 171.682 186.701 1.00 105.60 318 LEU C C 1
ATOM 5548 O O . LEU B 1 152 ? 209.291 171.663 186.482 1.00 105.60 318 LEU C O 1
ATOM 5564 N N . GLU B 1 153 ? 207.529 170.950 187.658 1.00 111.78 319 GLU C N 1
ATOM 5565 C CA . GLU B 1 153 ? 208.272 170.050 188.537 1.00 111.78 319 GLU C CA 1
ATOM 5566 C C . GLU B 1 153 ? 209.034 168.930 187.764 1.00 111.78 319 GLU C C 1
ATOM 5567 O O . GLU B 1 153 ? 209.974 168.353 188.317 1.00 111.78 319 GLU C O 1
ATOM 5579 N N . GLU B 1 154 ? 208.724 168.684 186.491 1.00 114.19 320 GLU C N 1
ATOM 5580 C CA . GLU B 1 154 ? 209.516 167.817 185.628 1.00 114.19 320 GLU C CA 1
ATOM 5581 C C . GLU B 1 154 ? 210.980 168.314 185.462 1.00 114.19 320 GLU C C 1
ATOM 5582 O O . GLU B 1 154 ? 211.866 167.500 185.187 1.00 114.19 320 GLU C O 1
ATOM 5594 N N . ASN B 1 155 ? 211.252 169.601 185.700 1.00 114.76 321 ASN C N 1
ATOM 5595 C CA . ASN B 1 155 ? 212.593 170.121 185.822 1.00 114.76 321 ASN C CA 1
ATOM 5596 C C . ASN B 1 155 ? 212.802 170.849 187.170 1.00 114.76 321 ASN C C 1
ATOM 5597 O O . ASN B 1 155 ? 212.431 172.014 187.320 1.00 114.76 321 ASN C O 1
ATOM 5608 N N . PRO B 1 156 ? 213.380 170.180 188.181 1.00 119.47 322 PRO C N 1
ATOM 5609 C CA . PRO B 1 156 ? 213.656 170.745 189.487 1.00 119.47 322 PRO C CA 1
ATOM 5610 C C . PRO B 1 156 ? 214.490 172.034 189.479 1.00 119.47 322 PRO C C 1
ATOM 5611 O O . PRO B 1 156 ? 214.298 172.864 190.356 1.00 119.47 322 PRO C O 1
ATOM 5622 N N . GLU B 1 157 ? 215.391 172.238 188.512 1.00 117.56 323 GLU C N 1
ATOM 5623 C CA . GLU B 1 157 ? 216.134 173.505 188.382 1.00 117.56 323 GLU C CA 1
ATOM 5624 C C . GLU B 1 157 ? 215.199 174.693 188.073 1.00 117.56 323 GLU C C 1
ATOM 5625 O O . GLU B 1 157 ? 215.312 175.752 188.694 1.00 117.56 323 GLU C O 1
ATOM 5637 N N . LEU B 1 158 ? 214.271 174.534 187.122 1.00 111.44 324 LEU C N 1
ATOM 5638 C CA . LEU B 1 158 ? 213.319 175.582 186.758 1.00 111.44 324 LEU C CA 1
ATOM 5639 C C . LEU B 1 158 ? 212.250 175.720 187.856 1.00 111.44 324 LEU C C 1
ATOM 5640 O O . LEU B 1 158 ? 211.815 176.835 188.157 1.00 111.44 324 LEU C O 1
ATOM 5656 N N . LYS B 1 159 ? 211.846 174.613 188.504 1.00 113.42 325 LYS C N 1
ATOM 5657 C CA . LYS B 1 159 ? 211.048 174.608 189.752 1.00 113.42 325 LYS C CA 1
ATOM 5658 C C . LYS B 1 159 ? 211.711 175.462 190.839 1.00 113.42 325 LYS C C 1
ATOM 5659 O O . LYS B 1 159 ? 211.056 176.322 191.431 1.00 113.42 325 LYS C O 1
ATOM 5678 N N . ALA B 1 160 ? 213.016 175.279 191.070 1.00 117.11 326 ALA C N 1
ATOM 5679 C CA . ALA B 1 160 ? 213.782 176.150 191.956 1.00 117.11 326 ALA C CA 1
ATOM 5680 C C . ALA B 1 160 ? 213.787 177.605 191.467 1.00 117.11 326 ALA C C 1
ATOM 5681 O O . 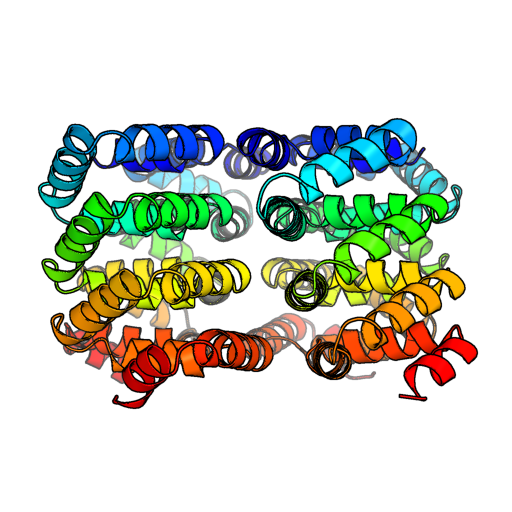ALA B 1 160 ? 213.505 178.500 192.243 1.00 117.11 326 ALA C O 1
ATOM 5688 N N . LEU B 1 161 ? 214.051 177.827 190.169 1.00 115.21 327 LEU C N 1
ATOM 5689 C CA . LEU B 1 161 ? 214.128 179.153 189.552 1.00 115.21 327 LEU C CA 1
ATOM 5690 C C . LEU B 1 161 ? 212.857 180.001 189.776 1.00 115.21 327 LEU C C 1
ATOM 5691 O O . LEU B 1 161 ? 212.973 181.198 190.040 1.00 115.21 327 LEU C O 1
ATOM 5707 N N . VAL B 1 162 ? 211.636 179.428 189.722 1.00 118.66 328 VAL C N 1
ATOM 5708 C CA . VAL B 1 162 ? 210.406 180.182 190.055 1.00 118.66 328 VAL C CA 1
ATOM 5709 C C . VAL B 1 162 ? 210.143 180.353 191.565 1.00 118.66 328 VAL C C 1
ATOM 5710 O O . VAL B 1 162 ? 209.314 181.174 191.952 1.00 118.66 328 VAL C O 1
ATOM 5723 N N . LYS B 1 163 ? 210.772 179.533 192.415 1.00 121.50 329 LYS C N 1
ATOM 5724 C CA . LYS B 1 163 ? 210.620 179.572 193.886 1.00 121.50 329 LYS C CA 1
ATOM 5725 C C . LYS B 1 163 ? 211.636 180.503 194.580 1.00 121.50 329 LYS C C 1
ATOM 5726 O O . LYS B 1 163 ? 211.330 181.084 195.621 1.00 121.50 329 LYS C O 1
ATOM 5745 N N . GLU B 1 164 ? 212.808 180.700 193.998 1.00 120.86 330 GLU C N 1
ATOM 5746 C CA . GLU B 1 164 ? 213.841 181.610 194.536 1.00 120.86 330 GLU C CA 1
ATOM 5747 C C . GLU B 1 164 ? 213.601 183.121 194.261 1.00 120.86 330 GLU C C 1
ATOM 5748 O O . GLU B 1 164 ? 214.517 183.934 194.375 1.00 120.86 330 GLU C O 1
ATOM 5760 N N . VAL B 1 165 ? 212.367 183.507 193.920 1.00 118.39 331 VAL C N 1
ATOM 5761 C CA . VAL B 1 165 ? 211.916 184.881 193.587 1.00 118.39 331 VAL C CA 1
ATOM 5762 C C . VAL B 1 165 ? 210.661 185.313 194.311 1.00 118.39 331 VAL C C 1
ATOM 5763 O O . VAL B 1 165 ? 209.883 184.474 194.806 0.00 118.39 331 VAL C O 1
ATOM 5777 N N . MET C 1 1 ? 202.923 165.879 156.495 1.00 78.94 333 MET E N 1
ATOM 5778 C CA . MET C 1 1 ? 202.068 165.748 157.713 1.00 78.94 333 MET E CA 1
ATOM 5779 C C . MET C 1 1 ? 201.518 167.088 158.194 1.00 78.94 333 MET E C 1
ATOM 5780 O O . MET C 1 1 ? 200.376 167.371 157.874 1.00 78.94 333 MET E O 1
ATOM 5796 N N . LYS C 1 2 ? 202.259 167.908 158.964 1.00 76.21 334 LYS E N 1
ATOM 5797 C CA . LYS C 1 2 ? 201.719 169.010 159.772 1.00 76.21 334 LYS E CA 1
ATOM 5798 C C . LYS C 1 2 ? 200.728 169.936 159.044 1.00 76.21 334 LYS E C 1
ATOM 5799 O O . LYS C 1 2 ? 199.682 170.287 159.578 1.00 76.21 334 LYS E O 1
ATOM 5818 N N . LYS C 1 3 ? 201.006 170.279 157.773 1.00 73.48 335 LYS E N 1
ATOM 5819 C CA . LYS C 1 3 ? 200.143 171.148 156.953 1.00 73.48 335 LYS E CA 1
ATOM 5820 C C . LYS C 1 3 ? 198.747 170.563 156.734 1.00 73.48 335 LYS E C 1
ATOM 5821 O O . LYS C 1 3 ? 197.795 171.319 156.700 1.00 73.48 335 LYS E O 1
ATOM 5840 N N . GLU C 1 4 ? 198.566 169.244 156.695 1.00 75.11 336 GLU E N 1
ATOM 5841 C CA . GLU C 1 4 ? 197.230 168.603 156.632 1.00 75.11 336 GLU E CA 1
ATOM 5842 C C . GLU C 1 4 ? 196.350 168.948 157.830 1.00 75.11 336 GLU E C 1
ATOM 5843 O O . GLU C 1 4 ? 195.203 169.324 157.639 1.00 75.11 336 GLU E O 1
ATOM 5855 N N . LEU C 1 5 ? 196.873 168.840 159.052 1.00 66.98 337 LEU E N 1
ATOM 5856 C CA . LEU C 1 5 ? 196.054 169.058 160.256 1.00 66.98 337 LEU E CA 1
ATOM 5857 C C . LEU C 1 5 ? 195.638 170.522 160.423 1.00 66.98 337 LEU E C 1
ATOM 5858 O O . LEU C 1 5 ? 194.540 170.789 160.921 1.00 66.98 337 LEU E O 1
ATOM 5874 N N . TYR C 1 6 ? 196.457 171.468 159.955 1.00 64.03 338 TYR E N 1
ATOM 5875 C CA . TYR C 1 6 ? 196.049 172.866 159.854 1.00 64.03 338 TYR E CA 1
ATOM 5876 C C . TYR C 1 6 ? 195.129 173.151 158.668 1.00 64.03 338 TYR E C 1
ATOM 5877 O O . TYR C 1 6 ? 194.132 173.850 158.819 1.00 64.03 338 TYR E O 1
ATOM 5895 N N . GLU C 1 7 ? 195.394 172.556 157.512 1.00 68.66 339 GLU E N 1
ATOM 5896 C CA . GLU C 1 7 ? 194.507 172.665 156.372 1.00 68.66 339 GLU E CA 1
ATOM 5897 C C . GLU C 1 7 ? 193.090 172.202 156.732 1.00 68.66 339 GLU E C 1
ATOM 5898 O O . GLU C 1 7 ? 192.156 172.961 156.528 1.00 68.66 339 GLU E O 1
ATOM 5910 N N . PHE C 1 8 ? 192.938 171.039 157.364 1.00 63.07 340 PHE E N 1
ATOM 5911 C CA . PHE C 1 8 ? 191.696 170.592 157.937 1.00 63.07 340 PHE E CA 1
ATOM 5912 C C . PHE C 1 8 ? 191.112 171.652 158.880 1.00 63.07 340 PHE E C 1
ATOM 5913 O O . PHE C 1 8 ? 189.983 172.103 158.677 1.00 63.07 340 PHE E O 1
ATOM 5930 N N . TYR C 1 9 ? 191.874 172.071 159.895 1.00 58.60 341 TYR E N 1
ATOM 5931 C CA . TYR C 1 9 ? 191.346 172.939 160.956 1.00 58.60 341 TYR E CA 1
ATOM 5932 C C . TYR C 1 9 ? 190.862 174.292 160.448 1.00 58.60 341 TYR E C 1
ATOM 5933 O O . TYR C 1 9 ? 189.914 174.835 160.999 1.00 58.60 341 TYR E O 1
ATOM 5951 N N . PHE C 1 10 ? 191.482 174.793 159.382 1.00 62.35 342 PHE E N 1
ATOM 5952 C CA . PHE C 1 10 ? 191.131 176.076 158.772 1.00 62.35 342 PHE E CA 1
ATOM 5953 C C . PHE C 1 10 ? 190.207 175.935 157.559 1.00 62.35 342 PHE E C 1
ATOM 5954 O O . PHE C 1 10 ? 189.881 176.957 156.946 1.00 62.35 342 PHE E O 1
ATOM 5971 N N . MET C 1 11 ? 189.683 174.727 157.229 1.00 60.75 343 MET E N 1
ATOM 5972 C CA . MET C 1 11 ? 188.524 174.662 156.330 1.00 60.75 343 MET E CA 1
ATOM 5973 C C . MET C 1 11 ? 187.258 175.248 157.007 1.00 60.75 343 MET E C 1
ATOM 5974 O O . MET C 1 11 ? 187.199 175.269 158.244 1.00 60.75 343 MET E O 1
ATOM 5988 N N . PRO C 1 12 ? 186.245 175.687 156.261 1.00 64.63 344 PRO E N 1
ATOM 5989 C CA . PRO C 1 12 ? 184.937 176.058 156.801 1.00 64.63 344 PRO E CA 1
ATOM 5990 C C . PRO C 1 12 ? 184.239 174.851 157.470 1.00 64.63 344 PRO E C 1
ATOM 5991 O O . PRO C 1 12 ? 184.365 173.741 156.948 1.00 64.63 344 PRO E O 1
ATOM 6002 N N . PRO C 1 13 ? 183.433 175.021 158.527 1.00 55.53 345 PRO E N 1
ATOM 6003 C CA . PRO C 1 13 ? 182.855 173.917 159.291 1.00 55.53 345 PRO E CA 1
ATOM 6004 C C . PRO C 1 13 ? 182.142 172.861 158.447 1.00 55.53 345 PRO E C 1
ATOM 6005 O O . PRO C 1 13 ? 182.375 171.664 158.630 1.00 55.53 345 PRO E O 1
ATOM 6016 N N . LEU C 1 14 ? 181.375 173.246 157.422 1.00 56.79 346 LEU E N 1
ATOM 6017 C CA . LEU C 1 14 ? 180.697 172.315 156.531 1.00 56.79 346 LEU E CA 1
ATOM 6018 C C . LEU C 1 14 ? 181.618 171.269 155.893 1.00 56.79 346 LEU E C 1
ATOM 6019 O O . LEU C 1 14 ? 181.275 170.097 155.765 1.00 56.79 346 LEU E O 1
ATOM 6035 N N . LYS C 1 15 ? 182.838 171.696 155.525 1.00 60.52 347 LYS E N 1
ATOM 6036 C CA . LYS C 1 15 ? 183.863 170.810 154.985 1.00 60.52 347 LYS E CA 1
ATOM 6037 C C . LYS C 1 15 ? 184.457 169.893 156.058 1.00 60.52 347 LYS E C 1
ATOM 6038 O O . LYS C 1 15 ? 184.692 168.731 155.769 1.00 60.52 347 LYS E O 1
ATOM 6057 N N . GLN C 1 16 ? 184.658 170.379 157.281 1.00 58.11 348 GLN E N 1
ATOM 6058 C CA . GLN C 1 16 ? 185.111 169.531 158.371 1.00 58.11 348 GLN E CA 1
ATOM 6059 C C . GLN C 1 16 ? 184.056 168.500 158.779 1.00 58.11 348 GLN E C 1
ATOM 6060 O O . GLN C 1 16 ? 184.372 167.322 158.940 1.00 58.11 348 GLN E O 1
ATOM 6074 N N . ILE C 1 17 ? 182.780 168.889 158.856 1.00 54.01 349 ILE E N 1
ATOM 6075 C CA . ILE C 1 17 ? 181.672 167.949 159.029 1.00 54.01 349 ILE E CA 1
ATOM 6076 C C . ILE C 1 17 ? 181.693 166.894 157.930 1.00 54.01 349 ILE E C 1
ATOM 6077 O O . ILE C 1 17 ? 181.699 165.728 158.237 1.00 54.01 349 ILE E O 1
ATOM 6093 N N . GLU C 1 18 ? 181.785 167.299 156.662 1.00 58.49 350 GLU E N 1
ATOM 6094 C CA . GLU C 1 18 ? 181.885 166.356 155.540 1.00 58.49 350 GLU E CA 1
ATOM 6095 C C . GLU C 1 18 ? 183.099 165.424 155.670 1.00 58.49 350 GLU E C 1
ATOM 6096 O O . GLU C 1 18 ? 182.935 164.212 155.460 1.00 58.49 350 GLU E O 1
ATOM 6108 N N . PHE C 1 19 ? 184.275 165.933 156.019 1.00 56.17 351 PHE E N 1
ATOM 6109 C CA . PHE C 1 19 ? 185.501 165.150 156.203 1.00 56.17 351 PHE E CA 1
ATOM 6110 C C . PHE C 1 19 ? 185.305 164.066 157.305 1.00 56.17 351 PHE E C 1
ATOM 6111 O O . PHE C 1 19 ? 185.593 162.890 157.064 1.00 56.17 351 PHE E O 1
ATOM 6128 N N . LEU C 1 20 ? 184.821 164.444 158.490 1.00 50.27 352 LEU E N 1
ATOM 6129 C CA . LEU C 1 20 ? 184.532 163.495 159.561 1.00 50.27 352 LEU E CA 1
ATOM 6130 C C . LEU C 1 20 ? 183.374 162.548 159.219 1.00 50.27 352 LEU E C 1
ATOM 6131 O O . LEU C 1 20 ? 183.430 161.369 159.557 1.00 50.27 352 LEU E O 1
ATOM 6147 N N . GLU C 1 21 ? 182.354 163.010 158.516 1.00 55.30 353 GLU E N 1
ATOM 6148 C CA . GLU C 1 21 ? 181.229 162.156 158.103 1.00 55.30 353 GLU E CA 1
ATOM 6149 C C . GLU C 1 21 ? 181.648 161.111 157.068 1.00 55.30 353 GLU E C 1
ATOM 6150 O O . GLU C 1 21 ? 181.104 160.010 157.024 1.00 55.30 353 GLU E O 1
ATOM 6162 N N . GLU C 1 22 ? 182.643 161.409 156.244 1.00 58.42 354 GLU E N 1
ATOM 6163 C CA . GLU C 1 22 ? 183.326 160.383 155.449 1.00 58.42 354 GLU E CA 1
ATOM 6164 C C . GLU C 1 22 ? 184.150 159.462 156.355 1.00 58.42 354 GLU E C 1
ATOM 6165 O O . GLU C 1 22 ? 183.990 158.239 156.322 1.00 58.42 354 GLU E O 1
ATOM 6177 N N . LEU C 1 23 ? 185.030 160.021 157.180 1.00 54.43 355 LEU E N 1
ATOM 6178 C CA . LEU C 1 23 ? 186.026 159.232 157.914 1.00 54.43 355 LEU E CA 1
ATOM 6179 C C . LEU C 1 23 ? 185.420 158.199 158.863 1.00 54.43 355 LEU E C 1
ATOM 6180 O O . LEU C 1 23 ? 185.629 157.003 158.655 1.00 54.43 355 LEU E O 1
ATOM 6196 N N . VAL C 1 24 ? 184.643 158.580 159.885 1.00 53.08 356 VAL E N 1
ATOM 6197 C CA . VAL C 1 24 ? 184.174 157.631 160.924 1.00 53.08 356 VAL E CA 1
ATOM 6198 C C . VAL C 1 24 ? 182.925 156.813 160.519 1.00 53.08 356 VAL E C 1
ATOM 6199 O O . VAL C 1 24 ? 182.371 156.068 161.330 1.00 53.08 356 VAL E O 1
ATOM 6212 N N . ASN C 1 25 ? 182.494 156.894 159.245 1.00 59.37 357 ASN E N 1
ATOM 6213 C CA . ASN C 1 25 ? 181.569 155.944 158.618 1.00 59.37 357 ASN E CA 1
ATOM 6214 C C . ASN C 1 25 ? 182.281 154.834 157.834 1.00 59.37 357 ASN E C 1
ATOM 6215 O O . ASN C 1 25 ? 181.649 153.911 157.324 1.00 59.37 357 ASN E O 1
ATOM 6226 N N . ASN C 1 26 ? 183.610 154.917 157.664 1.00 59.88 358 ASN E N 1
ATOM 6227 C CA . ASN C 1 26 ? 184.388 153.933 156.920 1.00 59.88 358 ASN E CA 1
ATOM 6228 C C . ASN C 1 26 ? 185.563 153.426 157.792 1.00 59.88 358 ASN E C 1
ATOM 6229 O O . ASN C 1 26 ? 186.630 154.047 157.762 1.00 59.88 358 ASN E O 1
ATOM 6240 N N . PRO C 1 27 ? 185.402 152.334 158.551 1.00 61.04 359 PRO E N 1
ATOM 6241 C CA . PRO C 1 27 ? 186.426 151.840 159.457 1.00 61.04 359 PRO E CA 1
ATOM 6242 C C . PRO C 1 27 ? 187.798 151.676 158.799 1.00 61.04 359 PRO E C 1
ATOM 6243 O O . PRO C 1 27 ? 188.815 152.011 159.396 1.00 61.04 359 PRO E O 1
ATOM 6254 N N . GLU C 1 28 ? 187.838 151.242 157.538 1.00 64.02 360 GLU E N 1
ATOM 6255 C CA . GLU C 1 28 ? 189.068 151.077 156.762 1.00 64.02 360 GLU E CA 1
ATOM 6256 C C . GLU C 1 28 ? 189.881 152.379 156.592 1.00 64.02 360 GLU E C 1
ATOM 6257 O O . GLU C 1 28 ? 191.107 152.319 156.502 1.00 64.02 360 GLU E O 1
ATOM 6269 N N . LYS C 1 29 ? 189.224 153.563 156.554 1.00 59.44 361 LYS E N 1
ATOM 6270 C CA . LYS C 1 29 ? 189.893 154.882 156.563 1.00 59.44 361 LYS E CA 1
ATOM 6271 C C . LYS C 1 29 ? 190.150 155.385 157.976 1.00 59.44 361 LYS E C 1
ATOM 6272 O O . LYS C 1 29 ? 191.179 156.017 158.225 1.00 59.44 361 LYS E O 1
ATOM 6291 N N . PHE C 1 30 ? 189.243 155.150 158.920 1.00 52.54 362 PHE E N 1
ATOM 6292 C CA . PHE C 1 30 ? 189.439 155.549 160.314 1.00 52.54 362 PHE E CA 1
ATOM 6293 C C . PHE C 1 30 ? 190.700 154.961 160.924 1.00 52.54 362 PHE E C 1
ATOM 6294 O O . PHE C 1 30 ? 191.569 155.710 161.385 1.00 52.54 362 PHE E O 1
ATOM 6311 N N . LYS C 1 31 ? 190.848 153.626 160.885 1.00 56.50 363 LYS E N 1
ATOM 6312 C CA . LYS C 1 31 ? 191.969 152.883 161.488 1.00 56.50 363 LYS E CA 1
ATOM 6313 C C . LYS C 1 31 ? 193.313 153.485 161.076 1.00 56.50 363 LYS E C 1
ATOM 6314 O O . LYS C 1 31 ? 194.108 153.883 161.912 1.00 56.50 363 LYS E O 1
ATOM 6333 N N . GLU C 1 32 ? 193.530 153.594 159.759 1.00 60.37 364 GLU E N 1
ATOM 6334 C CA . GLU C 1 32 ? 194.803 154.067 159.215 1.00 60.37 364 GLU E CA 1
ATOM 6335 C C . GLU C 1 32 ? 195.037 155.575 159.450 1.00 60.37 364 GLU E C 1
ATOM 6336 O O . GLU C 1 32 ? 196.176 155.961 159.710 1.00 60.37 364 GLU E O 1
ATOM 6348 N N . PHE C 1 33 ? 194.003 156.427 159.533 1.00 58.73 365 PHE E N 1
ATOM 6349 C CA . PHE C 1 33 ? 194.196 157.830 159.846 1.00 58.73 365 PHE E CA 1
ATOM 6350 C C . PHE C 1 33 ? 194.769 157.993 161.254 1.00 58.73 365 PHE E C 1
ATOM 6351 O O . PHE C 1 33 ? 195.720 158.743 161.455 1.00 58.73 365 PHE E O 1
ATOM 6368 N N . PHE C 1 34 ? 194.302 157.208 162.217 1.00 60.22 366 PHE E N 1
ATOM 6369 C CA . PHE C 1 34 ? 194.901 157.239 163.542 1.00 60.22 366 PHE E CA 1
ATOM 6370 C C . PHE C 1 34 ? 196.266 156.529 163.625 1.00 60.22 366 PHE E C 1
ATOM 6371 O O . PHE C 1 34 ? 197.059 156.859 164.510 1.00 60.22 366 PHE E O 1
ATOM 6388 N N . LYS C 1 35 ? 196.622 155.663 162.667 1.00 63.41 367 LYS E N 1
ATOM 6389 C CA . LYS C 1 35 ? 198.039 155.269 162.507 1.00 63.41 367 LYS E CA 1
ATOM 6390 C C . LYS C 1 35 ? 198.876 156.468 162.050 1.00 63.41 367 LYS E C 1
ATOM 6391 O O . LYS C 1 35 ? 199.902 156.757 162.672 1.00 63.41 367 LYS E O 1
ATOM 6410 N N . ARG C 1 36 ? 198.448 157.250 161.049 1.00 61.28 368 ARG E N 1
ATOM 6411 C CA . ARG C 1 36 ? 199.165 158.478 160.635 1.00 61.28 368 ARG E CA 1
ATOM 6412 C C . ARG C 1 36 ? 199.369 159.409 161.825 1.00 61.28 368 ARG E C 1
ATOM 6413 O O . ARG C 1 36 ? 200.458 159.942 162.005 1.00 61.28 368 ARG E O 1
ATOM 6434 N N . LEU C 1 37 ? 198.351 159.609 162.666 1.00 63.78 369 LEU E N 1
ATOM 6435 C CA . LEU C 1 37 ? 198.491 160.483 163.843 1.00 63.78 369 LEU E CA 1
ATOM 6436 C C . LEU C 1 37 ? 199.492 159.970 164.910 1.00 63.78 369 LEU E C 1
ATOM 6437 O O . LEU C 1 37 ? 199.900 160.757 165.750 1.00 63.78 369 LEU E O 1
ATOM 6453 N N . LYS C 1 38 ? 199.933 158.701 164.897 1.00 67.09 370 LYS E N 1
ATOM 6454 C CA . LYS C 1 38 ? 200.924 158.178 165.859 1.00 67.09 370 LYS E CA 1
ATOM 6455 C C . LYS C 1 38 ? 202.265 157.839 165.218 1.00 67.09 370 LYS E C 1
ATOM 6456 O O . LYS C 1 38 ? 203.280 157.740 165.914 1.00 67.09 370 LYS E O 1
ATOM 6475 N N . GLU C 1 39 ? 202.324 157.699 163.883 1.00 74.99 371 GLU E N 1
ATOM 6476 C CA . GLU C 1 39 ? 203.569 157.471 163.145 1.00 74.99 371 GLU E CA 1
ATOM 6477 C C . GLU C 1 39 ? 204.486 158.698 163.183 1.00 74.99 371 GLU E C 1
ATOM 6478 O O . GLU C 1 39 ? 205.668 158.582 163.505 1.00 74.99 371 GLU E O 1
ATOM 6490 N N . GLU C 1 40 ? 203.961 159.902 162.914 1.00 75.85 372 GLU E N 1
ATOM 6491 C CA . GLU C 1 40 ? 204.700 161.127 163.177 1.00 75.85 372 GLU E CA 1
ATOM 6492 C C . GLU C 1 40 ? 204.783 161.396 164.688 1.00 75.85 372 GLU E C 1
ATOM 6493 O O . GLU C 1 40 ? 203.760 161.313 165.363 1.00 75.85 372 GLU E O 1
ATOM 6505 N N . PRO C 1 41 ? 205.965 161.730 165.254 1.00 79.12 373 PRO E N 1
ATOM 6506 C CA . PRO C 1 41 ? 206.119 161.867 166.706 1.00 79.12 373 PRO E CA 1
ATOM 6507 C C . PRO C 1 41 ? 205.205 162.956 167.273 1.00 79.12 373 PRO E C 1
ATOM 6508 O O . PRO C 1 41 ? 205.238 164.097 166.823 1.00 79.12 373 PRO E O 1
ATOM 6519 N N . GLY C 1 42 ? 204.365 162.585 168.246 1.00 73.87 374 GLY E N 1
ATOM 6520 C CA . GLY C 1 42 ? 203.491 163.496 168.977 1.00 73.87 374 GLY E CA 1
ATOM 6521 C C . GLY C 1 42 ? 202.303 164.066 168.189 1.00 73.87 374 GLY E C 1
ATOM 6522 O O . GLY C 1 42 ? 201.488 164.812 168.748 1.00 73.87 374 GLY E O 1
ATOM 6526 N N . ALA C 1 43 ? 202.126 163.723 166.912 1.00 64.85 375 ALA E N 1
ATOM 6527 C CA . ALA C 1 43 ? 201.133 164.388 166.079 1.00 64.85 375 ALA E CA 1
ATOM 6528 C C . ALA C 1 43 ? 199.676 164.208 166.534 1.00 64.85 375 ALA E C 1
ATOM 6529 O O . ALA C 1 43 ? 198.860 165.090 166.320 1.00 64.85 375 ALA E O 1
ATOM 6536 N N . MET C 1 44 ? 199.363 163.124 167.257 1.00 61.94 376 MET E N 1
ATOM 6537 C CA . MET C 1 44 ? 198.047 162.931 167.841 1.00 61.94 376 MET E CA 1
ATOM 6538 C C . MET C 1 44 ? 197.703 164.065 168.848 1.00 61.94 376 MET E C 1
ATOM 6539 O O . MET C 1 44 ? 196.542 164.415 168.966 1.00 61.94 376 MET E O 1
ATOM 6553 N N . GLU C 1 45 ? 198.677 164.656 169.539 1.00 57.20 377 GLU E N 1
ATOM 6554 C CA . GLU C 1 45 ? 198.461 165.806 170.404 1.00 57.20 377 GLU E CA 1
ATOM 6555 C C . GLU C 1 45 ? 198.309 167.130 169.623 1.00 57.20 377 GLU E C 1
ATOM 6556 O O . GLU C 1 45 ? 197.638 168.051 170.114 1.00 57.20 377 GLU E O 1
ATOM 6568 N N . LEU C 1 46 ? 198.818 167.201 168.379 1.00 53.64 378 LEU E N 1
ATOM 6569 C CA . LEU C 1 46 ? 198.515 168.288 167.449 1.00 53.64 378 LEU E CA 1
ATOM 6570 C C . LEU C 1 46 ? 197.125 168.186 166.827 1.00 53.64 378 LEU E C 1
ATOM 6571 O O . LEU C 1 46 ? 196.436 169.184 166.729 1.00 53.64 378 LEU E O 1
ATOM 6587 N N . PHE C 1 47 ? 196.675 166.987 166.474 1.00 50.98 379 PHE E N 1
ATOM 6588 C CA . PHE C 1 47 ? 195.297 166.798 166.044 1.00 50.98 379 PHE E CA 1
ATOM 6589 C C . PHE C 1 47 ? 194.319 167.109 167.174 1.00 50.98 379 PHE E C 1
ATOM 6590 O O . PHE C 1 47 ? 193.382 167.859 166.941 1.00 50.98 379 PHE E O 1
ATOM 6607 N N . LEU C 1 48 ? 194.568 166.642 168.392 1.00 48.24 380 LEU E N 1
ATOM 6608 C CA . LEU C 1 48 ? 193.681 166.975 169.519 1.00 48.24 380 LEU E CA 1
ATOM 6609 C C . LEU C 1 48 ? 193.754 168.458 169.926 1.00 48.24 380 LEU E C 1
ATOM 6610 O O . LEU C 1 48 ? 192.713 169.048 170.197 1.00 48.24 380 LEU E O 1
ATOM 6626 N N . ARG C 1 49 ? 194.917 169.104 169.865 1.00 48.16 381 ARG E N 1
ATOM 6627 C CA . ARG C 1 49 ? 194.963 170.564 170.099 1.00 48.16 381 ARG E CA 1
ATOM 6628 C C . ARG C 1 49 ? 194.085 171.307 169.103 1.00 48.16 381 ARG E C 1
ATOM 6629 O O . ARG C 1 49 ? 193.305 172.161 169.497 1.00 48.16 381 ARG E O 1
ATOM 6650 N N . ASN C 1 50 ? 194.152 170.950 167.822 1.00 48.85 382 ASN E N 1
ATOM 6651 C CA . ASN C 1 50 ? 193.286 171.559 166.819 1.00 48.85 382 ASN E CA 1
ATOM 6652 C C . ASN C 1 50 ? 191.826 171.225 167.052 1.00 48.85 382 ASN E C 1
ATOM 6653 O O . ASN C 1 50 ? 190.968 172.091 166.927 1.00 48.85 382 ASN E O 1
ATOM 6664 N N . LEU C 1 51 ? 191.502 169.990 167.429 1.00 46.35 383 LEU E N 1
ATOM 6665 C CA . LEU C 1 51 ? 190.123 169.533 167.655 1.00 46.35 383 LEU E CA 1
ATOM 6666 C C . LEU C 1 51 ? 189.386 170.349 168.732 1.00 46.35 383 LEU E C 1
ATOM 6667 O O . LEU C 1 51 ? 188.266 170.819 168.526 1.00 46.35 383 LEU E O 1
ATOM 6683 N N . TYR C 1 52 ? 190.006 170.499 169.900 1.00 50.13 384 TYR E N 1
ATOM 6684 C CA . TYR C 1 52 ? 189.327 171.139 171.028 1.00 50.13 384 TYR E CA 1
ATOM 6685 C C . TYR C 1 52 ? 189.122 172.634 170.832 1.00 50.13 384 TYR E C 1
ATOM 6686 O O . TYR C 1 52 ? 188.277 173.248 171.484 1.00 50.13 384 TYR E O 1
ATOM 6704 N N . LEU C 1 53 ? 189.859 173.267 169.909 1.00 49.78 385 LEU E N 1
ATOM 6705 C CA . LEU C 1 53 ? 189.733 174.682 169.519 1.00 49.78 385 LEU E CA 1
ATOM 6706 C C . LEU C 1 53 ? 188.689 174.896 168.391 1.00 49.78 385 LEU E C 1
ATOM 6707 O O . LEU C 1 53 ? 188.523 176.029 167.953 1.00 49.78 385 LEU E O 1
ATOM 6723 N N . MET C 1 54 ? 188.013 173.862 167.888 1.00 52.53 386 MET E N 1
ATOM 6724 C CA . MET C 1 54 ? 186.996 173.982 166.817 1.00 52.53 386 MET E CA 1
ATOM 6725 C C . MET C 1 54 ? 185.729 174.698 167.290 1.00 52.53 386 MET E C 1
ATOM 6726 O O . MET C 1 54 ? 185.427 174.686 168.484 1.00 52.53 386 MET E O 1
ATOM 6740 N N . HIS C 1 55 ? 184.915 175.200 166.357 1.00 50.94 387 HIS E N 1
ATOM 6741 C CA . HIS C 1 55 ? 183.546 175.616 166.622 1.00 50.94 387 HIS E CA 1
ATOM 6742 C C . HIS C 1 55 ? 182.791 174.499 167.344 1.00 50.94 387 HIS E C 1
ATOM 6743 O O . HIS C 1 55 ? 182.798 173.371 166.864 1.00 50.94 387 HIS E O 1
ATOM 6757 N N . PRO C 1 56 ? 182.171 174.763 168.486 1.00 51.40 388 PRO E N 1
ATOM 6758 C CA . PRO C 1 56 ? 181.660 173.736 169.391 1.00 51.40 388 PRO E CA 1
ATOM 6759 C C . PRO C 1 56 ? 180.641 172.786 168.738 1.00 51.40 388 PRO E C 1
ATOM 6760 O O . PRO C 1 56 ? 180.581 171.622 169.107 1.00 51.40 388 PRO E O 1
ATOM 6771 N N . MET C 1 57 ? 179.882 173.233 167.734 1.00 52.20 389 MET E N 1
ATOM 6772 C CA . MET C 1 57 ? 178.946 172.360 167.034 1.00 52.20 389 MET E CA 1
ATOM 6773 C C . MET C 1 57 ? 179.661 171.256 166.257 1.00 52.20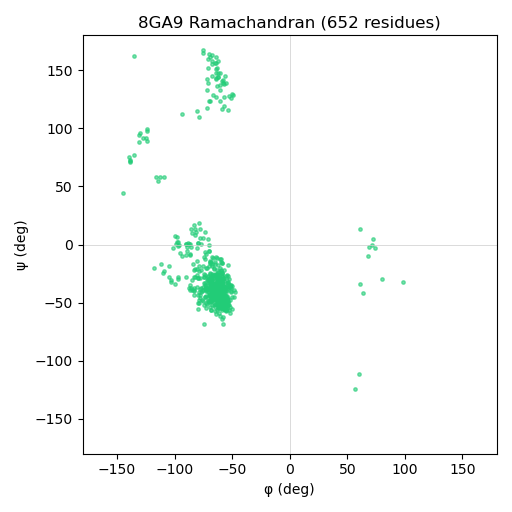 389 MET E C 1
ATOM 6774 O O . MET C 1 57 ? 179.172 170.133 166.188 1.00 52.20 389 MET E O 1
ATOM 6788 N N . VAL C 1 58 ? 180.859 171.504 165.694 1.00 50.43 390 VAL E N 1
ATOM 6789 C CA . VAL C 1 58 ? 181.631 170.441 165.025 1.00 50.43 390 VAL E CA 1
ATOM 6790 C C . VAL C 1 58 ? 182.164 169.439 166.041 1.00 50.43 390 VAL E C 1
ATOM 6791 O O . VAL C 1 58 ? 182.197 168.251 165.737 1.00 50.43 390 VAL E O 1
ATOM 6804 N N . GLN C 1 59 ? 182.498 169.871 167.257 1.00 48.35 391 GLN E N 1
ATOM 6805 C CA . GLN C 1 59 ? 182.912 168.951 168.313 1.00 48.35 391 GLN E CA 1
ATOM 6806 C C . GLN C 1 59 ? 181.766 168.016 168.708 1.00 48.35 391 GLN E C 1
ATOM 6807 O O . GLN C 1 59 ? 181.981 166.811 168.807 1.00 48.35 391 GLN E O 1
ATOM 6821 N N . ILE C 1 60 ? 180.545 168.520 168.913 1.00 48.13 392 ILE E N 1
ATOM 6822 C CA . ILE C 1 60 ? 179.395 167.654 169.197 1.00 48.13 392 ILE E CA 1
ATOM 6823 C C . ILE C 1 60 ? 178.978 166.798 168.010 1.00 48.13 392 ILE E C 1
ATOM 6824 O O . ILE C 1 60 ? 178.633 165.634 168.215 1.00 48.13 392 ILE E O 1
ATOM 6840 N N . TYR C 1 61 ? 179.042 167.305 166.784 1.00 45.63 393 TYR E N 1
ATOM 6841 C CA . TYR C 1 61 ? 178.812 166.429 165.649 1.00 45.63 393 TYR E CA 1
ATOM 6842 C C . TYR C 1 61 ? 179.812 165.277 165.589 1.00 45.63 393 TYR E C 1
ATOM 6843 O O . TYR C 1 61 ? 179.414 164.142 165.350 1.00 45.63 393 TYR E O 1
ATOM 6861 N N . PHE C 1 62 ? 181.080 165.522 165.898 1.00 44.19 394 PHE E N 1
ATOM 6862 C CA . PHE C 1 62 ? 182.057 164.468 166.005 1.00 44.19 394 PHE E CA 1
ATOM 6863 C C . PHE C 1 62 ? 181.732 163.455 167.095 1.00 44.19 394 PHE E C 1
ATOM 6864 O O . PHE C 1 62 ? 181.664 162.261 166.790 1.00 44.19 394 PHE E O 1
ATOM 6881 N N . LEU C 1 63 ? 181.485 163.844 168.340 1.00 44.15 395 LEU E N 1
ATOM 6882 C CA . LEU C 1 63 ? 181.131 162.887 169.399 1.00 44.15 395 LEU E CA 1
ATOM 6883 C C . LEU C 1 63 ? 179.822 162.152 169.103 1.00 44.15 395 LEU E C 1
ATOM 6884 O O . LEU C 1 63 ? 179.719 160.964 169.389 1.00 44.15 395 LEU E O 1
ATOM 6900 N N . GLU C 1 64 ? 178.848 162.808 168.468 1.00 46.06 396 GLU E N 1
ATOM 6901 C CA . GLU C 1 64 ? 177.625 162.167 167.978 1.00 46.06 396 GLU E CA 1
ATOM 6902 C C . GLU C 1 64 ? 177.930 161.090 166.928 1.00 46.06 396 GLU E C 1
ATOM 6903 O O . GLU C 1 64 ? 177.338 160.028 166.997 1.00 46.06 396 GLU E O 1
ATOM 6915 N N . LEU C 1 65 ? 178.892 161.275 166.009 1.00 42.71 397 LEU E N 1
ATOM 6916 C CA . LEU C 1 65 ? 179.265 160.219 165.079 1.00 42.71 397 LEU E CA 1
ATOM 6917 C C . LEU C 1 65 ? 179.940 159.056 165.807 1.00 42.71 397 LEU E C 1
ATOM 6918 O O . LEU C 1 65 ? 179.607 157.906 165.506 1.00 42.71 397 LEU E O 1
ATOM 6934 N N . LEU C 1 66 ? 180.852 159.290 166.773 1.00 44.44 398 LEU E N 1
ATOM 6935 C CA . LEU C 1 66 ? 181.550 158.208 167.451 1.00 44.44 398 LEU E CA 1
ATOM 6936 C C . LEU C 1 66 ? 180.606 157.398 168.330 1.00 44.44 398 LEU E C 1
ATOM 6937 O O . LEU C 1 66 ? 180.498 156.195 168.126 1.00 44.44 398 LEU E O 1
ATOM 6953 N N . VAL C 1 67 ? 179.903 158.033 169.264 1.00 48.65 399 VAL E N 1
ATOM 6954 C CA . VAL C 1 67 ? 179.044 157.343 170.234 1.00 48.65 399 VAL E CA 1
ATOM 6955 C C . VAL C 1 67 ? 177.973 156.490 169.545 1.00 48.65 399 VAL E C 1
ATOM 6956 O O . VAL C 1 67 ? 177.664 155.404 170.019 1.00 48.65 399 VAL E O 1
ATOM 6969 N N . GLU C 1 68 ? 177.425 156.940 168.424 1.00 52.52 400 GLU E N 1
ATOM 6970 C CA . GLU C 1 68 ? 176.430 156.231 167.629 1.00 52.52 400 GLU E CA 1
ATOM 6971 C C . GLU C 1 68 ? 177.028 155.251 166.602 1.00 52.52 400 GLU E C 1
ATOM 6972 O O . GLU C 1 68 ? 176.296 154.419 166.049 1.00 52.52 400 GLU E O 1
ATOM 6984 N N . ASN C 1 69 ? 178.338 155.251 166.394 1.00 48.96 401 ASN E N 1
ATOM 6985 C CA . ASN C 1 69 ? 179.081 154.196 165.717 1.00 48.96 401 ASN E CA 1
ATOM 6986 C C . ASN C 1 69 ? 180.018 153.486 166.731 1.00 48.96 401 ASN E C 1
ATOM 6987 O O . ASN C 1 69 ? 181.240 153.536 166.584 1.00 48.96 401 ASN E O 1
ATOM 6998 N N . PRO C 1 70 ? 179.515 152.913 167.833 1.00 51.96 402 PRO E N 1
ATOM 6999 C CA . PRO C 1 70 ? 180.303 152.459 168.978 1.00 51.96 402 PRO E CA 1
ATOM 7000 C C . PRO C 1 70 ? 181.279 151.323 168.679 1.00 51.96 402 PRO E C 1
ATOM 7001 O O . PRO C 1 70 ? 182.162 151.035 169.485 1.00 51.96 402 PRO E O 1
ATOM 7012 N N . GLU C 1 71 ? 181.201 150.697 167.511 1.00 53.82 403 GLU E N 1
ATOM 7013 C CA . GLU C 1 71 ? 182.235 149.820 166.952 1.00 53.82 403 GLU E CA 1
ATOM 7014 C C . GLU C 1 71 ? 183.566 150.555 166.661 1.00 53.82 403 GLU E C 1
ATOM 7015 O O . GLU C 1 71 ? 184.578 149.894 166.440 1.00 53.82 403 GLU E O 1
ATOM 7027 N N . LEU C 1 72 ? 183.575 151.891 166.710 1.00 47.05 404 LEU E N 1
ATOM 7028 C CA . LEU C 1 72 ? 184.775 152.728 166.615 1.00 47.05 404 LEU E CA 1
ATOM 7029 C C . LEU C 1 72 ? 185.042 153.586 167.872 1.00 47.05 404 LEU E C 1
ATOM 7030 O O . LEU C 1 72 ? 186.185 153.964 168.097 1.00 47.05 404 LEU E O 1
ATOM 7046 N N . PHE C 1 73 ? 184.064 153.860 168.747 1.00 46.20 405 PHE E N 1
ATOM 7047 C CA . PHE C 1 73 ? 184.339 154.626 169.961 1.00 46.20 405 PHE E CA 1
ATOM 7048 C C . PHE C 1 73 ? 185.272 153.884 170.906 1.00 46.20 405 PHE E C 1
ATOM 7049 O O . PHE C 1 73 ? 186.234 154.488 171.405 1.00 46.20 405 PHE E O 1
ATOM 7066 N N . LYS C 1 74 ? 185.096 152.574 171.128 1.00 51.03 406 LYS E N 1
ATOM 7067 C CA . LYS C 1 74 ? 185.971 151.806 172.043 1.00 51.03 406 LYS E CA 1
ATOM 7068 C C . LYS C 1 74 ? 187.444 151.779 171.598 1.00 51.03 406 LYS E C 1
ATOM 7069 O O . LYS C 1 74 ? 188.333 151.815 172.448 1.00 51.03 406 LYS E O 1
ATOM 7088 N N . LEU C 1 75 ? 187.665 151.757 170.293 1.00 53.29 407 LEU E N 1
ATOM 7089 C CA . LEU C 1 75 ? 188.981 151.814 169.658 1.00 53.29 407 LEU E CA 1
ATOM 7090 C C . LEU C 1 75 ? 189.574 153.224 169.752 1.00 53.29 407 LEU E C 1
ATOM 7091 O O . LEU C 1 75 ? 190.714 153.364 170.165 1.00 53.29 407 LEU E O 1
ATOM 7107 N N . PHE C 1 76 ? 188.795 154.280 169.466 1.00 48.36 408 PHE E N 1
ATOM 7108 C CA . PHE C 1 76 ? 189.282 155.643 169.601 1.00 48.36 408 PHE E CA 1
ATOM 7109 C C . PHE C 1 76 ? 189.805 155.901 170.997 1.00 48.36 408 PHE E C 1
ATOM 7110 O O . PHE C 1 76 ? 190.968 156.268 171.154 1.00 48.36 408 PHE E O 1
ATOM 7127 N N . PHE C 1 77 ? 188.992 155.708 172.034 1.00 52.34 409 PHE E N 1
ATOM 7128 C CA . PHE C 1 77 ? 189.472 155.844 173.393 1.00 52.34 409 PHE E CA 1
ATOM 7129 C C . PHE C 1 77 ? 190.443 154.735 173.824 1.00 52.34 409 PHE E C 1
ATOM 7130 O O . PHE C 1 77 ? 190.960 154.821 174.940 1.00 52.34 409 PHE E O 1
ATOM 7147 N N . GLU C 1 78 ? 190.789 153.742 172.992 1.00 57.50 410 GLU E N 1
ATOM 7148 C CA . GLU C 1 78 ? 191.994 152.922 173.240 1.00 57.50 410 GLU E CA 1
ATOM 7149 C C . GLU C 1 78 ? 193.282 153.663 172.819 1.00 57.50 410 GLU E C 1
ATOM 7150 O O . GLU C 1 78 ? 194.279 153.591 173.525 1.00 57.50 410 GLU E O 1
ATOM 7162 N N . TYR C 1 79 ? 193.297 154.420 171.716 1.00 58.03 411 TYR E N 1
ATOM 7163 C CA . TYR C 1 79 ? 194.474 155.232 171.358 1.00 58.03 411 TYR E CA 1
ATOM 7164 C C . TYR C 1 79 ? 194.860 156.220 172.464 1.00 58.03 411 TYR E C 1
ATOM 7165 O O . TYR C 1 79 ? 195.992 156.202 172.956 1.00 58.03 411 TYR E O 1
ATOM 7183 N N . LEU C 1 80 ? 193.912 157.043 172.923 1.00 56.27 412 LEU E N 1
ATOM 7184 C CA . LEU C 1 80 ? 194.154 158.025 173.969 1.00 56.27 412 LEU E CA 1
ATOM 7185 C C . LEU C 1 80 ? 194.388 157.377 175.343 1.00 56.27 412 LEU E C 1
ATOM 7186 O O . LEU C 1 80 ? 194.859 158.051 176.252 1.00 56.27 412 LEU E O 1
ATOM 7202 N N . GLU C 1 81 ? 194.044 156.096 175.539 1.00 70.61 413 GLU E N 1
ATOM 7203 C CA . GLU C 1 81 ? 194.419 155.396 176.766 1.00 70.61 413 GLU E CA 1
ATOM 7204 C C . GLU C 1 81 ? 195.811 154.773 176.685 1.00 70.61 413 GLU E C 1
ATOM 7205 O O . GLU C 1 81 ? 196.547 154.773 177.669 1.00 70.61 413 GLU E O 1
ATOM 7217 N N . GLU C 1 82 ? 196.213 154.296 175.523 1.00 75.93 414 GLU E N 1
ATOM 7218 C CA . GLU C 1 82 ? 197.543 153.735 175.327 1.00 75.93 414 GLU E CA 1
ATOM 7219 C C . GLU C 1 82 ? 198.637 154.808 175.378 1.00 75.93 414 GLU E C 1
ATOM 7220 O O . GLU C 1 82 ? 199.679 154.581 175.980 1.00 75.93 414 GLU E O 1
ATOM 7232 N N . CYS C 1 83 ? 198.422 155.953 174.742 1.00 74.01 415 CYS E N 1
ATOM 7233 C CA . CYS C 1 83 ? 199.396 157.031 174.652 1.00 74.01 415 CYS E CA 1
ATOM 7234 C C . CYS C 1 83 ? 199.406 157.833 175.967 1.00 74.01 415 CYS E C 1
ATOM 7235 O O . CYS C 1 83 ? 198.439 158.547 176.252 1.00 74.01 415 CYS E O 1
ATOM 7243 N N . PRO C 1 84 ? 200.458 157.747 176.795 1.00 75.26 416 PRO E N 1
ATOM 7244 C CA . PRO C 1 84 ? 200.500 158.422 178.094 1.00 75.26 416 PRO E CA 1
ATOM 7245 C C . PRO C 1 84 ? 200.385 159.942 177.925 1.00 75.26 416 PRO E C 1
ATOM 7246 O O . PRO C 1 84 ? 200.810 160.526 176.931 1.00 75.26 416 PRO E O 1
ATOM 7257 N N . GLY C 1 85 ? 199.763 160.580 178.905 1.00 72.92 417 GLY E N 1
ATOM 7258 C CA . GLY C 1 85 ? 199.471 162.013 178.906 1.00 72.92 417 GLY E CA 1
ATOM 7259 C C . GLY C 1 85 ? 198.253 162.425 178.090 1.00 72.92 417 GLY E C 1
ATOM 7260 O O . GLY C 1 85 ? 197.552 163.368 178.485 1.00 72.92 417 GLY E O 1
ATOM 7264 N N . ALA C 1 86 ? 197.877 161.730 177.003 1.00 70.78 418 ALA E N 1
ATOM 7265 C CA . ALA C 1 86 ? 196.756 162.128 176.167 1.00 70.78 418 ALA E CA 1
ATOM 7266 C C . ALA C 1 86 ? 195.436 162.125 176.934 1.00 70.78 418 ALA E C 1
ATOM 7267 O O . ALA C 1 86 ? 194.607 162.996 176.729 1.00 70.78 418 ALA E O 1
ATOM 7274 N N . MET C 1 87 ? 195.217 161.199 177.884 1.00 70.66 419 MET E N 1
ATOM 7275 C CA . MET C 1 87 ? 193.988 161.188 178.707 1.00 70.66 419 MET E CA 1
ATOM 7276 C C . MET C 1 87 ? 193.877 162.435 179.596 1.00 70.66 419 MET E C 1
ATOM 7277 O O . MET C 1 87 ? 192.798 162.988 179.754 1.00 70.66 419 MET E O 1
ATOM 7291 N N . GLU C 1 88 ? 194.993 162.953 180.114 1.00 70.66 420 GLU E N 1
ATOM 7292 C CA . GLU C 1 88 ? 195.020 164.195 180.886 1.00 70.66 420 GLU E CA 1
ATOM 7293 C C . GLU C 1 88 ? 194.814 165.414 179.998 1.00 70.66 420 GLU E C 1
ATOM 7294 O O . GLU C 1 88 ? 194.136 166.367 180.379 1.00 70.66 420 GLU E O 1
ATOM 7306 N N . GLN C 1 89 ? 195.352 165.383 178.786 1.00 64.66 421 GLN E N 1
ATOM 7307 C CA . GLN C 1 89 ? 195.068 166.384 177.763 1.00 64.66 421 GLN E CA 1
ATOM 7308 C C . GLN C 1 89 ? 193.568 166.386 177.424 1.00 64.66 421 GLN E C 1
ATOM 7309 O O . GLN C 1 89 ? 193.001 167.453 177.290 1.00 64.66 421 GLN E O 1
ATOM 7323 N N . PHE C 1 90 ? 192.913 165.225 177.341 1.00 62.97 422 PHE E N 1
ATOM 7324 C CA . PHE C 1 90 ? 191.482 165.169 177.132 1.00 62.97 422 PHE E CA 1
ATOM 7325 C C . PHE C 1 90 ? 190.770 165.929 178.247 1.00 62.97 422 PHE E C 1
ATOM 7326 O O . PHE C 1 90 ? 190.120 166.930 177.945 1.00 62.97 422 PHE E O 1
ATOM 7343 N N . LEU C 1 91 ? 190.886 165.525 179.522 1.00 65.62 423 LEU E N 1
ATOM 7344 C CA . LEU C 1 91 ? 190.069 166.151 180.578 1.00 65.62 423 LEU E CA 1
ATOM 7345 C C . LEU C 1 91 ? 190.317 167.647 180.737 1.00 65.62 423 LEU E C 1
ATOM 7346 O O . LEU C 1 91 ? 189.374 168.411 180.912 1.00 65.62 423 LEU E O 1
ATOM 7362 N N . LEU C 1 92 ? 191.573 168.074 180.658 1.00 69.93 424 LEU E N 1
ATOM 7363 C CA . LEU C 1 92 ? 191.974 169.478 180.684 1.00 69.93 424 LEU E CA 1
ATOM 7364 C C . LEU C 1 92 ? 191.691 170.232 179.355 1.00 69.93 424 LEU E C 1
ATOM 7365 O O . LEU C 1 92 ? 192.005 171.409 179.236 1.00 69.93 424 LEU E O 1
ATOM 7381 N N . ASN C 1 93 ? 191.032 169.595 178.381 1.00 62.07 425 ASN E N 1
ATOM 7382 C CA . ASN C 1 93 ? 190.204 170.301 177.406 1.00 62.07 425 ASN E CA 1
ATOM 7383 C C . ASN C 1 93 ? 188.717 170.160 177.714 1.00 62.07 425 ASN E C 1
ATOM 7384 O O . ASN C 1 93 ? 187.998 171.136 177.527 1.00 62.07 425 ASN E O 1
ATOM 7395 N N . LEU C 1 94 ? 188.251 169.045 178.284 1.00 61.33 426 LEU E N 1
ATOM 7396 C CA . LEU C 1 94 ? 186.829 168.833 178.552 1.00 61.33 426 LEU E CA 1
ATOM 7397 C C . LEU C 1 94 ? 186.267 169.889 179.511 1.00 61.33 426 LEU E C 1
ATOM 7398 O O . LEU C 1 94 ? 185.228 170.473 179.242 1.00 61.33 426 LEU E O 1
ATOM 7414 N N . TYR C 1 95 ? 186.994 170.224 180.573 1.00 69.91 427 TYR E N 1
ATOM 7415 C CA . TYR C 1 95 ? 186.665 171.297 181.516 1.00 69.91 427 TYR E CA 1
ATOM 7416 C C . TYR C 1 95 ? 186.466 172.692 180.858 1.00 69.91 427 TYR E C 1
ATOM 7417 O O . TYR C 1 95 ? 185.715 173.535 181.372 1.00 69.91 427 TYR E O 1
ATOM 7435 N N . LEU C 1 96 ? 187.110 172.920 179.714 1.00 62.94 428 LEU E N 1
ATOM 7436 C CA . LEU C 1 96 ? 187.074 174.208 179.034 1.00 62.94 428 LEU E CA 1
ATOM 7437 C C . LEU C 1 96 ? 186.071 174.258 177.880 1.00 62.94 428 LEU E C 1
ATOM 7438 O O . LEU C 1 96 ? 185.993 175.292 177.214 1.00 62.94 428 LEU E O 1
ATOM 7454 N N . LEU C 1 97 ? 185.338 173.185 177.593 1.00 59.36 429 LEU E N 1
ATOM 7455 C CA . LEU C 1 97 ? 184.320 173.203 176.554 1.00 59.36 429 LEU E CA 1
ATOM 7456 C C . LEU C 1 97 ? 183.122 174.033 176.999 1.00 59.36 429 LEU E C 1
ATOM 7457 O O . LEU C 1 97 ? 182.690 173.923 178.145 1.00 59.36 429 LEU E O 1
ATOM 7473 N N . HIS C 1 98 ? 182.556 174.843 176.099 1.00 65.28 430 HIS E N 1
ATOM 7474 C CA . HIS C 1 98 ? 181.388 175.698 176.373 1.00 65.28 430 HIS E CA 1
ATOM 7475 C C . HIS C 1 98 ? 180.175 174.853 176.779 1.00 65.28 430 HIS E C 1
ATOM 7476 O O . HIS C 1 98 ? 179.964 173.807 176.146 1.00 65.28 430 HIS E O 1
ATOM 7490 N N . PRO C 1 99 ? 179.363 175.211 177.804 1.00 61.60 431 PRO E N 1
ATOM 7491 C CA . PRO C 1 99 ? 178.629 174.202 178.541 1.00 61.60 431 PRO E CA 1
ATOM 7492 C C . PRO C 1 99 ? 177.615 173.359 177.773 1.00 61.60 431 PRO E C 1
ATOM 7493 O O . PRO C 1 99 ? 177.461 172.187 178.126 1.00 61.60 431 PRO E O 1
ATOM 7504 N N . MET C 1 100 ? 177.003 173.882 176.709 1.00 66.18 432 MET E N 1
ATOM 7505 C CA . MET C 1 100 ? 176.187 173.053 175.788 1.00 66.18 432 MET E CA 1
ATOM 7506 C C . MET C 1 100 ? 176.948 171.801 175.320 1.00 66.18 432 MET E C 1
ATOM 7507 O O . MET C 1 100 ? 176.389 170.696 175.277 1.00 66.18 432 MET E O 1
ATOM 7521 N N . VAL C 1 101 ? 178.244 171.929 175.030 1.00 64.18 433 VAL E N 1
ATOM 7522 C CA . VAL C 1 101 ? 179.075 170.787 174.643 1.00 64.18 433 VAL E CA 1
ATOM 7523 C C . VAL C 1 101 ? 179.244 169.768 175.758 1.00 64.18 433 VAL E C 1
ATOM 7524 O O . VAL C 1 101 ? 179.164 168.563 175.521 1.00 64.18 433 VAL E O 1
ATOM 7537 N N . GLN C 1 102 ? 179.456 170.193 176.999 1.00 62.33 434 GLN E N 1
ATOM 7538 C CA . GLN C 1 102 ? 179.542 169.272 178.128 1.00 62.33 434 GLN E CA 1
ATOM 7539 C C . GLN C 1 102 ? 178.207 168.550 178.346 1.00 62.33 434 GLN E C 1
ATOM 7540 O O . GLN C 1 102 ? 178.189 167.342 178.567 1.00 62.33 434 GLN E O 1
ATOM 7554 N N . ILE C 1 103 ? 177.077 169.250 178.227 1.00 64.75 435 ILE E N 1
ATOM 7555 C CA . ILE C 1 103 ? 175.745 168.661 178.367 1.00 64.75 435 ILE E CA 1
ATOM 7556 C C . ILE C 1 103 ? 175.500 167.587 177.310 1.00 64.75 435 ILE E C 1
ATOM 7557 O O . ILE C 1 103 ? 175.041 166.505 177.633 1.00 64.75 435 ILE E O 1
ATOM 7573 N N . GLU C 1 104 ? 175.839 167.878 176.041 1.00 64.86 436 GLU E N 1
ATOM 7574 C CA . GLU C 1 104 ? 175.666 166.921 174.960 1.00 64.86 436 GLU E CA 1
ATOM 7575 C C . GLU C 1 104 ? 176.585 165.719 175.077 1.00 64.86 436 GLU E C 1
ATOM 7576 O O . GLU C 1 104 ? 176.128 164.588 174.905 1.00 64.86 436 GLU E O 1
ATOM 7588 N N . PHE C 1 105 ? 177.834 165.918 175.473 1.00 63.26 437 PHE E N 1
ATOM 7589 C CA . PHE C 1 105 ? 178.675 164.794 175.840 1.00 63.26 437 PHE E CA 1
ATOM 7590 C C . PHE C 1 105 ? 178.059 163.952 176.970 1.00 63.26 437 PHE E C 1
ATOM 7591 O O . PHE C 1 105 ? 177.939 162.732 176.793 1.00 63.26 437 PHE E O 1
ATOM 7608 N N . LEU C 1 106 ? 177.613 164.567 178.066 1.00 64.51 438 LEU E N 1
ATOM 7609 C CA . LEU C 1 106 ? 177.022 163.823 179.191 1.00 64.51 438 LEU E CA 1
ATOM 7610 C C . LEU C 1 106 ? 175.783 163.066 178.741 1.00 64.51 438 LEU E C 1
ATOM 7611 O O . LEU C 1 106 ? 175.681 161.865 179.023 1.00 64.51 438 LEU E O 1
ATOM 7627 N N . LYS C 1 107 ? 174.852 163.704 178.013 1.00 66.28 439 LYS E N 1
ATOM 7628 C CA . LYS C 1 107 ? 173.683 162.996 177.468 1.00 66.28 439 LYS E CA 1
ATOM 7629 C C . LYS C 1 107 ? 174.135 161.795 176.656 1.00 66.28 439 LYS E C 1
ATOM 7630 O O . LYS C 1 107 ? 173.647 160.702 176.878 1.00 66.28 439 LYS E O 1
ATOM 7649 N N . LEU C 1 108 ? 175.070 161.958 175.730 1.00 64.71 440 LEU E N 1
ATOM 7650 C CA . LEU C 1 108 ? 175.522 160.896 174.860 1.00 64.71 440 LEU E CA 1
ATOM 7651 C C . LEU C 1 108 ? 176.092 159.708 175.637 1.00 64.71 440 LEU E C 1
ATOM 7652 O O . LEU C 1 108 ? 175.871 158.568 175.242 1.00 64.71 440 LEU E O 1
ATOM 7668 N N . LEU C 1 109 ? 176.731 159.914 176.778 1.00 70.19 441 LEU E N 1
ATOM 7669 C CA . LEU C 1 109 ? 177.163 158.790 177.585 1.00 70.19 441 LEU E CA 1
ATOM 7670 C C . LEU C 1 109 ? 176.024 158.167 178.403 1.00 70.19 441 LEU E C 1
ATOM 7671 O O . LEU C 1 109 ? 175.843 156.946 178.359 1.00 70.19 441 LEU E O 1
ATOM 7687 N N . VAL C 1 110 ? 175.232 158.929 179.165 1.00 76.87 442 VAL E N 1
ATOM 7688 C CA . VAL C 1 110 ? 174.179 158.341 180.009 1.00 76.87 442 VAL E CA 1
ATOM 7689 C C . VAL C 1 110 ? 173.045 157.693 179.222 1.00 76.87 442 VAL E C 1
ATOM 7690 O O . VAL C 1 110 ? 172.416 156.748 179.708 1.00 76.87 442 VAL E O 1
ATOM 7703 N N . GLU C 1 111 ? 172.794 158.128 177.982 1.00 77.07 443 GLU E N 1
ATOM 7704 C CA . GLU C 1 111 ? 171.865 157.512 177.047 1.00 77.07 443 GLU E CA 1
ATOM 7705 C C . GLU C 1 111 ? 172.437 156.279 176.320 1.00 77.07 443 GLU E C 1
ATOM 7706 O O . GLU C 1 111 ? 171.684 155.611 175.615 1.00 77.07 443 GLU E O 1
ATOM 7718 N N . ASN C 1 112 ? 173.697 155.931 176.558 1.00 79.40 444 ASN E N 1
ATOM 7719 C CA . ASN C 1 112 ? 174.340 154.704 176.042 1.00 79.40 444 ASN E CA 1
ATOM 7720 C C . ASN C 1 112 ? 175.232 154.017 177.091 1.00 79.40 444 ASN E C 1
ATOM 7721 O O . ASN C 1 112 ? 176.450 154.052 176.959 1.00 79.40 444 ASN E O 1
ATOM 7732 N N . PRO C 1 113 ? 174.648 153.396 178.132 1.00 87.61 445 PRO E N 1
ATOM 7733 C CA . PRO C 1 113 ? 175.377 153.096 179.377 1.00 87.61 445 PRO E CA 1
ATOM 7734 C C . PRO C 1 113 ? 176.619 152.200 179.214 1.00 87.61 445 PRO E C 1
ATOM 7735 O O . PRO C 1 113 ? 177.567 152.375 179.989 1.00 87.61 445 PRO E O 1
ATOM 7746 N N . GLU C 1 114 ? 176.679 151.333 178.201 1.00 87.83 446 GLU E N 1
ATOM 7747 C CA . GLU C 1 114 ? 177.890 150.558 177.886 1.00 87.83 446 GLU E CA 1
ATOM 7748 C C . GLU C 1 114 ? 179.115 151.459 177.648 1.00 87.83 446 GLU E C 1
ATOM 7749 O O . GLU C 1 114 ? 180.200 151.219 178.183 1.00 87.83 446 GLU E O 1
ATOM 7761 N N . LEU C 1 115 ? 178.920 152.550 176.908 1.00 75.76 447 LEU E N 1
ATOM 7762 C CA . LEU C 1 115 ? 179.978 153.462 176.455 1.00 75.76 447 LEU E CA 1
ATOM 7763 C C . LEU C 1 115 ? 180.351 154.414 177.580 1.00 75.76 447 LEU E C 1
ATOM 7764 O O . LEU C 1 115 ? 181.503 154.841 177.621 1.00 75.76 447 LEU E O 1
ATOM 7780 N N . PHE C 1 116 ? 179.451 154.703 178.520 1.00 85.56 448 PHE E N 1
ATOM 7781 C CA . PHE C 1 116 ? 179.845 155.317 179.786 1.00 85.56 448 PHE E CA 1
ATOM 7782 C C . PHE C 1 116 ? 180.783 154.385 180.542 1.00 85.56 448 PHE E C 1
ATOM 7783 O O . PHE C 1 116 ? 181.889 154.792 180.887 1.00 85.56 448 PHE E O 1
ATOM 7800 N N . ARG C 1 117 ? 180.378 153.142 180.781 1.00 88.92 449 ARG E N 1
ATOM 7801 C CA . ARG C 1 117 ? 181.184 152.244 181.626 1.00 88.92 449 ARG E CA 1
ATOM 7802 C C . ARG C 1 117 ? 182.555 151.988 181.025 1.00 88.92 449 ARG E C 1
ATOM 7803 O O . ARG C 1 117 ? 183.550 152.104 181.737 1.00 88.92 449 ARG E O 1
ATOM 7824 N N . LEU C 1 118 ? 182.642 151.689 179.738 1.00 82.60 450 LEU E N 1
ATOM 7825 C CA . LEU C 1 118 ? 183.915 151.491 179.039 1.00 82.60 450 LEU E CA 1
ATOM 7826 C C . LEU C 1 118 ? 184.810 152.719 179.159 1.00 82.60 450 LEU E C 1
ATOM 7827 O O . LEU C 1 118 ? 185.976 152.591 179.549 1.00 82.60 450 LEU E O 1
ATOM 7843 N N . PHE C 1 119 ? 184.285 153.922 178.920 1.00 80.95 451 PHE E N 1
ATOM 7844 C CA . PHE C 1 119 ? 185.066 155.139 179.120 1.00 80.95 451 PHE E CA 1
ATOM 7845 C C . PHE C 1 119 ? 185.547 155.271 180.574 1.00 80.95 451 PHE E C 1
ATOM 7846 O O . PHE C 1 119 ? 186.712 155.551 180.831 1.00 80.95 451 PHE E O 1
ATOM 7863 N N . PHE C 1 120 ? 184.668 154.976 181.531 1.00 87.46 452 PHE E N 1
ATOM 7864 C CA . PHE C 1 120 ? 184.967 155.107 182.955 1.00 87.46 452 PHE E CA 1
ATOM 7865 C C . PHE C 1 120 ? 186.053 154.100 183.407 1.00 87.46 452 PHE E C 1
ATOM 7866 O O . PHE C 1 120 ? 186.867 154.435 184.270 1.00 87.46 452 PHE E O 1
ATOM 7883 N N . GLU C 1 121 ? 186.092 152.890 182.829 1.00 82.63 453 GLU E N 1
ATOM 7884 C CA . GLU C 1 121 ? 187.198 151.953 183.050 1.00 82.63 453 GLU E CA 1
ATOM 7885 C C . GLU C 1 121 ? 188.541 152.503 182.533 1.00 82.63 453 GLU E C 1
ATOM 7886 O O . GLU C 1 121 ? 189.550 152.392 183.226 1.00 82.63 453 GLU E O 1
ATOM 7898 N N . TYR C 1 122 ? 188.584 153.171 181.387 1.00 75.94 454 TYR E N 1
ATOM 7899 C CA . TYR C 1 122 ? 189.848 153.765 180.914 1.00 75.94 454 TYR E CA 1
ATOM 7900 C C . TYR C 1 122 ? 190.380 154.814 181.880 1.00 75.94 454 TYR E C 1
ATOM 7901 O O . TYR C 1 122 ? 191.597 154.915 182.029 1.00 75.94 454 TYR E O 1
ATOM 7919 N N . LEU C 1 123 ? 189.534 155.553 182.608 1.00 81.41 455 LEU E N 1
ATOM 7920 C CA . LEU C 1 123 ? 190.035 156.476 183.625 1.00 81.41 455 LEU E CA 1
ATOM 7921 C C . LEU C 1 123 ? 190.692 155.760 184.818 1.00 81.41 455 LEU E C 1
ATOM 7922 O O . LEU C 1 123 ? 191.405 156.417 185.551 1.00 81.41 455 LEU E O 1
ATOM 7938 N N . LYS C 1 124 ? 190.472 154.463 185.025 1.00 83.31 456 LYS E N 1
ATOM 7939 C CA . LYS C 1 124 ? 191.235 153.657 186.010 1.00 83.31 456 LYS E CA 1
ATOM 7940 C C . LYS C 1 124 ? 192.548 153.189 185.410 1.00 83.31 456 LYS E C 1
ATOM 7941 O O . LYS C 1 124 ? 193.585 153.238 186.069 1.00 83.31 456 LYS E O 1
ATOM 7960 N N . ARG C 1 125 ? 192.513 152.721 184.160 1.00 82.36 457 ARG E N 1
ATOM 7961 C CA . ARG C 1 125 ? 193.624 152.016 183.475 1.00 82.36 457 ARG E CA 1
ATOM 7962 C C . ARG C 1 125 ? 194.686 152.965 182.873 1.00 82.36 457 ARG E C 1
ATOM 7963 O O . ARG C 1 125 ? 195.853 152.629 182.855 1.00 82.36 457 ARG E O 1
ATOM 7984 N N . CYS C 1 126 ? 194.332 154.194 182.500 1.00 81.08 458 CYS E N 1
ATOM 7985 C CA . CYS C 1 126 ? 195.281 155.314 182.529 1.00 81.08 458 CYS E CA 1
ATOM 7986 C C . CYS C 1 126 ? 195.356 155.830 183.980 1.00 81.08 458 CYS E C 1
ATOM 7987 O O . CYS C 1 126 ? 194.334 156.296 184.522 1.00 81.08 458 CYS E O 1
ATOM 7995 N N . PRO C 1 127 ? 196.498 155.720 184.676 1.00 82.02 459 PRO E N 1
ATOM 7996 C CA . PRO C 1 127 ? 196.551 155.846 186.137 1.00 82.02 459 PRO E CA 1
ATOM 7997 C C . PRO C 1 127 ? 196.245 157.264 186.661 1.00 82.02 459 PRO E C 1
ATOM 7998 O O . PRO C 1 127 ? 196.645 158.269 186.062 1.00 82.02 459 PRO E O 1
ATOM 8009 N N . GLY C 1 128 ? 195.591 157.327 187.826 1.00 86.60 460 GLY E N 1
ATOM 8010 C CA . GLY C 1 128 ? 195.477 158.549 188.645 1.00 86.60 460 GLY E CA 1
ATOM 8011 C C . GLY C 1 128 ? 194.548 159.637 188.088 1.00 86.60 460 GLY E C 1
ATOM 8012 O O . GLY C 1 128 ? 194.496 160.714 188.670 1.00 86.60 460 GLY E O 1
ATOM 8016 N N . ALA C 1 129 ? 193.824 159.434 186.987 1.00 85.76 461 ALA E N 1
ATOM 8017 C CA . ALA C 1 129 ? 192.981 160.469 186.398 1.00 85.76 461 ALA E CA 1
ATOM 8018 C C . ALA C 1 129 ? 191.738 160.836 187.230 1.00 85.76 461 ALA E C 1
ATOM 8019 O O . ALA C 1 129 ? 191.198 161.937 187.126 1.00 85.76 461 ALA E O 1
ATOM 8026 N N . LEU C 1 130 ? 191.236 159.913 188.070 1.00 89.25 462 LEU E N 1
ATOM 8027 C CA . LEU C 1 130 ? 189.943 160.066 188.747 1.00 89.25 462 LEU E CA 1
ATOM 8028 C C . LEU C 1 130 ? 189.898 161.243 189.737 1.00 89.25 462 LEU E C 1
ATOM 8029 O O . LEU C 1 130 ? 188.857 161.875 189.839 1.00 89.25 462 LEU E O 1
ATOM 8045 N N . GLU C 1 131 ? 190.981 161.532 190.474 1.00 88.86 463 GLU E N 1
ATOM 8046 C CA . GLU C 1 131 ? 190.991 162.693 191.376 1.00 88.86 463 GLU E CA 1
ATOM 8047 C C . GLU C 1 131 ? 190.874 164.016 190.596 1.00 88.86 463 GLU E C 1
ATOM 8048 O O . GLU C 1 131 ? 190.126 164.903 190.990 1.00 88.86 463 GLU E O 1
ATOM 8060 N N . LEU C 1 132 ? 191.473 164.116 189.409 1.00 89.56 464 LEU E N 1
ATOM 8061 C CA . LEU C 1 132 ? 191.286 165.243 188.499 1.00 89.56 464 LEU E CA 1
ATOM 8062 C C . LEU C 1 132 ? 189.854 165.254 187.934 1.00 89.56 464 LEU E C 1
ATOM 8063 O O . LEU C 1 132 ? 189.235 166.306 187.924 1.00 89.56 464 LEU E O 1
ATOM 8079 N N . PHE C 1 133 ? 189.296 164.109 187.487 1.00 87.83 465 PHE E N 1
ATOM 8080 C CA . PHE C 1 133 ? 187.942 164.020 186.967 1.00 87.83 465 PHE E CA 1
ATOM 8081 C C . PHE C 1 133 ? 186.890 164.463 188.006 1.00 87.83 465 PHE E C 1
ATOM 8082 O O . PHE C 1 133 ? 186.019 165.281 187.692 1.00 87.83 465 PHE E O 1
ATOM 8099 N N . LYS C 1 134 ? 186.976 163.978 189.242 1.00 93.06 466 LYS E N 1
ATOM 8100 C CA . LYS C 1 134 ? 186.121 164.453 190.345 1.00 93.06 466 LYS E CA 1
ATOM 8101 C C . LYS C 1 134 ? 186.271 165.972 190.523 1.00 93.06 466 LYS E C 1
ATOM 8102 O O . LYS C 1 134 ? 185.254 166.664 190.655 1.00 93.06 466 LYS E O 1
ATOM 8121 N N . GLU C 1 135 ? 187.483 166.496 190.498 1.00 90.39 467 GLU E N 1
ATOM 8122 C CA . GLU C 1 135 ? 187.670 167.946 190.581 1.00 90.39 467 GLU E CA 1
ATOM 8123 C C . GLU C 1 135 ? 187.069 168.697 189.385 1.00 90.39 467 GLU E C 1
ATOM 8124 O O . GLU C 1 135 ? 186.562 169.798 189.575 1.00 90.39 467 GLU E O 1
ATOM 8136 N N . ILE C 1 136 ? 187.087 168.121 188.165 1.00 86.37 468 ILE E N 1
ATOM 8137 C CA . ILE C 1 136 ? 186.446 168.773 187.006 1.00 86.37 468 ILE E CA 1
ATOM 8138 C C . ILE C 1 136 ? 184.969 169.007 187.348 1.00 86.37 468 ILE E C 1
ATOM 8139 O O . ILE C 1 136 ? 184.463 170.122 187.252 1.00 86.37 468 ILE E O 1
ATOM 8155 N N . ILE C 1 137 ? 184.273 167.964 187.804 1.00 85.64 469 ILE E N 1
ATOM 8156 C CA . ILE C 1 137 ? 182.862 168.051 188.190 1.00 85.64 469 ILE E CA 1
ATOM 8157 C C . ILE C 1 137 ? 182.707 169.080 189.291 1.00 85.64 469 ILE E C 1
ATOM 8158 O O . ILE C 1 137 ? 181.818 169.922 189.224 1.00 85.64 469 ILE E O 1
ATOM 8174 N N . GLU C 1 138 ? 183.582 169.055 190.301 1.00 93.51 470 GLU E N 1
ATOM 8175 C CA . GLU C 1 138 ? 183.501 169.984 191.429 1.00 93.51 470 GLU E CA 1
ATOM 8176 C C . GLU C 1 138 ? 183.686 171.463 191.035 1.00 93.51 470 GLU E C 1
ATOM 8177 O O . GLU C 1 138 ? 183.128 172.330 191.704 1.00 93.51 470 GLU E O 1
ATOM 8189 N N . LEU C 1 139 ? 184.423 171.749 189.956 1.00 86.60 471 LEU E N 1
ATOM 8190 C CA . LEU C 1 139 ? 184.635 173.101 189.434 1.00 86.60 471 LEU E CA 1
ATOM 8191 C C . LEU C 1 139 ? 183.590 173.569 188.408 1.00 86.60 471 LEU E C 1
ATOM 8192 O O . LEU C 1 139 ? 183.614 174.739 188.007 1.00 86.60 471 LEU E O 1
ATOM 8208 N N . LEU C 1 140 ? 182.667 172.691 187.997 1.00 84.70 472 LEU E N 1
ATOM 8209 C CA . LEU C 1 140 ? 181.529 173.154 187.186 1.00 84.70 472 LEU E CA 1
ATOM 8210 C C . LEU C 1 140 ? 180.623 174.120 187.990 1.00 84.70 472 LEU E C 1
ATOM 8211 O O . LEU C 1 140 ? 180.588 174.076 189.219 1.00 84.70 472 LEU E O 1
ATOM 8227 N N . ASP C 1 141 ? 179.865 174.982 187.311 1.00 84.52 473 ASP E N 1
ATOM 8228 C CA . ASP C 1 141 ? 178.934 175.906 187.946 1.00 84.52 473 ASP E CA 1
ATOM 8229 C C . ASP C 1 141 ? 177.678 175.247 188.553 1.00 84.52 473 ASP E C 1
ATOM 8230 O O . ASP C 1 141 ? 177.299 174.135 188.170 1.00 84.52 473 ASP E O 1
ATOM 8239 N N . PRO C 1 142 ? 176.965 175.898 189.504 1.00 86.69 474 PRO E N 1
ATOM 8240 C CA . PRO C 1 142 ? 175.897 175.267 190.258 1.00 86.69 474 PRO E CA 1
ATOM 8241 C C . PRO C 1 142 ? 174.716 174.775 189.404 1.00 86.69 474 PRO E C 1
ATOM 8242 O O . PRO C 1 142 ? 174.117 173.752 189.695 1.00 86.69 474 PRO E O 1
ATOM 8253 N N . ILE C 1 143 ? 174.411 175.483 188.319 1.00 87.62 475 ILE E N 1
ATOM 8254 C CA . ILE C 1 143 ? 173.380 175.081 187.351 1.00 87.62 475 ILE E CA 1
ATOM 8255 C C . ILE C 1 143 ? 173.767 173.782 186.641 1.00 87.62 475 ILE E C 1
ATOM 8256 O O . ILE C 1 143 ? 172.981 172.828 186.659 1.00 87.62 475 ILE E O 1
ATOM 8272 N N . ILE C 1 144 ? 174.944 173.709 186.046 1.00 88.72 476 ILE E N 1
ATOM 8273 C CA . ILE C 1 144 ? 175.390 172.495 185.386 1.00 88.72 476 ILE E CA 1
ATOM 8274 C C . ILE C 1 144 ? 175.562 171.353 186.406 1.00 88.72 476 ILE E C 1
ATOM 8275 O O . ILE C 1 144 ? 175.108 170.244 186.150 1.00 88.72 476 ILE E O 1
ATOM 8291 N N . GLN C 1 145 ? 176.130 171.594 187.596 1.00 88.47 477 GLN E N 1
ATOM 8292 C CA . GLN C 1 145 ? 176.247 170.560 188.629 1.00 88.47 477 GLN E CA 1
ATOM 8293 C C . GLN C 1 145 ? 174.900 169.979 189.041 1.00 88.47 477 GLN E C 1
ATOM 8294 O O . GLN C 1 145 ? 174.743 168.743 189.081 1.00 88.47 477 GLN E O 1
ATOM 8308 N N . LYS C 1 146 ? 173.894 170.814 189.299 1.00 86.70 478 LYS E N 1
ATOM 8309 C CA . LYS C 1 146 ? 172.519 170.368 189.640 1.00 86.70 478 LYS E CA 1
ATOM 8310 C C . LYS C 1 146 ? 171.928 169.555 188.501 1.00 86.70 478 LYS E C 1
ATOM 8311 O O . LYS C 1 146 ? 171.408 168.459 188.729 1.00 86.70 478 LYS E O 1
ATOM 8330 N N . TYR C 1 147 ? 172.032 170.078 187.283 1.00 88.09 479 TYR E N 1
ATOM 8331 C CA . TYR C 1 147 ? 171.436 169.443 186.095 1.00 88.09 479 TYR E CA 1
ATOM 8332 C C . TYR C 1 147 ? 172.074 168.074 185.827 1.00 88.09 479 TYR E C 1
ATOM 8333 O O . TYR C 1 147 ? 171.338 167.108 185.635 1.00 88.09 479 TYR E O 1
ATOM 8351 N N . LEU C 1 148 ? 173.406 167.934 185.911 1.00 93.36 480 LEU E N 1
ATOM 8352 C CA . LEU C 1 148 ? 174.103 166.653 185.787 1.00 93.36 480 LEU E CA 1
ATOM 8353 C C . LEU C 1 148 ? 173.665 165.621 186.824 1.00 93.36 480 LEU E C 1
ATOM 8354 O O . LEU C 1 148 ? 173.429 164.480 186.445 1.00 93.36 480 LEU E O 1
ATOM 8370 N N . LYS C 1 149 ? 173.452 166.018 188.097 1.00 98.58 481 LYS E N 1
ATOM 8371 C CA . LYS C 1 149 ? 172.893 165.103 189.108 1.00 98.58 481 LYS E CA 1
ATOM 8372 C C . LYS C 1 149 ? 171.489 164.618 188.728 1.00 98.58 481 LYS E C 1
ATOM 8373 O O . LYS C 1 149 ? 171.228 163.409 188.709 1.00 98.58 481 LYS E O 1
ATOM 8392 N N . LYS C 1 150 ? 170.592 165.526 188.354 1.00 101.09 482 LYS E N 1
ATOM 8393 C CA . LYS C 1 150 ? 169.195 165.200 187.936 1.00 101.09 482 LYS E CA 1
ATOM 8394 C C . LYS C 1 150 ? 169.182 164.309 186.698 1.00 101.09 482 LYS E C 1
ATOM 8395 O O . LYS C 1 150 ? 168.363 163.409 186.611 1.00 101.09 482 LYS E O 1
ATOM 8414 N N . LEU C 1 151 ? 170.112 164.540 185.769 1.00 101.63 483 LEU E N 1
ATOM 8415 C CA . LEU C 1 151 ? 170.301 163.754 184.558 1.00 101.63 483 LEU E CA 1
ATOM 8416 C C . LEU C 1 151 ? 170.883 162.338 184.833 1.00 101.63 483 LEU E C 1
ATOM 8417 O O . LEU C 1 151 ? 170.382 161.338 184.344 1.00 101.63 483 LEU E O 1
ATOM 8433 N N . LEU C 1 152 ? 171.944 162.268 185.648 1.00 106.29 484 LEU E N 1
ATOM 8434 C CA . LEU C 1 152 ? 172.655 161.025 185.944 1.00 106.29 484 LEU E CA 1
ATOM 8435 C C . LEU C 1 152 ? 171.768 159.986 186.607 1.00 106.29 484 LEU E C 1
ATOM 8436 O O . LEU C 1 152 ? 171.712 158.842 186.154 1.00 106.29 484 LEU E O 1
ATOM 8452 N N . GLU C 1 153 ? 171.012 160.382 187.634 1.00 111.97 485 GLU E N 1
ATOM 8453 C CA . GLU C 1 153 ? 170.136 159.440 188.355 1.00 111.97 485 GLU E CA 1
ATOM 8454 C C . GLU C 1 153 ? 168.896 158.970 187.554 1.00 111.97 485 GLU E C 1
ATOM 8455 O O . GLU C 1 153 ? 168.110 158.163 188.065 1.00 111.97 485 GLU E O 1
ATOM 8467 N N . GLU C 1 154 ? 168.755 159.363 186.271 1.00 108.20 486 GLU E N 1
ATOM 8468 C CA . GLU C 1 154 ? 167.916 158.632 185.315 1.00 108.20 486 GLU E CA 1
ATOM 8469 C C . GLU C 1 154 ? 168.357 157.164 185.137 1.00 108.20 486 GLU E C 1
ATOM 8470 O O . GLU C 1 154 ? 167.522 156.301 184.848 1.00 108.20 486 GLU E O 1
ATOM 8482 N N . ASN C 1 155 ? 169.626 156.842 185.407 1.00 112.01 487 ASN E N 1
ATOM 8483 C CA . ASN C 1 155 ? 170.092 155.477 185.607 1.00 112.01 487 ASN E CA 1
ATOM 8484 C C . ASN C 1 155 ? 170.920 155.377 186.906 1.00 112.01 487 ASN E C 1
ATOM 8485 O O . ASN C 1 155 ? 172.112 155.704 186.954 1.00 112.01 487 ASN E O 1
ATOM 8496 N N . PRO C 1 156 ? 170.310 154.968 188.032 1.00 115.55 488 PRO E N 1
ATOM 8497 C CA . PRO C 1 156 ? 170.981 154.848 189.317 1.00 115.55 488 PRO E CA 1
ATOM 8498 C C . PRO C 1 156 ? 172.200 153.919 189.337 1.00 115.55 488 PRO E C 1
ATOM 8499 O O . PRO C 1 156 ? 173.097 154.130 190.155 1.00 115.55 488 PRO E O 1
ATOM 8510 N N . GLU C 1 157 ? 172.383 152.957 188.433 1.00 114.28 489 GLU E N 1
ATOM 8511 C CA . GLU C 1 157 ? 173.636 152.188 188.334 1.00 114.28 489 GLU E CA 1
ATOM 8512 C C . GLU C 1 157 ? 174.803 153.117 187.958 1.00 114.28 489 GLU E C 1
ATOM 8513 O O . GLU C 1 157 ? 175.855 153.056 188.587 1.00 114.28 489 GLU E O 1
ATOM 8525 N N . LEU C 1 158 ? 174.638 154.004 186.970 1.00 109.04 490 LEU E N 1
ATOM 8526 C CA . LEU C 1 158 ? 175.641 155.027 186.673 1.00 109.04 490 LEU E CA 1
ATOM 8527 C C . LEU C 1 158 ? 175.841 155.984 187.840 1.00 109.04 490 LEU E C 1
ATOM 8528 O O . LEU C 1 158 ? 176.970 156.392 188.103 1.00 109.04 490 LEU E O 1
ATOM 8544 N N . LYS C 1 159 ? 174.802 156.283 188.627 1.00 111.09 491 LYS E N 1
ATOM 8545 C CA . LYS C 1 159 ? 174.969 157.012 189.894 1.00 111.09 491 LYS E CA 1
ATOM 8546 C C . LYS C 1 159 ? 175.866 156.216 190.861 1.00 111.09 491 LYS E C 1
ATOM 8547 O O . LYS C 1 159 ? 176.712 156.802 191.531 1.00 111.09 491 LYS E O 1
ATOM 8566 N N . ALA C 1 160 ? 175.742 154.893 190.904 1.00 113.16 492 ALA E N 1
ATOM 8567 C CA . ALA C 1 160 ? 176.626 154.073 191.701 1.00 113.16 492 ALA E CA 1
ATOM 8568 C C . ALA C 1 160 ? 178.074 154.059 191.196 1.00 113.16 492 ALA E C 1
ATOM 8569 O O . ALA C 1 160 ? 178.963 154.187 192.023 1.00 113.16 492 ALA E O 1
ATOM 8576 N N . LEU C 1 161 ? 178.327 154.041 189.889 1.00 112.77 493 LEU E N 1
ATOM 8577 C CA . LEU C 1 161 ? 179.692 154.215 189.347 1.00 112.77 493 LEU E CA 1
ATOM 8578 C C . LEU C 1 161 ? 180.280 155.544 189.813 1.00 112.77 493 LEU E C 1
ATOM 8579 O O . LEU C 1 161 ? 181.384 155.570 190.357 1.00 112.77 493 LEU E O 1
ATOM 8595 N N . VAL C 1 162 ? 179.518 156.629 189.691 1.00 115.99 494 VAL E N 1
ATOM 8596 C CA . VAL C 1 162 ? 179.906 157.965 190.162 1.00 115.99 494 VAL E CA 1
ATOM 8597 C C . VAL C 1 162 ? 180.098 158.048 191.686 1.00 115.99 494 VAL E C 1
ATOM 8598 O O . VAL C 1 162 ? 180.877 158.855 192.177 1.00 115.99 494 VAL E O 1
ATOM 8611 N N . LYS C 1 163 ? 179.442 157.190 192.480 1.00 120.75 495 LYS E N 1
ATOM 8612 C CA . LYS C 1 163 ? 179.677 157.064 193.929 1.00 120.75 495 LYS E CA 1
ATOM 8613 C C . LYS C 1 163 ? 180.875 156.143 194.258 1.00 120.75 495 LYS E C 1
ATOM 8614 O O . LYS C 1 163 ? 181.477 156.281 195.324 1.00 120.75 495 LYS E O 1
ATOM 8633 N N . GLU C 1 164 ? 181.166 155.171 193.390 1.00 125.04 496 GLU E N 1
ATOM 8634 C CA . GLU C 1 164 ? 182.217 154.170 193.614 1.00 125.04 496 GLU E CA 1
ATOM 8635 C C . GLU C 1 164 ? 183.640 154.742 193.497 1.00 125.04 496 GLU E C 1
ATOM 8636 O O . GLU C 1 164 ? 184.581 154.158 194.044 1.00 125.04 496 GLU E O 1
ATOM 8648 N N . VAL C 1 165 ? 183.803 155.897 192.823 1.00 119.08 497 VAL E N 1
ATOM 8649 C CA . VAL C 1 165 ? 185.084 156.648 192.702 1.00 119.08 497 VAL E CA 1
ATOM 8650 C C . VAL C 1 165 ? 185.325 157.671 193.825 1.00 119.08 497 VAL E C 1
ATOM 8651 O O . VAL C 1 165 ? 184.361 158.227 194.404 0.00 119.08 497 VAL E O 1
ATOM 8665 N N . MET D 1 1 ? 166.328 164.380 156.821 1.00 73.15 499 MET G N 1
ATOM 8666 C CA . MET D 1 1 ? 165.907 165.606 157.565 1.00 73.15 499 MET G CA 1
ATOM 8667 C C . MET D 1 1 ? 167.067 166.381 158.186 1.00 73.15 499 MET G C 1
ATOM 8668 O O . MET D 1 1 ? 167.339 167.494 157.729 1.00 73.15 499 MET G O 1
ATOM 8684 N N . LYS D 1 2 ? 167.786 165.869 159.208 1.00 69.44 500 LYS G N 1
ATOM 8685 C CA . LYS D 1 2 ? 168.679 166.674 160.096 1.00 69.44 500 LYS G CA 1
ATOM 8686 C C . LYS D 1 2 ? 169.718 167.541 159.363 1.00 69.44 500 LYS G C 1
ATOM 8687 O O . LYS D 1 2 ? 169.958 168.681 159.776 1.00 69.44 500 LYS G O 1
ATOM 8706 N N . LYS D 1 3 ? 170.300 167.079 158.249 1.00 71.47 501 LYS G N 1
ATOM 8707 C CA . LYS D 1 3 ? 171.278 167.867 157.477 1.00 71.47 501 LYS G CA 1
ATOM 8708 C C . LYS D 1 3 ? 170.770 169.216 156.937 1.00 71.47 501 LYS G C 1
ATOM 8709 O O . LYS D 1 3 ? 171.563 170.130 156.771 1.00 71.47 501 LYS G O 1
ATOM 8728 N N . GLU D 1 4 ? 169.466 169.391 156.747 1.00 71.44 502 GLU G N 1
ATOM 8729 C CA . GLU D 1 4 ? 168.842 170.706 156.448 1.00 71.44 502 GLU G CA 1
ATOM 8730 C C . GLU D 1 4 ? 169.100 171.744 157.559 1.00 71.44 502 GLU G C 1
ATOM 8731 O O . GLU D 1 4 ? 169.370 172.897 157.255 1.00 71.44 502 GLU G O 1
ATOM 8743 N N . LEU D 1 5 ? 168.987 171.299 158.814 1.00 64.51 503 LEU G N 1
ATOM 8744 C CA . LEU D 1 5 ? 169.130 172.159 159.996 1.00 64.51 503 LEU G CA 1
ATOM 8745 C C . LEU D 1 5 ? 170.599 172.538 160.236 1.00 64.51 503 LEU G C 1
ATOM 8746 O O . LEU D 1 5 ? 170.868 173.646 160.691 1.00 64.51 503 LEU G O 1
ATOM 8762 N N . TYR D 1 6 ? 171.546 171.659 159.915 1.00 61.72 504 TYR G N 1
ATOM 8763 C CA . TYR D 1 6 ? 172.977 171.955 159.872 1.00 61.72 504 TYR G CA 1
ATOM 8764 C C . TYR D 1 6 ? 173.303 172.906 158.720 1.00 61.72 504 TYR G C 1
ATOM 8765 O O . TYR D 1 6 ? 173.929 173.928 158.920 1.00 61.72 504 TYR G O 1
ATOM 8783 N N . GLU D 1 7 ? 172.811 172.605 157.516 1.00 63.37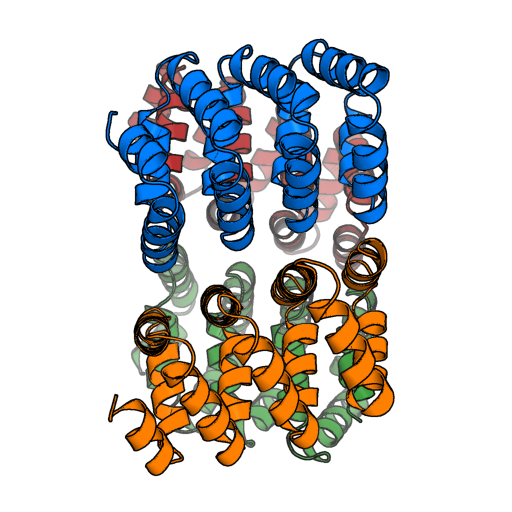 505 GLU G N 1
ATOM 8784 C CA . GLU D 1 7 ? 173.002 173.490 156.375 1.00 63.37 505 GLU G CA 1
ATOM 8785 C C . GLU D 1 7 ? 172.517 174.910 156.684 1.00 63.37 505 GLU G C 1
ATOM 8786 O O . GLU D 1 7 ? 173.244 175.882 156.476 1.00 63.37 505 GLU G O 1
ATOM 8798 N N . PHE D 1 8 ? 171.302 175.030 157.251 1.00 61.91 506 PHE G N 1
ATOM 8799 C CA . PHE D 1 8 ? 170.757 176.289 157.735 1.00 61.91 506 PHE G CA 1
ATOM 8800 C C . PHE D 1 8 ? 171.716 176.952 158.733 1.00 61.91 506 PHE G C 1
ATOM 8801 O O . PHE D 1 8 ? 172.134 178.089 158.536 1.00 61.91 506 PHE G O 1
ATOM 8818 N N . TYR D 1 9 ? 172.099 176.240 159.778 1.00 57.67 507 TYR G N 1
ATOM 8819 C CA . TYR D 1 9 ? 172.903 176.790 160.867 1.00 57.67 507 TYR G CA 1
ATOM 8820 C C . TYR D 1 9 ? 174.289 177.279 160.409 1.00 57.67 507 TYR G C 1
ATOM 8821 O O . TYR D 1 9 ? 174.819 178.255 160.941 1.00 57.67 507 TYR G O 1
ATOM 8839 N N . PHE D 1 10 ? 174.889 176.640 159.402 1.00 58.44 508 PHE G N 1
ATOM 8840 C CA . PHE D 1 10 ? 176.189 177.027 158.873 1.00 58.44 508 PHE G CA 1
ATOM 8841 C C . PHE D 1 10 ? 176.101 178.066 157.740 1.00 58.44 508 PHE G C 1
ATOM 8842 O O . PHE D 1 10 ? 177.144 178.538 157.301 1.00 58.44 508 PHE G O 1
ATOM 8859 N N . MET D 1 11 ? 174.906 178.493 157.301 1.00 59.62 509 MET G N 1
ATOM 8860 C CA . MET D 1 11 ? 174.811 179.648 156.375 1.00 59.62 509 MET G CA 1
ATOM 8861 C C . MET D 1 11 ? 175.368 180.915 157.053 1.00 59.62 509 MET G C 1
ATOM 8862 O O . MET D 1 11 ? 175.323 181.025 158.287 1.00 59.62 509 MET G O 1
ATOM 8876 N N . PRO D 1 12 ? 175.792 181.948 156.305 1.00 60.98 510 PRO G N 1
ATOM 8877 C CA . PRO D 1 12 ? 176.096 183.269 156.848 1.00 60.98 510 PRO G CA 1
ATOM 8878 C C . PRO D 1 12 ? 174.871 183.946 157.476 1.00 60.98 510 PRO G C 1
ATOM 8879 O O . PRO D 1 12 ? 173.767 183.823 156.921 1.00 60.98 510 PRO G O 1
ATOM 8890 N N . PRO D 1 13 ? 175.013 184.713 158.569 1.00 54.17 511 PRO G N 1
ATOM 8891 C CA . PRO D 1 13 ? 173.864 185.254 159.314 1.00 54.17 511 PRO G CA 1
ATOM 8892 C C . PRO D 1 13 ? 172.784 185.929 158.460 1.00 54.17 511 PRO G C 1
ATOM 8893 O O . PRO D 1 13 ? 171.606 185.667 158.669 1.00 54.17 511 PRO G O 1
ATOM 8904 N N . LEU D 1 14 ? 173.158 186.682 157.429 1.00 55.32 512 LEU G N 1
ATOM 8905 C CA . LEU D 1 14 ? 172.198 187.351 156.508 1.00 55.32 512 LEU G CA 1
ATOM 8906 C C . LEU D 1 14 ? 171.202 186.377 155.887 1.00 55.32 512 LEU G C 1
ATOM 8907 O O . LEU D 1 14 ? 170.015 186.693 155.781 1.00 55.32 512 LEU G O 1
ATOM 8923 N N . LYS D 1 15 ? 171.653 185.168 155.508 1.00 60.60 513 LYS G N 1
ATOM 8924 C CA . LYS D 1 15 ? 170.775 184.127 154.986 1.00 60.60 513 LYS G CA 1
ATOM 8925 C C . LYS D 1 15 ? 169.833 183.655 156.064 1.00 60.60 513 LYS G C 1
ATOM 8926 O O . LYS D 1 15 ? 168.676 183.385 155.784 1.00 60.60 513 LYS G O 1
ATOM 8945 N N . GLN D 1 16 ? 170.284 183.534 157.318 1.00 55.53 514 GLN G N 1
ATOM 8946 C CA . GLN D 1 16 ? 169.415 183.075 158.410 1.00 55.53 514 GLN G CA 1
ATOM 8947 C C . GLN D 1 16 ? 168.409 184.120 158.819 1.00 55.53 514 GLN G C 1
ATOM 8948 O O . GLN D 1 16 ? 167.231 183.799 158.993 1.00 55.53 514 GLN G O 1
ATOM 8962 N N . ILE D 1 17 ? 168.781 185.388 158.887 1.00 51.27 515 ILE G N 1
ATOM 8963 C CA . ILE D 1 17 ? 167.829 186.485 159.095 1.00 51.27 515 ILE G CA 1
ATOM 8964 C C . ILE D 1 17 ? 166.795 186.454 157.979 1.00 51.27 515 ILE G C 1
ATOM 8965 O O . ILE D 1 17 ? 165.599 186.437 158.261 1.00 51.27 515 ILE G O 1
ATOM 8981 N N . GLU D 1 18 ? 167.211 186.366 156.709 1.00 56.69 516 GLU G N 1
ATOM 8982 C CA . GLU D 1 18 ? 166.298 186.325 155.583 1.00 56.69 516 GLU G CA 1
ATOM 8983 C C . GLU D 1 18 ? 165.356 185.115 155.654 1.00 56.69 516 GLU G C 1
ATOM 8984 O O . GLU D 1 18 ? 164.155 185.258 155.444 1.00 56.69 516 GLU G O 1
ATOM 8996 N N . PHE D 1 19 ? 165.870 183.929 155.986 1.00 55.33 517 PHE G N 1
ATOM 8997 C CA . PHE D 1 19 ? 165.078 182.726 156.177 1.00 55.33 517 PHE G CA 1
ATOM 8998 C C . PHE D 1 19 ? 164.053 182.893 157.313 1.00 55.33 517 PHE G C 1
ATOM 8999 O O . PHE D 1 19 ? 162.878 182.588 157.114 1.00 55.33 517 PHE G O 1
ATOM 9016 N N . LEU D 1 20 ? 164.461 183.314 158.507 1.00 49.71 518 LEU G N 1
ATOM 9017 C CA . LEU D 1 20 ? 163.554 183.451 159.652 1.00 49.71 518 LEU G CA 1
ATOM 9018 C C . LEU D 1 20 ? 162.547 184.574 159.426 1.00 49.71 518 LEU G C 1
ATOM 9019 O O . LEU D 1 20 ? 161.387 184.423 159.800 1.00 49.71 518 LEU G O 1
ATOM 9035 N N . GLU D 1 21 ? 162.927 185.666 158.780 1.00 54.75 519 GLU G N 1
ATOM 9036 C CA . GLU D 1 21 ? 162.023 186.726 158.402 1.00 54.75 519 GLU G CA 1
ATOM 9037 C C . GLU D 1 21 ? 160.946 186.273 157.422 1.00 54.75 519 GLU G C 1
ATOM 9038 O O . GLU D 1 21 ? 159.768 186.431 157.700 1.00 54.75 519 GLU G O 1
ATOM 9050 N N . GLU D 1 22 ? 161.325 185.625 156.313 1.00 59.36 520 GLU G N 1
ATOM 9051 C CA . GLU D 1 22 ? 160.354 185.051 155.382 1.00 59.36 520 GLU G CA 1
ATOM 9052 C C . GLU D 1 22 ? 159.515 183.970 156.031 1.00 59.36 520 GLU G C 1
ATOM 9053 O O . GLU D 1 22 ? 158.327 183.882 155.727 1.00 59.36 520 GLU G O 1
ATOM 9065 N N . LEU D 1 23 ? 160.064 183.165 156.950 1.00 55.34 521 LEU G N 1
ATOM 9066 C CA . LEU D 1 23 ? 159.316 182.109 157.642 1.00 55.34 521 LEU G CA 1
ATOM 9067 C C . LEU D 1 23 ? 158.198 182.703 158.498 1.00 55.34 521 LEU G C 1
ATOM 9068 O O . LEU D 1 23 ? 157.030 182.411 158.251 1.00 55.34 521 LEU G O 1
ATOM 9084 N N . VAL D 1 24 ? 158.502 183.561 159.477 1.00 53.18 522 VAL G N 1
ATOM 9085 C CA . VAL D 1 24 ? 157.489 184.045 160.433 1.00 53.18 522 VAL G CA 1
ATOM 9086 C C . VAL D 1 24 ? 156.625 185.178 159.873 1.00 53.18 522 VAL G C 1
ATOM 9087 O O . VAL D 1 24 ? 155.567 185.437 160.429 1.00 53.18 522 VAL G O 1
ATOM 9100 N N . ASN D 1 25 ? 156.994 185.822 158.766 1.00 58.92 523 ASN G N 1
ATOM 9101 C CA . ASN D 1 25 ? 156.064 186.652 157.995 1.00 58.92 523 ASN G CA 1
ATOM 9102 C C . ASN D 1 25 ? 154.937 185.829 157.332 1.00 58.92 523 ASN G C 1
ATOM 9103 O O . ASN D 1 25 ? 153.976 186.402 156.828 1.00 58.92 523 ASN G O 1
ATOM 9114 N N . ASN D 1 26 ? 155.004 184.492 157.299 1.00 57.22 524 ASN G N 1
ATOM 9115 C CA . ASN D 1 26 ? 153.990 183.623 156.693 1.00 57.22 524 ASN G CA 1
ATOM 9116 C C . ASN D 1 26 ? 153.485 182.580 157.689 1.00 57.22 524 ASN G C 1
ATOM 9117 O O . ASN D 1 26 ? 154.059 181.487 157.749 1.00 57.22 524 ASN G O 1
ATOM 9128 N N . PRO D 1 27 ? 152.408 182.816 158.468 1.00 58.24 525 PRO G N 1
ATOM 9129 C CA . PRO D 1 27 ? 151.883 181.873 159.457 1.00 58.24 525 PRO G CA 1
ATOM 9130 C C . PRO D 1 27 ? 151.638 180.461 158.906 1.00 58.24 525 PRO G C 1
ATOM 9131 O O . PRO D 1 27 ? 151.924 179.481 159.592 1.00 58.24 525 PRO G O 1
ATOM 9142 N N . GLU D 1 28 ? 151.214 180.368 157.648 1.00 62.08 526 GLU G N 1
ATOM 9143 C CA . GLU D 1 28 ? 150.969 179.101 156.955 1.00 62.08 526 GLU G CA 1
ATOM 9144 C C . GLU D 1 28 ? 152.245 178.282 156.718 1.00 62.08 526 GLU G C 1
ATOM 9145 O O . GLU D 1 28 ? 152.178 177.054 156.652 1.00 62.08 526 GLU G O 1
ATOM 9157 N N . LYS D 1 29 ? 153.411 178.934 156.627 1.00 56.41 527 LYS G N 1
ATOM 9158 C CA . LYS D 1 29 ? 154.740 178.273 156.586 1.00 56.41 527 LYS G CA 1
ATOM 9159 C C . LYS D 1 29 ? 155.290 178.012 157.973 1.00 56.41 527 LYS G C 1
ATOM 9160 O O . LYS D 1 29 ? 155.861 176.958 158.215 1.00 56.41 527 LYS G O 1
ATOM 9179 N N . PHE D 1 30 ? 155.097 178.939 158.912 1.00 50.34 528 PHE G N 1
ATOM 9180 C CA . PHE D 1 30 ? 155.547 178.747 160.282 1.00 50.34 528 PHE G CA 1
ATOM 9181 C C . PHE D 1 30 ? 154.982 177.485 160.901 1.00 50.34 528 PHE G C 1
ATOM 9182 O O . PHE D 1 30 ? 155.758 176.643 161.360 1.00 50.34 528 PHE G O 1
ATOM 9199 N N . LYS D 1 31 ? 153.659 177.295 160.864 1.00 56.14 529 LYS G N 1
ATOM 9200 C CA . LYS D 1 31 ? 152.982 176.122 161.448 1.00 56.14 529 LYS G CA 1
ATOM 9201 C C . LYS D 1 31 ? 153.603 174.815 160.972 1.00 56.14 529 LYS G C 1
ATOM 9202 O O . LYS D 1 31 ? 154.108 174.036 161.777 1.00 56.14 529 LYS G O 1
ATOM 9221 N N . GLU D 1 32 ? 153.611 174.592 159.671 1.00 59.37 530 GLU G N 1
ATOM 9222 C CA . GLU D 1 32 ? 154.098 173.355 159.087 1.00 59.37 530 GLU G CA 1
ATOM 9223 C C . GLU D 1 32 ? 155.610 173.152 159.247 1.00 59.37 530 GLU G C 1
ATOM 9224 O O . GLU D 1 32 ? 156.021 172.020 159.484 1.00 59.37 530 GLU G O 1
ATOM 9236 N N . PHE D 1 33 ? 156.429 174.212 159.233 1.00 58.15 531 PHE G N 1
ATOM 9237 C CA . PHE D 1 33 ? 157.849 174.045 159.500 1.00 58.15 531 PHE G CA 1
ATOM 9238 C C . PHE D 1 33 ? 158.072 173.485 160.894 1.00 58.15 531 PHE G C 1
ATOM 9239 O O . PHE D 1 33 ? 158.830 172.532 161.052 1.00 58.15 531 PHE G O 1
ATOM 9256 N N . PHE D 1 34 ? 157.352 173.994 161.902 1.00 59.69 532 PHE G N 1
ATOM 9257 C CA . PHE D 1 34 ? 157.437 173.371 163.206 1.00 59.69 532 PHE G CA 1
ATOM 9258 C C . PHE D 1 34 ? 156.810 171.967 163.266 1.00 59.69 532 PHE G C 1
ATOM 9259 O O . PHE D 1 34 ? 157.340 171.111 163.980 1.00 59.69 532 PHE G O 1
ATOM 9276 N N . LYS D 1 35 ? 155.767 171.633 162.492 1.00 63.25 533 LYS G N 1
ATOM 9277 C CA . LYS D 1 35 ? 155.297 170.232 162.411 1.00 63.25 533 LYS G CA 1
ATOM 9278 C C . LYS D 1 35 ? 156.416 169.310 161.924 1.00 63.25 533 LYS G C 1
ATOM 9279 O O . LYS D 1 35 ? 156.623 168.243 162.480 1.00 63.25 533 LYS G O 1
ATOM 9298 N N . ARG D 1 36 ? 157.236 169.746 160.951 1.00 59.69 534 ARG G N 1
ATOM 9299 C CA . ARG D 1 36 ? 158.422 168.976 160.499 1.00 59.69 534 ARG G CA 1
ATOM 9300 C C . ARG D 1 36 ? 159.432 168.826 161.639 1.00 59.69 534 ARG G C 1
ATOM 9301 O O . ARG D 1 36 ? 159.922 167.724 161.862 1.00 59.69 534 ARG G O 1
ATOM 9322 N N . LEU D 1 37 ? 159.731 169.888 162.386 1.00 62.03 535 LEU G N 1
ATOM 9323 C CA . LEU D 1 37 ? 160.615 169.793 163.553 1.00 62.03 535 LEU G CA 1
ATOM 9324 C C . LEU D 1 37 ? 160.090 168.868 164.646 1.00 62.03 535 LEU G C 1
ATOM 9325 O O . LEU D 1 37 ? 160.895 168.335 165.408 1.00 62.03 535 LEU G O 1
ATOM 9341 N N . LYS D 1 38 ? 158.780 168.683 164.743 1.00 66.76 536 LYS G N 1
ATOM 9342 C CA . LYS D 1 38 ? 158.159 167.958 165.864 1.00 66.76 536 LYS G CA 1
ATOM 9343 C C . LYS D 1 38 ? 157.862 166.486 165.527 1.00 66.76 536 LYS G C 1
ATOM 9344 O O . LYS D 1 38 ? 157.838 165.626 166.400 1.00 66.76 536 LYS G O 1
ATOM 9363 N N . GLU D 1 39 ? 157.630 166.145 164.251 1.00 71.75 537 GLU G N 1
ATOM 9364 C CA . GLU D 1 39 ? 157.311 164.791 163.812 1.00 71.75 537 GLU G CA 1
ATOM 9365 C C . GLU D 1 39 ? 158.537 163.892 163.714 1.00 71.75 537 GLU G C 1
ATOM 9366 O O . GLU D 1 39 ? 158.490 162.731 164.121 1.00 71.75 537 GLU G O 1
ATOM 9378 N N . GLU D 1 40 ? 159.661 164.406 163.204 1.00 70.89 538 GLU G N 1
ATOM 9379 C CA . GLU D 1 40 ? 160.940 163.683 163.211 1.00 70.89 538 GLU G CA 1
ATOM 9380 C C . GLU D 1 40 ? 161.407 163.452 164.664 1.00 70.89 538 GLU G C 1
ATOM 9381 O O . GLU D 1 40 ? 161.477 164.424 165.419 1.00 70.89 538 GLU G O 1
ATOM 9393 N N . PRO D 1 41 ? 161.727 162.215 165.101 1.00 72.96 539 PRO G N 1
ATOM 9394 C CA . PRO D 1 41 ? 162.009 161.935 166.511 1.00 72.96 539 PRO G CA 1
ATOM 9395 C C . PRO D 1 41 ? 163.149 162.782 167.074 1.00 72.96 539 PRO G C 1
ATOM 9396 O O . PRO D 1 41 ? 164.251 162.845 166.519 1.00 72.96 539 PRO G O 1
ATOM 9407 N N . GLY D 1 42 ? 162.868 163.468 168.192 1.00 71.28 540 GLY G N 1
ATOM 9408 C CA . GLY D 1 42 ? 163.816 164.303 168.925 1.00 71.28 540 GLY G CA 1
ATOM 9409 C C . GLY D 1 42 ? 164.285 165.583 168.204 1.00 71.28 540 GLY G C 1
ATOM 9410 O O . GLY D 1 42 ? 164.910 166.422 168.856 1.00 71.28 540 GLY G O 1
ATOM 9414 N N . ALA D 1 43 ? 163.990 165.771 166.913 1.00 66.79 541 ALA G N 1
ATOM 9415 C CA . ALA D 1 43 ? 164.665 166.772 166.095 1.00 66.79 541 ALA G CA 1
ATOM 9416 C C . ALA D 1 43 ? 164.440 168.209 166.578 1.00 66.79 541 ALA G C 1
ATOM 9417 O O . ALA D 1 43 ? 165.329 169.041 166.386 1.00 66.79 541 ALA G O 1
ATOM 9424 N N . MET D 1 44 ? 163.343 168.522 167.257 1.00 66.59 542 MET G N 1
ATOM 9425 C CA . MET D 1 44 ? 163.156 169.855 167.805 1.00 66.59 542 MET G CA 1
ATOM 9426 C C . MET D 1 44 ? 164.218 170.253 168.820 1.00 66.59 542 MET G C 1
ATOM 9427 O O . MET D 1 44 ? 164.616 171.406 168.865 1.00 66.59 542 MET G O 1
ATOM 9441 N N . GLU D 1 45 ? 164.792 169.329 169.590 1.00 64.18 543 GLU G N 1
ATOM 9442 C CA . GLU D 1 45 ? 165.931 169.630 170.473 1.00 64.18 543 GLU G CA 1
ATOM 9443 C C . GLU D 1 45 ? 167.250 169.858 169.708 1.00 64.18 543 GLU G C 1
ATOM 9444 O O . GLU D 1 45 ? 168.147 170.551 170.192 1.00 64.18 543 GLU G O 1
ATOM 9456 N N . LEU D 1 46 ? 167.339 169.381 168.462 1.00 58.26 544 LEU G N 1
ATOM 9457 C CA . LEU D 1 46 ? 168.465 169.626 167.569 1.00 58.26 544 LEU G CA 1
ATOM 9458 C C . LEU D 1 46 ? 168.352 170.971 166.855 1.00 58.26 544 LEU G C 1
ATOM 9459 O O . LEU D 1 46 ? 169.338 171.687 166.762 1.00 58.26 544 LEU G O 1
ATOM 9475 N N . PHE D 1 47 ? 167.159 171.359 166.411 1.00 53.76 545 PHE G N 1
ATOM 9476 C CA . PHE D 1 47 ? 166.937 172.751 165.999 1.00 53.76 545 PHE G CA 1
ATOM 9477 C C . PHE D 1 47 ? 167.200 173.722 167.140 1.00 53.76 545 PHE G C 1
ATOM 9478 O O . PHE D 1 47 ? 167.935 174.681 166.949 1.00 53.76 545 PHE G O 1
ATOM 9495 N N . LEU D 1 48 ? 166.682 173.476 168.352 1.00 52.03 546 LEU G N 1
ATOM 9496 C CA . LEU D 1 48 ? 166.919 174.386 169.468 1.00 52.03 546 LEU G CA 1
ATOM 9497 C C . LEU D 1 48 ? 168.398 174.407 169.888 1.00 52.03 546 LEU G C 1
ATOM 9498 O O . LEU D 1 48 ? 168.932 175.478 170.189 1.00 52.03 546 LEU G O 1
ATOM 9514 N N . ARG D 1 49 ? 169.138 173.298 169.846 1.00 52.01 547 ARG G N 1
ATOM 9515 C CA . ARG D 1 49 ? 170.583 173.359 170.045 1.00 52.01 547 ARG G CA 1
ATOM 9516 C C . ARG D 1 49 ? 171.247 174.306 169.030 1.00 52.01 547 ARG G C 1
ATOM 9517 O O . ARG D 1 49 ? 172.028 175.165 169.439 1.00 52.01 547 ARG G O 1
ATOM 9538 N N . ASN D 1 50 ? 170.904 174.193 167.757 1.00 51.61 548 ASN G N 1
ATOM 9539 C CA . ASN D 1 50 ? 171.438 175.060 166.720 1.00 51.61 548 ASN G CA 1
ATOM 9540 C C . ASN D 1 50 ? 171.010 176.509 166.931 1.00 51.61 548 ASN G C 1
ATOM 9541 O O . ASN D 1 50 ? 171.825 177.385 166.705 1.00 51.61 548 ASN G O 1
ATOM 9552 N N . LEU D 1 51 ? 169.810 176.788 167.452 1.00 48.08 549 LEU G N 1
ATOM 9553 C CA . LEU D 1 51 ? 169.378 178.142 167.813 1.00 48.08 549 LEU G CA 1
ATOM 9554 C C . LEU D 1 51 ? 170.227 178.780 168.912 1.00 48.08 549 LEU G C 1
ATOM 9555 O O . LEU D 1 51 ? 170.770 179.861 168.726 1.00 48.08 549 LEU G O 1
ATOM 9571 N N . TYR D 1 52 ? 170.397 178.115 170.063 1.00 53.65 550 TYR G N 1
ATOM 9572 C CA . TYR D 1 52 ? 171.132 178.744 171.160 1.00 53.65 550 TYR G CA 1
ATOM 9573 C C . TYR D 1 52 ? 172.622 178.987 170.874 1.00 53.65 550 TYR G C 1
ATOM 9574 O O . TYR D 1 52 ? 173.246 179.846 171.471 1.00 53.65 550 TYR G O 1
ATOM 9592 N N . LEU D 1 53 ? 173.199 178.273 169.902 1.00 51.79 551 LEU G N 1
ATOM 9593 C CA . LEU D 1 53 ? 174.586 178.424 169.469 1.00 51.79 551 LEU G CA 1
ATOM 9594 C C . LEU D 1 53 ? 174.768 179.444 168.339 1.00 51.79 551 LEU G C 1
ATOM 9595 O O . LEU D 1 53 ? 175.894 179.613 167.866 1.00 51.79 551 LEU G O 1
ATOM 9611 N N . MET D 1 54 ? 173.704 180.107 167.843 1.00 49.96 552 MET G N 1
ATOM 9612 C CA . MET D 1 54 ? 173.806 181.086 166.750 1.00 49.96 552 MET G CA 1
ATOM 9613 C C . MET D 1 54 ? 174.561 182.319 167.196 1.00 49.96 552 MET G C 1
ATOM 9614 O O . MET D 1 54 ? 174.643 182.624 168.387 1.00 49.96 552 MET G O 1
ATOM 9628 N N . HIS D 1 55 ? 175.020 183.095 166.220 1.00 50.07 553 HIS G N 1
ATOM 9629 C CA . HIS D 1 55 ? 175.519 184.447 166.462 1.00 50.07 553 HIS G CA 1
ATOM 9630 C C . HIS D 1 55 ? 174.492 185.245 167.296 1.00 50.07 553 HIS G C 1
ATOM 9631 O O . HIS D 1 55 ? 173.316 185.242 166.939 1.00 50.07 553 HIS G O 1
ATOM 9645 N N . PRO D 1 56 ? 174.878 185.907 168.394 1.00 49.01 554 PRO G N 1
ATOM 9646 C CA . PRO D 1 56 ? 173.925 186.538 169.331 1.00 49.01 554 PRO G CA 1
ATOM 9647 C C . PRO D 1 56 ? 172.917 187.509 168.681 1.00 49.01 554 PRO G C 1
ATOM 9648 O O . PRO D 1 56 ? 171.757 187.543 169.080 1.00 49.01 554 PRO G O 1
ATOM 9659 N N . MET D 1 57 ? 173.306 188.244 167.636 1.00 51.06 555 MET G N 1
ATOM 9660 C CA . MET D 1 57 ? 172.406 189.165 166.937 1.00 51.06 555 MET G CA 1
ATOM 9661 C C . MET D 1 57 ? 171.284 188.435 166.202 1.00 51.06 555 MET G C 1
ATOM 9662 O O . MET D 1 57 ? 170.153 188.908 166.186 1.00 51.06 555 MET G O 1
ATOM 9676 N N . VAL D 1 58 ? 171.499 187.235 165.662 1.00 47.33 556 VAL G N 1
ATOM 9677 C CA . VAL D 1 58 ? 170.441 186.453 165.068 1.00 47.33 556 VAL G CA 1
ATOM 9678 C C . VAL D 1 58 ? 169.469 185.929 166.129 1.00 47.33 556 VAL G C 1
ATOM 9679 O O . VAL D 1 58 ? 168.264 185.913 165.876 1.00 47.33 556 VAL G O 1
ATOM 9692 N N . GLN D 1 59 ? 169.935 185.633 167.330 1.00 45.77 557 GLN G N 1
ATOM 9693 C CA . GLN D 1 59 ? 169.049 185.194 168.390 1.00 45.77 557 GLN G CA 1
ATOM 9694 C C . GLN D 1 59 ? 168.125 186.329 168.828 1.00 45.77 557 GLN G C 1
ATOM 9695 O O . GLN D 1 59 ? 166.918 186.116 168.875 1.00 45.77 557 GLN G O 1
ATOM 9709 N N . ILE D 1 60 ? 168.615 187.559 169.042 1.00 45.82 558 ILE G N 1
ATOM 9710 C CA . ILE D 1 60 ? 167.743 188.716 169.295 1.00 45.82 558 ILE G CA 1
ATOM 9711 C C . ILE D 1 60 ? 166.886 189.110 168.105 1.00 45.82 558 ILE G C 1
ATOM 9712 O O . ILE D 1 60 ? 165.706 189.390 168.294 1.00 45.82 558 ILE G O 1
ATOM 9728 N N . TYR D 1 61 ? 167.394 189.086 166.875 1.00 42.11 559 TYR G N 1
ATOM 9729 C CA . TYR D 1 61 ? 166.505 189.367 165.748 1.00 42.11 559 TYR G CA 1
ATOM 9730 C C . TYR D 1 61 ? 165.358 188.354 165.666 1.00 42.11 559 TYR G C 1
ATOM 9731 O O . TYR D 1 61 ? 164.227 188.727 165.410 1.00 42.11 559 TYR G O 1
ATOM 9749 N N . PHE D 1 62 ? 165.598 187.075 165.951 1.00 39.28 560 PHE G N 1
ATOM 9750 C CA . PHE D 1 62 ? 164.546 186.077 165.992 1.00 39.28 560 PHE G CA 1
ATOM 9751 C C . PHE D 1 62 ? 163.513 186.386 167.087 1.00 39.28 560 PHE G C 1
ATOM 9752 O O . PHE D 1 62 ? 162.321 186.423 166.780 1.00 39.28 560 PHE G O 1
ATOM 9769 N N . LEU D 1 63 ? 163.925 186.670 168.340 1.00 41.05 561 LEU G N 1
ATOM 9770 C CA . LEU D 1 63 ? 162.933 187.047 169.371 1.00 41.05 561 LEU G CA 1
ATOM 9771 C C . LEU D 1 63 ? 162.204 188.359 169.016 1.00 41.05 561 LEU G C 1
ATOM 9772 O O . LEU D 1 63 ? 160.986 188.463 169.169 1.00 41.05 561 LEU G O 1
ATOM 9788 N N . GLU D 1 64 ? 162.915 189.346 168.483 1.00 44.18 562 GLU G N 1
ATOM 9789 C CA . GLU D 1 64 ? 162.356 190.609 168.008 1.00 44.18 562 GLU G CA 1
ATOM 9790 C C . GLU D 1 64 ? 161.314 190.383 166.908 1.00 44.18 562 GLU G C 1
ATOM 9791 O O . GLU D 1 64 ? 160.336 191.116 166.866 1.00 44.18 562 GLU G O 1
ATOM 9803 N N . LEU D 1 65 ? 161.459 189.353 166.067 1.00 39.85 563 LEU G N 1
ATOM 9804 C CA . LEU D 1 65 ? 160.382 188.971 165.156 1.00 39.85 563 LEU G CA 1
ATOM 9805 C C . LEU D 1 65 ? 159.173 188.489 165.926 1.00 39.85 563 LEU G C 1
ATOM 9806 O O . LEU D 1 65 ? 158.088 189.026 165.708 1.00 39.85 563 LEU G O 1
ATOM 9822 N N . LEU D 1 66 ? 159.301 187.469 166.770 1.00 41.77 564 LEU G N 1
ATOM 9823 C CA . LEU D 1 66 ? 158.127 186.832 167.358 1.00 41.77 564 LEU G CA 1
ATOM 9824 C C . LEU D 1 66 ? 157.295 187.788 168.205 1.00 41.77 564 LEU G C 1
ATOM 9825 O O . LEU D 1 66 ? 156.103 187.907 168.005 1.00 41.77 564 LEU G O 1
ATOM 9841 N N . VAL D 1 67 ? 157.904 188.455 169.180 1.00 45.32 565 VAL G N 1
ATOM 9842 C CA . VAL D 1 67 ? 157.154 1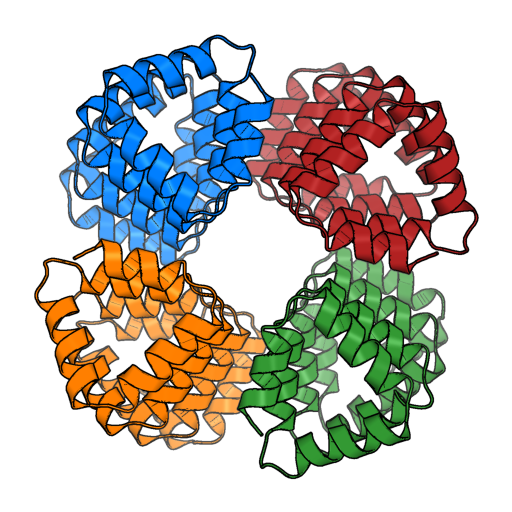89.296 170.118 1.00 45.32 565 VAL G CA 1
ATOM 9843 C C . VAL D 1 67 ? 156.445 190.438 169.392 1.00 45.32 565 VAL G C 1
ATOM 9844 O O . VAL D 1 67 ? 155.306 190.740 169.732 1.00 45.32 565 VAL G O 1
ATOM 9857 N N . GLU D 1 68 ? 157.045 191.029 168.346 1.00 50.65 566 GLU G N 1
ATOM 9858 C CA . GLU D 1 68 ? 156.418 192.073 167.512 1.00 50.65 566 GLU G CA 1
ATOM 9859 C C . GLU D 1 68 ? 155.548 191.509 166.363 1.00 50.65 566 GLU G C 1
ATOM 9860 O O . GLU D 1 68 ? 155.153 192.233 165.455 1.00 50.65 566 GLU G O 1
ATOM 9872 N N . ASN D 1 69 ? 155.232 190.213 166.401 1.00 49.58 567 ASN G N 1
ATOM 9873 C CA . ASN D 1 69 ? 154.396 189.486 165.446 1.00 49.58 567 ASN G CA 1
ATOM 9874 C C . ASN D 1 69 ? 153.600 188.415 166.229 1.00 49.58 567 ASN G C 1
ATOM 9875 O O . ASN D 1 69 ? 153.646 187.221 165.886 1.00 49.58 567 ASN G O 1
ATOM 9886 N N . PRO D 1 70 ? 153.024 188.768 167.396 1.00 50.90 568 PRO G N 1
ATOM 9887 C CA . PRO D 1 70 ? 152.775 187.864 168.506 1.00 50.90 568 PRO G CA 1
ATOM 9888 C C . PRO D 1 70 ? 151.719 186.796 168.311 1.00 50.90 568 PRO G C 1
ATOM 9889 O O . PRO D 1 70 ? 151.711 185.810 169.046 1.00 50.90 568 PRO G O 1
ATOM 9900 N N . GLU D 1 71 ? 150.900 186.921 167.287 1.00 54.60 569 GLU G N 1
ATOM 9901 C CA . GLU D 1 71 ? 149.996 185.869 166.835 1.00 54.60 569 GLU G CA 1
ATOM 9902 C C . GLU D 1 71 ? 150.705 184.508 166.554 1.00 54.60 569 GLU G C 1
ATOM 9903 O O . GLU D 1 71 ? 150.057 183.459 166.516 1.00 54.60 569 GLU G O 1
ATOM 9915 N N . LEU D 1 72 ? 152.030 184.508 166.396 1.00 47.43 570 LEU G N 1
ATOM 9916 C CA . LEU D 1 72 ? 152.886 183.324 166.324 1.00 47.43 570 LEU G CA 1
ATOM 9917 C C . LEU D 1 72 ? 153.697 183.058 167.590 1.00 47.43 570 LEU G C 1
ATOM 9918 O O . LEU D 1 72 ? 154.110 181.921 167.819 1.00 47.43 570 LEU G O 1
ATOM 9934 N N . PHE D 1 73 ? 153.890 184.031 168.488 1.00 45.39 571 PHE G N 1
ATOM 9935 C CA . PHE D 1 73 ? 154.472 183.749 169.794 1.00 45.39 571 PHE G CA 1
ATOM 9936 C C . PHE D 1 73 ? 153.549 182.908 170.668 1.00 45.39 571 PHE G C 1
ATOM 9937 O O . PHE D 1 73 ? 154.009 182.075 171.434 1.00 45.39 571 PHE G O 1
ATOM 9954 N N . LYS D 1 74 ? 152.222 183.076 170.549 1.00 52.72 572 LYS G N 1
ATOM 9955 C CA . LYS D 1 74 ? 151.264 182.282 171.356 1.00 52.72 572 LYS G CA 1
ATOM 9956 C C . LYS D 1 74 ? 151.347 180.798 171.021 1.00 52.72 572 LYS G C 1
ATOM 9957 O O . LYS D 1 74 ? 151.287 179.973 171.912 1.00 52.72 572 LYS G O 1
ATOM 9976 N N . LEU D 1 75 ? 151.520 180.474 169.734 1.00 55.95 573 LEU G N 1
ATOM 9977 C CA . LEU D 1 75 ? 151.751 179.092 169.268 1.00 55.95 573 LEU G CA 1
ATOM 9978 C C . LEU D 1 75 ? 153.143 178.588 169.679 1.00 55.95 573 LEU G C 1
ATOM 9979 O O . LEU D 1 75 ? 153.304 177.460 170.101 1.00 55.95 573 LEU G O 1
ATOM 9995 N N . PHE D 1 76 ? 154.195 179.397 169.518 1.00 52.25 574 PHE G N 1
ATOM 9996 C CA . PHE D 1 76 ? 155.561 178.915 169.718 1.00 52.25 574 PHE G CA 1
ATOM 9997 C C . PHE D 1 76 ? 155.781 178.335 171.108 1.00 52.25 574 PHE G C 1
ATOM 9998 O O . PHE D 1 76 ? 156.115 177.167 171.253 1.00 52.25 574 PHE G O 1
ATOM 10015 N N . PHE D 1 77 ? 155.497 179.090 172.164 1.00 56.55 575 PHE G N 1
ATOM 10016 C CA . PHE D 1 77 ? 155.546 178.558 173.532 1.00 56.55 575 PHE G CA 1
ATOM 10017 C C . PHE D 1 77 ? 154.381 177.618 173.894 1.00 56.55 575 PHE G C 1
ATOM 10018 O O . PHE D 1 77 ? 154.297 177.167 175.056 1.00 56.55 575 PHE G O 1
ATOM 10035 N N . GLU D 1 78 ? 153.571 177.193 172.919 1.00 62.17 576 GLU G N 1
ATOM 10036 C CA . GLU D 1 78 ? 152.731 175.984 173.067 1.00 62.17 576 GLU G CA 1
ATOM 10037 C C . GLU D 1 78 ? 153.551 174.719 172.756 1.00 62.17 576 GLU G C 1
ATOM 10038 O O . GLU D 1 78 ? 153.453 173.730 173.483 1.00 62.17 576 GLU G O 1
ATOM 10050 N N . TYR D 1 79 ? 154.428 174.736 171.751 1.00 61.71 577 TYR G N 1
ATOM 10051 C CA . TYR D 1 79 ? 155.244 173.576 171.422 1.00 61.71 577 TYR G CA 1
ATOM 10052 C C . TYR D 1 79 ? 156.168 173.212 172.597 1.00 61.71 577 TYR G C 1
ATOM 10053 O O . TYR D 1 79 ? 156.245 172.066 173.005 1.00 61.71 577 TYR G O 1
ATOM 10071 N N . LEU D 1 80 ? 156.789 174.202 173.210 1.00 61.97 578 LEU G N 1
ATOM 10072 C CA . LEU D 1 80 ? 157.604 174.009 174.402 1.00 61.97 578 LEU G CA 1
ATOM 10073 C C . LEU D 1 80 ? 156.802 173.743 175.674 1.00 61.97 578 LEU G C 1
ATOM 10074 O O . LEU D 1 80 ? 157.348 173.307 176.674 1.00 61.97 578 LEU G O 1
ATOM 10090 N N . GLU D 1 81 ? 155.467 173.947 175.672 1.00 74.08 579 GLU G N 1
ATOM 10091 C CA . GLU D 1 81 ? 154.623 173.419 176.757 1.00 74.08 579 GLU G CA 1
ATOM 10092 C C . GLU D 1 81 ? 154.312 171.919 176.557 1.00 74.08 579 GLU G C 1
ATOM 10093 O O . GLU D 1 81 ? 154.311 171.153 177.527 1.00 74.08 579 GLU G O 1
ATOM 10105 N N . GLU D 1 82 ? 154.122 171.503 175.295 1.00 77.42 580 GLU G N 1
ATOM 10106 C CA . GLU D 1 82 ? 153.824 170.100 174.949 1.00 77.42 580 GLU G CA 1
ATOM 10107 C C . GLU D 1 82 ? 154.944 169.137 175.332 1.00 77.42 580 GLU G C 1
ATOM 10108 O O . GLU D 1 82 ? 154.693 168.065 175.884 1.00 77.42 580 GLU G O 1
ATOM 10120 N N . CYS D 1 83 ? 156.187 169.495 175.012 1.00 77.78 581 CYS G N 1
ATOM 10121 C CA . CYS D 1 83 ? 157.336 168.603 175.131 1.00 77.78 581 CYS G CA 1
ATOM 10122 C C . CYS D 1 83 ? 158.040 168.782 176.488 1.00 77.78 581 CYS G C 1
ATOM 10123 O O . CYS D 1 83 ? 158.649 169.824 176.712 1.00 77.78 581 CYS G O 1
ATOM 10131 N N . PRO D 1 84 ? 158.027 167.803 177.403 1.00 81.49 582 PRO G N 1
ATOM 10132 C CA . PRO D 1 84 ? 158.263 168.082 178.827 1.00 81.49 582 PRO G CA 1
ATOM 10133 C C . PRO D 1 84 ? 159.700 168.446 179.155 1.00 81.49 582 PRO G C 1
ATOM 10134 O O . PRO D 1 84 ? 159.917 169.179 180.110 1.00 81.49 582 PRO G O 1
ATOM 10145 N N . GLY D 1 85 ? 160.684 167.987 178.381 1.00 77.77 583 GLY G N 1
ATOM 10146 C CA . GLY D 1 85 ? 162.093 168.349 178.591 1.00 77.77 583 GLY G CA 1
ATOM 10147 C C . GLY D 1 85 ? 162.471 169.702 177.972 1.00 77.77 583 GLY G C 1
ATOM 10148 O O . GLY D 1 85 ? 163.406 170.363 178.411 1.00 77.77 583 GLY G O 1
ATOM 10152 N N . ALA D 1 86 ? 161.706 170.189 177.000 1.00 74.06 584 ALA G N 1
ATOM 10153 C CA . ALA D 1 86 ? 162.077 171.375 176.220 1.00 74.06 584 ALA G CA 1
ATOM 10154 C C . ALA D 1 86 ? 162.100 172.653 177.054 1.00 74.06 584 ALA G C 1
ATOM 10155 O O . ALA D 1 86 ? 163.007 173.482 176.896 1.00 74.06 584 ALA G O 1
ATOM 10162 N N . MET D 1 87 ? 161.152 172.863 177.982 1.00 75.19 585 MET G N 1
ATOM 10163 C CA . MET D 1 87 ? 161.164 174.089 178.817 1.00 75.19 585 MET G CA 1
ATOM 10164 C C . MET D 1 87 ? 162.374 174.132 179.773 1.00 75.19 585 MET G C 1
ATOM 10165 O O . MET D 1 87 ? 162.947 175.193 180.007 1.00 75.19 585 MET G O 1
ATOM 10179 N N . GLU D 1 88 ? 162.803 172.971 180.288 1.00 77.00 586 GLU G N 1
ATOM 10180 C CA . GLU D 1 88 ? 164.029 172.838 181.085 1.00 77.00 586 GLU G CA 1
ATOM 10181 C C . GLU D 1 88 ? 165.235 173.232 180.221 1.00 77.00 586 GLU G C 1
ATOM 10182 O O . GLU D 1 88 ? 166.094 174.011 180.623 1.00 77.00 586 GLU G O 1
ATOM 10194 N N . GLN D 1 89 ? 165.273 172.712 178.992 1.00 65.84 587 GLN G N 1
ATOM 10195 C CA . GLN D 1 89 ? 166.314 172.962 177.998 1.00 65.84 587 GLN G CA 1
ATOM 10196 C C . GLN D 1 89 ? 166.361 174.453 177.567 1.00 65.84 587 GLN G C 1
ATOM 10197 O O . GLN D 1 89 ? 167.439 174.987 177.372 1.00 65.84 587 GLN G O 1
ATOM 10211 N N . PHE D 1 90 ? 165.229 175.135 177.470 1.00 63.82 588 PHE G N 1
ATOM 10212 C CA . PHE D 1 90 ? 165.158 176.571 177.236 1.00 63.82 588 PHE G CA 1
ATOM 10213 C C . PHE D 1 90 ? 165.879 177.319 178.352 1.00 63.82 588 PHE G C 1
ATOM 10214 O O . PHE D 1 90 ? 166.903 177.939 178.088 1.00 63.82 588 PHE G O 1
ATOM 10231 N N . LEU D 1 91 ? 165.434 177.265 179.604 1.00 68.00 589 LEU G N 1
ATOM 10232 C CA . LEU D 1 91 ? 166.011 178.060 180.693 1.00 68.00 589 LEU G CA 1
ATOM 10233 C C . LEU D 1 91 ? 167.510 177.809 180.876 1.00 68.00 589 LEU G C 1
ATOM 10234 O O . LEU D 1 91 ? 168.305 178.749 181.000 1.00 68.00 589 LEU G O 1
ATOM 10250 N N . LEU D 1 92 ? 167.924 176.540 180.837 1.00 70.94 590 LEU G N 1
ATOM 10251 C CA . LEU D 1 92 ? 169.308 176.150 181.000 1.00 70.94 590 LEU G CA 1
ATOM 10252 C C . LEU D 1 92 ? 170.162 176.368 179.754 1.00 70.94 590 LEU G C 1
ATOM 10253 O O . LEU D 1 92 ? 171.355 176.084 179.798 1.00 70.94 590 LEU G O 1
ATOM 10269 N N . ASN D 1 93 ? 169.585 176.991 178.715 1.00 64.21 591 ASN G N 1
ATOM 10270 C CA . ASN D 1 93 ? 170.319 177.687 177.667 1.00 64.21 591 ASN G CA 1
ATOM 10271 C C . ASN D 1 93 ? 170.142 179.192 177.739 1.00 64.21 591 ASN G C 1
ATOM 10272 O O . ASN D 1 93 ? 171.036 179.912 177.304 1.00 64.21 591 ASN G O 1
ATOM 10283 N N . LEU D 1 94 ? 169.053 179.719 178.317 1.00 61.46 592 LEU G N 1
ATOM 10284 C CA . LEU D 1 94 ? 168.848 181.148 178.532 1.00 61.46 592 LEU G CA 1
ATOM 10285 C C . LEU D 1 94 ? 169.925 181.733 179.434 1.00 61.46 592 LEU G C 1
ATOM 10286 O O . LEU D 1 94 ? 170.514 182.753 179.122 1.00 61.46 592 LEU G O 1
ATOM 10302 N N . TYR D 1 95 ? 170.198 181.066 180.554 1.00 68.87 593 TYR G N 1
ATOM 10303 C CA . TYR D 1 95 ? 171.261 181.433 181.510 1.00 68.87 593 TYR G CA 1
ATOM 10304 C C . TYR D 1 95 ? 172.643 181.549 180.830 1.00 68.87 593 TYR G C 1
ATOM 10305 O O . TYR D 1 95 ? 173.492 182.280 181.322 1.00 68.87 593 TYR G O 1
ATOM 10323 N N . LEU D 1 96 ? 172.855 180.857 179.728 1.00 64.09 594 LEU G N 1
ATOM 10324 C CA . LEU D 1 96 ? 174.102 180.837 178.955 1.00 64.09 594 LEU G CA 1
ATOM 10325 C C . LEU D 1 96 ? 174.048 181.753 177.729 1.00 64.09 594 LEU G C 1
ATOM 10326 O O . LEU D 1 96 ? 174.995 181.804 176.949 1.00 64.09 594 LEU G O 1
ATOM 10342 N N . LEU D 1 97 ? 173.001 182.579 177.544 1.00 59.36 595 LEU G N 1
ATOM 10343 C CA . LEU D 1 97 ? 173.028 183.695 176.587 1.00 59.36 595 LEU G CA 1
ATOM 10344 C C . LEU D 1 97 ? 173.943 184.807 177.073 1.00 59.36 595 LEU G C 1
ATOM 10345 O O . LEU D 1 97 ? 174.105 185.004 178.274 1.00 59.36 595 LEU G O 1
ATOM 10361 N N . HIS D 1 98 ? 174.511 185.549 176.140 1.00 64.51 596 HIS G N 1
ATOM 10362 C CA . HIS D 1 98 ? 175.347 186.707 176.436 1.00 64.51 596 HIS G CA 1
ATOM 10363 C C . HIS D 1 98 ? 174.587 187.765 177.261 1.00 64.51 596 HIS G C 1
ATOM 10364 O O . HIS D 1 98 ? 173.399 187.969 176.973 1.00 64.51 596 HIS G O 1
ATOM 10378 N N . PRO D 1 99 ? 175.150 188.438 178.279 1.00 60.87 597 PRO G N 1
ATOM 10379 C CA . PRO D 1 99 ? 174.404 189.405 179.095 1.00 60.87 597 PRO G CA 1
ATOM 10380 C C . PRO D 1 99 ? 173.657 190.478 178.311 1.00 60.87 597 PRO G C 1
ATOM 10381 O O . PRO D 1 99 ? 172.517 190.788 178.677 1.00 60.87 597 PRO G O 1
ATOM 10392 N N . MET D 1 100 ? 174.194 190.954 177.176 1.00 61.18 598 MET G N 1
ATOM 10393 C CA . MET D 1 100 ? 173.489 191.915 176.303 1.00 61.18 598 MET G CA 1
ATOM 10394 C C . MET D 1 100 ? 172.224 191.329 175.695 1.00 61.18 598 MET G C 1
ATOM 10395 O O . MET D 1 100 ? 171.194 191.991 175.654 1.00 61.18 598 MET G O 1
ATOM 10409 N N . VAL D 1 101 ? 172.251 190.031 175.334 1.00 60.79 599 VAL G N 1
ATOM 10410 C CA . VAL D 1 101 ? 171.063 189.315 174.831 1.00 60.79 599 VAL G CA 1
ATOM 10411 C C . VAL D 1 101 ? 170.040 189.123 175.934 1.00 60.79 599 VAL G C 1
ATOM 10412 O O . VAL D 1 101 ? 168.864 189.346 175.708 1.00 60.79 599 VAL G O 1
ATOM 10425 N N . GLN D 1 102 ? 170.447 188.716 177.144 1.00 60.15 600 GLN G N 1
ATOM 10426 C CA . GLN D 1 102 ? 169.485 188.581 178.246 1.00 60.15 600 GLN G CA 1
ATOM 10427 C C . GLN D 1 102 ? 168.799 189.899 178.571 1.00 60.15 600 GLN G C 1
ATOM 10428 O O . GLN D 1 102 ? 167.600 189.947 178.778 1.00 60.15 600 GLN G O 1
ATOM 10442 N N . ILE D 1 103 ? 169.556 190.985 178.559 1.00 61.75 601 ILE G N 1
ATOM 10443 C CA . ILE D 1 103 ? 169.059 192.353 178.781 1.00 61.75 601 ILE G CA 1
ATOM 10444 C C . ILE D 1 103 ? 168.020 192.735 177.737 1.00 61.75 601 ILE G C 1
ATOM 10445 O O . ILE D 1 103 ? 166.962 193.242 178.080 1.00 61.75 601 ILE G O 1
ATOM 10461 N N . GLU D 1 104 ? 168.312 192.493 176.467 1.00 60.76 602 GLU G N 1
ATOM 10462 C CA . GLU D 1 104 ? 167.386 192.811 175.389 1.00 60.76 602 GLU G CA 1
ATOM 10463 C C . GLU D 1 104 ? 166.133 191.912 175.367 1.00 60.76 602 GLU G C 1
ATOM 10464 O O . GLU D 1 104 ? 165.033 192.386 175.121 1.00 60.76 602 GLU G O 1
ATOM 10476 N N . PHE D 1 105 ? 166.274 190.636 175.679 1.00 61.44 603 PHE G N 1
ATOM 10477 C CA . PHE D 1 105 ? 165.122 189.746 175.864 1.00 61.44 603 PHE G CA 1
ATOM 10478 C C . PHE D 1 105 ? 164.219 190.312 176.974 1.00 61.44 603 PHE G C 1
ATOM 10479 O O . PHE D 1 105 ? 163.021 190.469 176.770 1.00 61.44 603 PHE G O 1
ATOM 10496 N N . LEU D 1 106 ? 164.750 190.665 178.156 1.00 63.31 604 LEU G N 1
ATOM 10497 C CA . LEU D 1 106 ? 163.922 191.180 179.247 1.00 63.31 604 LEU G CA 1
ATOM 10498 C C . LEU D 1 106 ? 163.211 192.468 178.836 1.00 63.31 604 LEU G C 1
ATOM 10499 O O . LEU D 1 106 ? 161.999 192.557 179.062 1.00 63.31 604 LEU G O 1
ATOM 10515 N N . LYS D 1 107 ? 163.910 193.415 178.196 1.00 65.77 605 LYS G N 1
ATOM 10516 C CA . LYS D 1 107 ? 163.263 194.616 177.637 1.00 65.77 605 LYS G CA 1
ATOM 10517 C C . LYS D 1 107 ? 162.077 194.224 176.754 1.00 65.77 605 LYS G C 1
ATOM 10518 O O . LYS D 1 107 ? 160.980 194.752 176.866 1.00 65.77 605 LYS G O 1
ATOM 10537 N N . LEU D 1 108 ? 162.304 193.260 175.859 1.00 61.91 606 LEU G N 1
ATOM 10538 C CA . LEU D 1 108 ? 161.315 192.837 174.883 1.00 61.91 606 LEU G CA 1
ATOM 10539 C C . LEU D 1 108 ? 160.068 192.247 175.534 1.00 61.91 606 LEU G C 1
ATOM 10540 O O . LEU D 1 108 ? 158.978 192.484 175.023 1.00 61.91 606 LEU G O 1
ATOM 10556 N N . LEU D 1 109 ? 160.177 191.523 176.647 1.00 66.76 607 LEU G N 1
ATOM 10557 C CA . LEU D 1 109 ? 158.997 191.070 177.353 1.00 66.76 607 LEU G CA 1
ATOM 10558 C C . LEU D 1 109 ? 158.324 192.119 178.225 1.00 66.76 607 LEU G C 1
ATOM 10559 O O . LEU D 1 109 ? 157.108 192.276 178.148 1.00 66.76 607 LEU G O 1
ATOM 10575 N N . VAL D 1 110 ? 159.078 192.854 179.052 1.00 74.27 608 VAL G N 1
ATOM 10576 C CA . VAL D 1 110 ? 158.461 193.809 179.989 1.00 74.27 608 VAL G CA 1
ATOM 10577 C C . VAL D 1 110 ? 157.713 194.940 179.249 1.00 74.27 608 VAL G C 1
ATOM 10578 O O . VAL D 1 110 ? 156.717 195.426 179.749 1.00 74.27 608 VAL G O 1
ATOM 10591 N N . GLU D 1 111 ? 158.140 195.288 178.024 1.00 72.90 609 GLU G N 1
ATOM 10592 C CA . GLU D 1 111 ? 157.468 196.272 177.168 1.00 72.90 609 GLU G CA 1
ATOM 10593 C C . GLU D 1 111 ? 156.223 195.714 176.423 1.00 72.90 609 GLU G C 1
ATOM 10594 O O . GLU D 1 111 ? 155.576 196.451 175.673 1.00 72.90 609 GLU G O 1
ATOM 10606 N N . ASN D 1 112 ? 155.860 194.439 176.634 1.00 68.81 610 ASN G N 1
ATOM 10607 C CA . ASN D 1 112 ? 154.667 193.784 176.063 1.00 68.81 610 ASN G CA 1
ATOM 10608 C C . ASN D 1 112 ? 154.009 192.900 177.148 1.00 68.81 610 ASN G C 1
ATOM 10609 O O . ASN D 1 112 ? 154.096 191.670 177.096 1.00 68.81 610 ASN G O 1
ATOM 10620 N N . PRO D 1 113 ? 153.339 193.493 178.157 1.00 73.13 611 PRO G N 1
ATOM 10621 C CA . PRO D 1 113 ? 152.977 192.800 179.395 1.00 73.13 611 PRO G CA 1
ATOM 10622 C C . PRO D 1 113 ? 152.118 191.547 179.217 1.00 73.13 611 PRO G C 1
ATOM 10623 O O . PRO D 1 113 ? 152.266 190.593 179.995 1.00 73.13 611 PRO G O 1
ATOM 10634 N N . GLU D 1 114 ? 151.298 191.479 178.178 1.00 71.15 612 GLU G N 1
ATOM 10635 C CA . GLU D 1 114 ? 150.505 190.280 177.890 1.00 71.15 612 GLU G CA 1
ATOM 10636 C C . GLU D 1 114 ? 151.423 189.075 177.619 1.00 71.15 612 GLU G C 1
ATOM 10637 O O . GLU D 1 114 ? 151.208 187.982 178.150 1.00 71.15 612 GLU G O 1
ATOM 10649 N N . LEU D 1 115 ? 152.469 189.284 176.838 1.00 66.11 613 LEU G N 1
ATOM 10650 C CA . LEU D 1 115 ? 153.390 188.247 176.394 1.00 66.11 613 LEU G CA 1
ATOM 10651 C C . LEU D 1 115 ? 154.427 187.910 177.450 1.00 66.11 613 LEU G C 1
ATOM 10652 O O . LEU D 1 115 ? 154.902 186.768 177.490 1.00 66.11 613 LEU G O 1
ATOM 10668 N N . PHE D 1 116 ? 154.670 188.810 178.402 1.00 75.74 614 PHE G N 1
ATOM 10669 C CA . PHE D 1 116 ? 155.292 188.435 179.675 1.00 75.74 614 PHE G CA 1
ATOM 10670 C C . PHE D 1 116 ? 154.406 187.461 180.457 1.00 75.74 614 PHE G C 1
ATOM 10671 O O . PHE D 1 116 ? 154.820 186.349 180.793 1.00 75.74 614 PHE G O 1
ATOM 10688 N N . ARG D 1 117 ? 153.155 187.843 180.726 1.00 79.27 615 ARG G N 1
ATOM 10689 C CA . ARG D 1 117 ? 152.275 187.049 181.586 1.00 79.27 615 ARG G CA 1
ATOM 10690 C C . ARG D 1 117 ? 152.024 185.645 181.011 1.00 79.27 615 ARG G C 1
ATOM 10691 O O . ARG D 1 117 ? 152.149 184.667 181.735 1.00 79.27 615 ARG G O 1
ATOM 10712 N N . LEU D 1 118 ? 151.764 185.518 179.709 1.00 77.39 616 LEU G N 1
ATOM 10713 C CA . LEU D 1 118 ? 151.627 184.253 178.983 1.00 77.39 616 LEU G CA 1
ATOM 10714 C C . LEU D 1 118 ? 152.843 183.336 179.187 1.00 77.39 616 LEU G C 1
ATOM 10715 O O . LEU D 1 118 ? 152.689 182.186 179.607 1.00 77.39 616 LEU G O 1
ATOM 10731 N N . PHE D 1 119 ? 154.071 183.849 178.955 1.00 78.29 617 PHE G N 1
ATOM 10732 C CA . PHE D 1 119 ? 155.294 183.111 179.214 1.00 78.29 617 PHE G CA 1
ATOM 10733 C C . PHE D 1 119 ? 155.387 182.693 180.682 1.00 78.29 617 PHE G C 1
ATOM 10734 O O . PHE D 1 119 ? 155.765 181.550 180.960 1.00 78.29 617 PHE G O 1
ATOM 10751 N N . PHE D 1 120 ? 155.020 183.570 181.621 1.00 90.54 618 PHE G N 1
ATOM 10752 C CA . PHE D 1 120 ? 155.066 183.271 183.054 1.00 90.54 618 PHE G CA 1
ATOM 10753 C C . PHE D 1 120 ? 154.085 182.171 183.466 1.00 90.54 618 PHE G C 1
ATOM 10754 O O . PHE D 1 120 ? 154.422 181.309 184.270 1.00 90.54 618 PHE G O 1
ATOM 10771 N N . GLU D 1 121 ? 152.892 182.118 182.871 1.00 84.91 619 GLU G N 1
ATOM 10772 C CA . GLU D 1 121 ? 151.974 181.007 183.077 1.00 84.91 619 GLU G CA 1
ATOM 10773 C C . GLU D 1 121 ? 152.548 179.674 182.564 1.00 84.91 619 GLU G C 1
ATOM 10774 O O . GLU D 1 121 ? 152.457 178.656 183.254 1.00 84.91 619 GLU G O 1
ATOM 10786 N N . TYR D 1 122 ? 153.173 179.646 181.388 1.00 78.70 620 TYR G N 1
ATOM 10787 C CA . TYR D 1 122 ? 153.777 178.415 180.914 1.00 78.70 620 TYR G CA 1
ATOM 10788 C C . TYR D 1 122 ? 154.817 177.840 181.867 1.00 78.70 620 TYR G C 1
ATOM 10789 O O . TYR D 1 122 ? 154.911 176.631 181.976 1.00 78.70 620 TYR G O 1
ATOM 10807 N N . LEU D 1 123 ? 155.574 178.665 182.606 1.00 82.07 621 LEU G N 1
ATOM 10808 C CA . LEU D 1 123 ? 156.512 178.131 183.598 1.00 82.07 621 LEU G CA 1
ATOM 10809 C C . LEU D 1 123 ? 155.784 177.389 184.714 1.00 82.07 621 LEU G C 1
ATOM 10810 O O . LEU D 1 123 ? 156.389 176.471 185.268 1.00 82.07 621 LEU G O 1
ATOM 10826 N N . LYS D 1 124 ? 154.533 177.724 185.046 1.00 84.90 622 LYS G N 1
ATOM 10827 C CA . LYS D 1 124 ? 153.752 176.959 186.040 1.00 84.90 622 LYS G CA 1
ATOM 10828 C C . LYS D 1 124 ? 153.081 175.725 185.443 1.00 84.90 622 LYS G C 1
ATOM 10829 O O . LYS D 1 124 ? 152.943 174.714 186.130 1.00 84.90 622 LYS G O 1
ATOM 10848 N N . ARG D 1 125 ? 152.595 175.823 184.210 1.00 86.04 623 ARG G N 1
ATOM 10849 C CA . ARG D 1 125 ? 151.841 174.767 183.500 1.00 86.04 623 ARG G CA 1
ATOM 10850 C C . ARG D 1 125 ? 152.723 173.662 182.949 1.00 86.04 623 ARG G C 1
ATOM 10851 O O . ARG D 1 125 ? 152.280 172.511 182.873 1.00 86.04 623 ARG G O 1
ATOM 10872 N N . CYS D 1 126 ? 153.978 173.957 182.614 1.00 87.71 624 CYS G N 1
ATOM 10873 C CA . CYS D 1 126 ? 155.034 172.946 182.497 1.00 87.71 624 CYS G CA 1
ATOM 10874 C C . CYS D 1 126 ? 155.434 172.429 183.890 1.00 87.71 624 CYS G C 1
ATOM 10875 O O . CYS D 1 126 ? 155.466 173.208 184.837 1.00 87.71 624 CYS G O 1
ATOM 10883 N N . PRO D 1 127 ? 155.737 171.128 184.064 1.00 92.23 625 PRO G N 1
ATOM 10884 C CA . PRO D 1 127 ? 156.209 170.594 185.341 1.00 92.23 625 PRO G CA 1
ATOM 10885 C C . PRO D 1 127 ? 157.482 171.296 185.827 1.00 92.23 625 PRO G C 1
ATOM 10886 O O . PRO D 1 127 ? 158.394 171.579 185.046 1.00 92.23 625 PRO G O 1
ATOM 10897 N N . GLY D 1 128 ? 157.561 171.517 187.146 1.00 91.62 626 GLY G N 1
ATOM 10898 C CA . GLY D 1 128 ? 158.757 172.068 187.795 1.00 91.62 626 GLY G CA 1
ATOM 10899 C C . GLY D 1 128 ? 159.171 173.421 187.209 1.00 91.62 626 GLY G C 1
ATOM 10900 O O . GLY D 1 128 ? 158.366 174.334 187.170 1.00 91.62 626 GLY G O 1
ATOM 10904 N N . ALA D 1 129 ? 160.422 173.513 186.752 1.00 89.29 627 ALA G N 1
ATOM 10905 C CA . ALA D 1 129 ? 161.089 174.644 186.072 1.00 89.29 627 ALA G CA 1
ATOM 10906 C C . ALA D 1 129 ? 161.215 175.989 186.829 1.00 89.29 627 ALA G C 1
ATOM 10907 O O . ALA D 1 129 ? 162.198 176.698 186.669 1.00 89.29 627 ALA G O 1
ATOM 10914 N N . LEU D 1 130 ? 160.255 176.375 187.664 1.00 87.75 628 LEU G N 1
ATOM 10915 C CA . LEU D 1 130 ? 160.171 177.739 188.175 1.00 87.75 628 LEU G CA 1
ATOM 10916 C C . LEU D 1 130 ? 161.334 178.092 189.111 1.00 87.75 628 LEU G C 1
ATOM 10917 O O . LEU D 1 130 ? 161.862 179.192 189.057 1.00 87.75 628 LEU G O 1
ATOM 10933 N N . GLU D 1 131 ? 161.797 177.150 189.928 1.00 90.96 629 GLU G N 1
ATOM 10934 C CA . GLU D 1 131 ? 163.008 177.326 190.759 1.00 90.96 629 GLU G CA 1
ATOM 10935 C C . GLU D 1 131 ? 164.274 177.507 189.897 1.00 90.96 629 GLU G C 1
ATOM 10936 O O . GLU D 1 131 ? 165.159 178.274 190.282 1.00 90.96 629 GLU G O 1
ATOM 10948 N N . LEU D 1 132 ? 164.374 176.844 188.738 1.00 90.26 630 LEU G N 1
ATOM 10949 C CA . LEU D 1 132 ? 165.442 177.179 187.787 1.00 90.26 630 LEU G CA 1
ATOM 10950 C C . LEU D 1 132 ? 165.284 178.622 187.332 1.00 90.26 630 LEU G C 1
ATOM 10951 O O . LEU D 1 132 ? 166.257 179.363 187.416 1.00 90.26 630 LEU G O 1
ATOM 10967 N N . PHE D 1 133 ? 164.089 179.081 186.914 1.00 83.01 631 PHE G N 1
ATOM 10968 C CA . PHE D 1 133 ? 163.911 180.475 186.522 1.00 83.01 631 PHE G CA 1
ATOM 10969 C C . PHE D 1 133 ? 164.354 181.467 187.620 1.00 83.01 631 PHE G C 1
ATOM 10970 O O . PHE D 1 133 ? 165.094 182.416 187.346 1.00 83.01 631 PHE G O 1
ATOM 10987 N N . LYS D 1 134 ? 163.957 181.266 188.888 1.00 86.24 632 LYS G N 1
ATOM 10988 C CA . LYS D 1 134 ? 164.394 182.145 189.981 1.00 86.24 632 LYS G CA 1
ATOM 10989 C C . LYS D 1 134 ? 165.922 182.160 190.103 1.00 86.24 632 LYS G C 1
ATOM 10990 O O . LYS D 1 134 ? 166.544 183.223 190.096 1.00 86.24 632 LYS G O 1
ATOM 11009 N N . GLU D 1 135 ? 166.550 180.995 190.236 1.00 86.15 633 GLU G N 1
ATOM 11010 C CA . GLU D 1 135 ? 168.020 180.961 190.392 1.00 86.15 633 GLU G CA 1
ATOM 11011 C C . GLU D 1 135 ? 168.765 181.550 189.173 1.00 86.15 633 GLU G C 1
ATOM 11012 O O . GLU D 1 135 ? 169.795 182.198 189.300 1.00 86.15 633 GLU G O 1
ATOM 11024 N N . ILE D 1 136 ? 168.175 181.459 187.978 1.00 82.05 634 ILE G N 1
ATOM 11025 C CA . ILE D 1 136 ? 168.760 182.038 186.774 1.00 82.05 634 ILE G CA 1
ATOM 11026 C C . ILE D 1 136 ? 168.605 183.567 186.765 1.00 82.05 634 ILE G C 1
ATOM 11027 O O . ILE D 1 136 ? 169.272 184.236 185.993 1.00 82.05 634 ILE G O 1
ATOM 11043 N N . ILE D 1 137 ? 167.819 184.154 187.662 1.00 82.85 635 ILE G N 1
ATOM 11044 C CA . ILE D 1 137 ? 168.002 185.551 188.018 1.00 82.85 635 ILE G CA 1
ATOM 11045 C C . ILE D 1 137 ? 169.151 185.690 189.018 1.00 82.85 635 ILE G C 1
ATOM 11046 O O . ILE D 1 137 ? 170.098 186.431 188.799 1.00 82.85 635 ILE G O 1
ATOM 11062 N N . GLU D 1 138 ? 169.063 184.984 190.130 1.00 86.98 636 GLU G N 1
ATOM 11063 C CA . GLU D 1 138 ? 169.957 185.173 191.284 1.00 86.98 636 GLU G CA 1
ATOM 11064 C C . GLU D 1 138 ? 171.438 184.904 191.031 1.00 86.98 636 GLU G C 1
ATOM 11065 O O . GLU D 1 138 ? 172.286 185.460 191.745 1.00 86.98 636 GLU G O 1
ATOM 11077 N N . LEU D 1 139 ? 171.767 184.096 190.016 1.00 82.79 637 LEU G N 1
ATOM 11078 C CA . LEU D 1 139 ? 173.136 183.785 189.636 1.00 82.79 637 LEU G CA 1
ATOM 11079 C C . LEU D 1 139 ? 173.787 184.802 188.673 1.00 82.79 637 LEU G C 1
ATOM 11080 O O . LEU D 1 139 ? 174.955 184.639 188.335 1.00 82.79 637 LEU G O 1
ATOM 11096 N N . LEU D 1 140 ? 173.060 185.848 188.220 1.00 82.92 638 LEU G N 1
ATOM 11097 C CA . LEU D 1 140 ? 173.614 186.884 187.339 1.00 82.92 638 LEU G CA 1
ATOM 11098 C C . LEU D 1 140 ? 174.539 187.872 188.083 1.00 82.92 638 LEU G C 1
ATOM 11099 O O . LEU D 1 140 ? 174.498 187.975 189.315 1.00 82.92 638 LEU G O 1
ATOM 11115 N N . ASP D 1 141 ? 175.332 188.652 187.353 1.00 87.76 639 ASP G N 1
ATOM 11116 C CA . ASP D 1 141 ? 176.209 189.712 187.922 1.00 87.76 639 ASP G CA 1
ATOM 11117 C C . ASP D 1 141 ? 175.390 190.827 188.634 1.00 87.76 639 ASP G C 1
ATOM 11118 O O . ASP D 1 141 ? 174.352 191.250 188.103 1.00 87.76 639 ASP G O 1
ATOM 11127 N N . PRO D 1 142 ? 175.889 191.405 189.736 1.00 89.15 640 PRO G N 1
ATOM 11128 C CA . PRO D 1 142 ? 175.150 192.403 190.515 1.00 89.15 640 PRO G CA 1
ATOM 11129 C C . PRO D 1 142 ? 174.686 193.621 189.707 1.00 89.15 640 PRO G C 1
ATOM 11130 O O . PRO D 1 142 ? 173.583 194.120 189.920 1.00 89.15 640 PRO G O 1
ATOM 11141 N N . ILE D 1 143 ? 175.494 194.056 188.737 1.00 88.49 641 ILE G N 1
ATOM 11142 C CA . ILE D 1 143 ? 175.123 195.145 187.814 1.00 88.49 641 ILE G CA 1
ATOM 11143 C C . ILE D 1 143 ? 173.970 194.754 186.899 1.00 88.49 641 ILE G C 1
ATOM 11144 O O . ILE D 1 143 ? 173.019 195.520 186.745 1.00 88.49 641 ILE G O 1
ATOM 11160 N N . ILE D 1 144 ? 174.003 193.541 186.326 1.00 87.45 642 ILE G N 1
ATOM 11161 C CA . ILE D 1 144 ? 172.890 193.041 185.508 1.00 87.45 642 ILE G CA 1
ATOM 11162 C C . ILE D 1 144 ? 171.637 192.961 186.389 1.00 87.45 642 ILE G C 1
ATOM 11163 O O . ILE D 1 144 ? 170.591 193.479 186.021 1.00 87.45 642 ILE G O 1
ATOM 11179 N N . GLN D 1 145 ? 171.743 192.396 187.587 1.00 87.73 643 GLN G N 1
ATOM 11180 C CA . GLN D 1 145 ? 170.586 192.230 188.462 1.00 87.73 643 GLN G CA 1
ATOM 11181 C C . GLN D 1 145 ? 169.972 193.562 188.873 1.00 87.73 643 GLN G C 1
ATOM 11182 O O . GLN D 1 145 ? 168.760 193.727 188.740 1.00 87.73 643 GLN G O 1
ATOM 11196 N N . LYS D 1 146 ? 170.773 194.543 189.284 1.00 87.15 644 LYS G N 1
ATOM 11197 C CA . LYS D 1 146 ? 170.263 195.907 189.565 1.00 87.15 644 LYS G CA 1
ATOM 11198 C C . LYS D 1 146 ? 169.562 196.532 188.360 1.00 87.15 644 LYS G C 1
ATOM 11199 O O . LYS D 1 146 ? 168.448 197.046 188.477 1.00 87.15 644 LYS G O 1
ATOM 11218 N N . TYR D 1 147 ? 170.179 196.426 187.186 1.00 85.06 645 TYR G N 1
ATOM 11219 C CA . TYR D 1 147 ? 169.576 196.912 185.950 1.00 85.06 645 TYR G CA 1
ATOM 11220 C C . TYR D 1 147 ? 168.228 196.236 185.655 1.00 85.06 645 TYR G C 1
ATOM 11221 O O . TYR D 1 147 ? 167.225 196.943 185.535 1.00 85.06 645 TYR G O 1
ATOM 11239 N N . LEU D 1 148 ? 168.163 194.905 185.603 1.00 90.05 646 LEU G N 1
ATOM 11240 C CA . LEU D 1 148 ? 166.906 194.184 185.373 1.00 90.05 646 LEU G CA 1
ATOM 11241 C C . LEU D 1 148 ? 165.835 194.497 186.436 1.00 90.05 646 LEU G C 1
ATOM 11242 O O . LEU D 1 148 ? 164.656 194.553 186.111 1.00 90.05 646 LEU G O 1
ATOM 11258 N N . LYS D 1 149 ? 166.238 194.802 187.685 1.00 93.48 647 LYS G N 1
ATOM 11259 C CA . LYS D 1 149 ? 165.347 195.239 188.755 1.00 93.48 647 LYS G CA 1
ATOM 11260 C C . LYS D 1 149 ? 164.781 196.638 188.458 1.00 93.48 647 LYS G C 1
ATOM 11261 O O . LYS D 1 149 ? 163.570 196.806 188.311 1.00 93.48 647 LYS G O 1
ATOM 11280 N N . LYS D 1 150 ? 165.670 197.623 188.252 1.00 96.22 648 LYS G N 1
ATOM 11281 C CA . LYS D 1 150 ? 165.293 199.003 187.864 1.00 96.22 648 LYS G CA 1
ATOM 11282 C C . LYS D 1 150 ? 164.521 199.072 186.524 1.00 96.22 648 LYS G C 1
ATOM 11283 O O . LYS D 1 150 ? 163.770 200.012 186.304 1.00 96.22 648 LYS G O 1
ATOM 11302 N N . LEU D 1 151 ? 164.658 198.063 185.656 1.00 94.38 649 LEU G N 1
ATOM 11303 C CA . LEU D 1 151 ? 163.813 197.891 184.475 1.00 94.38 649 LEU G CA 1
ATOM 11304 C C . LEU D 1 151 ? 162.402 197.419 184.863 1.00 94.38 649 LEU G C 1
ATOM 11305 O O . LEU D 1 151 ? 161.414 198.077 184.541 1.00 94.38 649 LEU G O 1
ATOM 11321 N N . LEU D 1 152 ? 162.296 196.322 185.600 1.00 101.14 650 LEU G N 1
ATOM 11322 C CA . LEU D 1 152 ? 160.998 195.691 185.896 1.00 101.14 650 LEU G CA 1
ATOM 11323 C C . LEU D 1 152 ? 160.129 196.503 186.863 1.00 101.14 650 LEU G C 1
ATOM 11324 O O . LEU D 1 152 ? 158.908 196.477 186.762 1.00 101.14 650 LEU G O 1
ATOM 11340 N N . GLU D 1 153 ? 160.727 197.253 187.770 1.00 105.98 651 GLU G N 1
ATOM 11341 C CA . GLU D 1 153 ? 159.998 198.147 188.681 1.00 105.98 651 GLU G CA 1
ATOM 11342 C C . GLU D 1 153 ? 159.177 199.235 187.972 1.00 105.98 651 GLU G C 1
ATOM 11343 O O . GLU D 1 153 ? 158.312 199.844 188.601 1.00 105.98 651 GLU G O 1
ATOM 11355 N N . GLU D 1 154 ? 159.377 199.444 186.673 1.00 112.50 652 GLU G N 1
ATOM 11356 C CA . GLU D 1 154 ? 158.492 200.259 185.830 1.00 112.50 652 GLU G CA 1
ATOM 11357 C C . GLU D 1 154 ? 157.043 199.731 185.816 1.00 112.50 652 GLU G C 1
ATOM 11358 O O . GLU D 1 154 ? 156.100 200.501 185.624 1.00 112.50 652 GLU G O 1
ATOM 11370 N N . ASN D 1 155 ? 156.823 198.435 186.068 1.00 110.92 653 ASN G N 1
ATOM 11371 C CA . ASN D 1 155 ? 155.514 197.814 186.053 1.00 110.92 653 ASN G CA 1
ATOM 11372 C C . ASN D 1 155 ? 155.206 197.107 187.396 1.00 110.92 653 ASN G C 1
ATOM 11373 O O . ASN D 1 155 ? 155.620 195.966 187.588 1.00 110.92 653 ASN G O 1
ATOM 11384 N N . PRO D 1 156 ? 154.441 197.737 188.302 1.00 115.48 654 PRO G N 1
ATOM 11385 C CA . PRO D 1 156 ? 154.070 197.133 189.582 1.00 115.48 654 PRO G CA 1
ATOM 11386 C C . PRO D 1 156 ? 153.295 195.804 189.485 1.00 115.48 654 PRO G C 1
ATOM 11387 O O . PRO D 1 156 ? 153.414 194.940 190.335 1.00 115.48 654 PRO G O 1
ATOM 11398 N N . GLU D 1 157 ? 152.555 195.574 188.408 1.00 113.00 655 GLU G N 1
ATOM 11399 C CA . GLU D 1 157 ? 151.869 194.313 188.155 1.00 113.00 655 GLU G CA 1
ATOM 11400 C C . GLU D 1 157 ? 152.877 193.181 187.837 1.00 113.00 655 GLU G C 1
ATOM 11401 O O . GLU D 1 157 ? 152.831 192.110 188.436 1.00 113.00 655 GLU G O 1
ATOM 11413 N N . LEU D 1 158 ? 153.811 193.419 186.921 1.00 106.38 656 LEU G N 1
ATOM 11414 C CA . LEU D 1 158 ? 154.815 192.408 186.555 1.00 106.38 656 LEU G CA 1
ATOM 11415 C C . LEU D 1 158 ? 155.791 192.162 187.719 1.00 106.38 656 LEU G C 1
ATOM 11416 O O . LEU D 1 158 ? 156.197 191.024 187.973 1.00 106.38 656 LEU G O 1
ATOM 11432 N N . LYS D 1 159 ? 156.066 193.201 188.512 1.00 108.44 657 LYS G N 1
ATOM 11433 C CA . LYS D 1 159 ? 156.677 193.099 189.853 1.00 108.44 657 LYS G CA 1
ATOM 11434 C C . LYS D 1 159 ? 155.872 192.154 190.751 1.00 108.44 657 LYS G C 1
ATOM 11435 O O . LYS D 1 159 ? 156.462 191.283 191.387 1.00 108.44 657 LYS G O 1
ATOM 11454 N N . ALA D 1 160 ? 154.544 192.289 190.788 1.00 111.35 658 ALA G N 1
ATOM 11455 C CA . ALA D 1 160 ? 153.741 191.396 191.608 1.00 111.35 658 ALA G CA 1
ATOM 11456 C C . ALA D 1 160 ? 153.847 189.946 191.115 1.00 111.35 658 ALA G C 1
ATOM 11457 O O . ALA D 1 160 ? 154.082 189.061 191.930 1.00 111.35 658 ALA G O 1
ATOM 11464 N N . LEU D 1 161 ? 153.815 189.702 189.798 1.00 107.68 659 LEU G N 1
ATOM 11465 C CA . LEU D 1 161 ? 153.974 188.352 189.235 1.00 107.68 659 LEU G CA 1
ATOM 11466 C C . LEU D 1 161 ? 155.284 187.702 189.707 1.00 107.68 659 LEU G C 1
ATOM 11467 O O . LEU D 1 161 ? 155.271 186.610 190.250 1.00 107.68 659 LEU G O 1
ATOM 11483 N N . VAL D 1 162 ? 156.429 188.369 189.494 1.00 112.78 660 VAL G N 1
ATOM 11484 C CA . VAL D 1 162 ? 157.714 187.773 189.897 1.00 112.78 660 VAL G CA 1
ATOM 11485 C C . VAL D 1 162 ? 157.862 187.617 191.425 1.00 112.78 660 VAL G C 1
ATOM 11486 O O . VAL D 1 162 ? 158.473 186.652 191.895 1.00 112.78 660 VAL G O 1
ATOM 11499 N N . LYS D 1 163 ? 157.257 188.502 192.234 1.00 116.45 661 LYS G N 1
ATOM 11500 C CA . LYS D 1 163 ? 157.316 188.454 193.701 1.00 116.45 661 LYS G CA 1
ATOM 11501 C C . LYS D 1 163 ? 156.284 187.521 194.354 1.00 116.45 661 LYS G C 1
ATOM 11502 O O . LYS D 1 163 ? 156.442 187.120 195.508 1.00 116.45 661 LYS G O 1
ATOM 11521 N N . GLU D 1 164 ? 155.236 187.104 193.645 1.00 118.37 662 GLU G N 1
ATOM 11522 C CA . GLU D 1 164 ? 154.278 186.105 194.125 1.00 118.37 662 GLU G CA 1
ATOM 11523 C C . GLU D 1 164 ? 154.853 18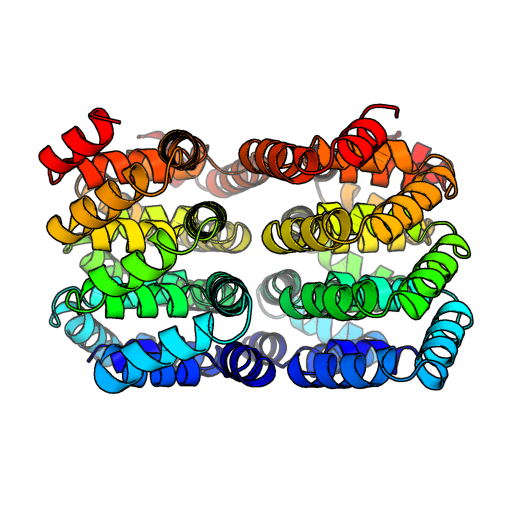4.671 194.288 1.00 118.37 662 GLU G C 1
ATOM 11524 O O . GLU D 1 164 ? 154.188 183.817 194.884 1.00 118.37 662 GLU G O 1
ATOM 11536 N N . VAL D 1 165 ? 156.067 184.377 193.792 1.00 111.59 663 VAL G N 1
ATOM 11537 C CA . VAL D 1 165 ? 156.693 183.037 193.712 1.00 111.59 663 VAL G CA 1
ATOM 11538 C C . VAL D 1 165 ? 158.104 182.940 194.277 1.00 111.59 663 VAL G C 1
ATOM 11539 O O . VAL D 1 165 ? 158.731 183.982 194.534 0.00 111.59 663 VAL G O 1
#